Protein AF-A0A4Y2M425-F1 (afdb_monomer)

InterPro domains:
  IPR000172 Glucose-methanol-choline oxidoreductase, N-terminal [PF00732] (74-191)
  IPR007867 Glucose-methanol-choline oxidoreductase, C-terminal [PF05199] (295-407)
  IPR012132 Glucose-methanol-choline oxidoreductase [PTHR11552] (71-407)
  IPR036188 FAD/NAD(P)-binding domain superfamily [G3DSA:3.50.50.60] (56-241)
  IPR036188 FAD/NAD(P)-binding domain superfamily [SSF51905] (77-237)

Organism: Araneus ventricosus (NCBI:txid182803)

Solvent-accessible surface area (backbone atoms only — not comparable to full-atom values): 29178 Å² total; per-residue (Å²): 136,81,83,56,72,68,58,56,53,53,53,49,53,54,50,48,53,50,49,52,53,50,50,52,53,51,52,54,50,51,51,52,52,50,53,53,49,50,54,51,50,51,54,52,50,54,53,50,50,52,50,49,51,52,52,50,53,51,52,50,53,51,48,52,52,52,48,50,55,47,49,60,50,59,78,48,51,56,64,48,76,68,74,58,63,58,54,88,43,34,84,43,51,67,54,67,69,52,46,61,82,45,60,83,42,92,91,53,89,84,74,84,79,57,48,77,46,31,55,38,67,59,83,85,41,75,42,28,40,35,28,36,44,94,92,42,60,38,37,45,67,47,93,51,63,51,74,49,70,62,46,43,69,49,37,28,44,36,36,39,68,40,12,34,17,40,51,76,64,33,54,74,65,74,40,67,76,66,39,76,31,46,42,8,34,55,23,36,55,35,43,29,43,71,48,54,28,34,41,73,62,77,26,54,68,55,56,67,67,29,64,68,39,46,48,35,28,73,77,69,30,34,57,75,84,35,47,59,84,46,48,68,34,32,27,45,36,73,69,86,74,81,68,99,58,103,63,56,43,31,42,35,42,33,29,58,49,52,55,64,50,56,51,68,72,65,58,50,53,70,68,49,36,56,48,50,46,54,90,48,55,82,50,22,31,36,26,39,27,27,29,38,70,70,60,74,34,58,13,36,44,41,73,71,62,88,53,73,86,57,71,59,44,73,43,62,47,79,61,68,35,66,65,45,48,55,45,47,39,54,37,49,54,48,44,49,54,54,46,68,27,75,72,37,48,76,48,49,36,42,66,67,89,54,59,66,72,88,66,84,67,84,87,55,83,88,51,48,65,62,49,41,50,50,49,47,76,73,46,71,41,74,71,59,54,60,32,46,12,65,28,70,35,58,66,85,43,83,71,29,30,13,24,90,83,26,26,60,48,58,67,72,99,71,54,74,78,66,59,98,87,51,73,78,40,52,33,53,46,78,50,68,75,69,49,90,74,72,87,78,80,88,75,91,76,93,74,80,98,66,93,76,86,82,83,84,51,76,76,68,63,81,79,74,76,84,73,78,88,74,91,74,89,70,89,74,85,68,86,77,72,72,87,48,81,59,50,71,75,69,41,81,63,90,60,67,48,71,85,73,134

Mean predicted aligned error: 15.29 Å

pLDDT: mean 75.05, std 23.96, range [18.45, 98.56]

Radius of gyration: 35.28 Å; Cα contacts (8 Å, |Δi|>4): 714; chains: 1; bounding box: 77×51×142 Å

Secondary structure (DSSP, 8-state):
-PPPHHHHHHHHHHHHHHHHHHHHHHHHHHHHHHHHHHHHHHHHHHHHHHHHHHHHHHHHHHHHHHHHHHHHHHTTTT-BPPP-SEETTEE--HIIIIIHHHTT-TT----TT-EEEEEEEETTEEEEEEEEETTEEEEEE-SS-EEE-SHHHHHHHHHHHTTEE-HHHHHHTT---SEE--TT-SBB--EEEEEEEE-SS--HHHHHH-HHHHHHHHHHS-SGGGSSTTEEEEEEE--SSS-SSSS-SEEEEEEEE-HHIIIIIS---HHHHHHHTGGGTTS-EEEEEEEESS----BEEE-S-S-TTSPPEEE--TT-SHHHHHHHHHHHHHHHHHHTSHHHHHTT-EE-----TT--S---GGGHHHHHHHHHHH--EE-S--B-TT-B--TTSTT-SB-TTSBB---GGG--PPPTTS---EEE-PPP---TT-----------S-----------------------------------HHHHHHS--TTEEE---

Foldseek 3Di:
DDDDPVVVVVVVVVVVVVVVVVVVVVVVVVVVVVVVVVVVVVVVVVVVVVVVVVVVVVVVVVVVVVVVVVVVVVVVQFKDFDDACDDQLHHQDPCNVPVVVCVPPPPDDDAPPWAWQEFDDDQLFGFWTWTDDPNFIWIFGDDAEAEDQPAQQLSLVRCLLHQHAQPVQSVVQVHHHSYHAHFFWQKAFKKWDWFKKFFQDAAPVCLVPPPVQVVCCVPRSDHPSSDDQQFGMKHFAALPLPDPDPGGQKMKTKHWDALCCVCPVQVDDPLQCVQFPVVCRRTTMITIIIITPDDPQIWGWHDPHSGSPDRTDTGRRPCVDVSRLVSNLSSVVVRVCVQPDPVNVVRGIDGGPGAGPPPPDDDDPVCSSVRSSVVCVVGMHTPLGIDDSQDEDPLPPSNHQAYPQQFGRDDDPRDDDDDPPGNGGHGYDHDPPPPSRPPPDDDDDDDDDDDDDDDDNDSDRPPDPPDPDDPPPDPPDPDPPPPDPPVVVPDPPPGMDRPDD

Nearest PDB structures (foldseek):
  8rpf-assembly1_A  TM=8.395E-01  e=3.512E-26  Sphingobacterium daejeonense
  8rpg-assembly1_A  TM=9.066E-01  e=1.838E-24  Streptomyces hiroshimensis
  8bxl-assembly3_E  TM=8.627E-01  e=8.538E-24  Penicillium expansum
  8b7s-assembly1_A  TM=8.270E-01  e=1.459E-19  Novosphingobium sp. B 225
  4h7u-assembly1_A  TM=8.267E-01  e=1.550E-18  Macropsalliota meleagris

Sequence (501 aa):
MAASPSHYESLLAASLSRYESLLAATLSHYETLLVASLSHYETLLVASLYHYETLLAAALSHYETLLAASLSYYETLCFYDHQGSIRNGQRCSTAKGYLVPAENRTNLDIVGGAYTKKVLFDGKRAVGVQFDYQNDEYEVRVRREVIMSAGTTNTAQLLMLSGIGPKKHLEKFDIPVIADLPVGDNFQDHCGFPMPFVFDAKPLKEKLNDTDNIMKYINNRTGPLASPELVSAMAFLDGQVVSPEDFPDHELYFLEISKEIAKEQVGLKPLVYKGIFFPYEDDPIFVCVSHLLHPKSRGTVRLQSTDPYDPPLIDPNYFEDPADVAAIVKGMQTCRKIGLSKPMKKVGVRPFATIFPEFTNIFPDFLLDEYFTFVTRSVVVTLSHQVGTAKMGDPKDPTTVVDPQLRKNCTGADCVPPVRRRPNAVEYRESEPMVADLCSDSGELGLSGKSYRFNISVTEPFYALKEKLYWCRLRLTFSSRIIREEKIKRNRIPGIRTNGG

Structure (mmCIF, N/CA/C/O backbone):
data_AF-A0A4Y2M425-F1
#
_entry.id   AF-A0A4Y2M425-F1
#
loop_
_atom_site.group_PDB
_atom_site.id
_atom_site.type_symbol
_atom_site.label_atom_id
_atom_site.label_alt_id
_atom_site.label_comp_id
_atom_site.label_asym_id
_atom_site.label_entity_id
_atom_site.label_seq_id
_atom_site.pdbx_PDB_ins_code
_atom_site.Cartn_x
_atom_site.Cartn_y
_atom_site.Cartn_z
_atom_site.occupancy
_atom_site.B_iso_or_equiv
_atom_site.auth_seq_id
_atom_site.auth_comp_id
_atom_site.auth_asym_id
_atom_site.auth_atom_id
_atom_site.pdbx_PDB_model_num
ATOM 1 N N . MET A 1 1 ? 27.464 -31.687 112.563 1.00 44.81 1 MET A N 1
ATOM 2 C CA . MET A 1 1 ? 28.735 -31.567 111.820 1.00 44.81 1 MET A CA 1
ATOM 3 C C . MET A 1 1 ? 28.556 -30.459 110.797 1.00 44.81 1 MET A C 1
ATOM 5 O O . MET A 1 1 ? 27.805 -30.649 109.852 1.00 44.81 1 MET A O 1
ATOM 9 N N . ALA A 1 2 ? 29.127 -29.280 111.043 1.00 50.12 2 ALA A N 1
ATOM 10 C CA . ALA A 1 2 ? 29.156 -28.203 110.057 1.00 50.12 2 ALA A CA 1
ATOM 11 C C . ALA A 1 2 ? 30.263 -28.522 109.042 1.00 50.12 2 ALA A C 1
ATOM 13 O O . ALA A 1 2 ? 31.399 -28.760 109.450 1.00 50.12 2 ALA A O 1
ATOM 14 N N . ALA A 1 3 ? 29.942 -28.575 107.749 1.00 53.03 3 ALA A N 1
ATOM 15 C CA . ALA A 1 3 ? 30.971 -28.597 106.712 1.00 53.03 3 ALA A CA 1
ATOM 16 C C . ALA A 1 3 ? 31.757 -27.274 106.781 1.00 53.03 3 ALA A C 1
ATOM 18 O O . ALA A 1 3 ? 31.147 -26.208 106.891 1.00 53.03 3 ALA A O 1
ATOM 19 N N . SER A 1 4 ? 33.092 -27.333 106.782 1.00 58.16 4 SER A N 1
ATOM 20 C CA . SER A 1 4 ? 33.938 -26.142 106.916 1.00 58.16 4 SER A CA 1
ATOM 21 C C . SER A 1 4 ? 33.857 -25.251 105.663 1.00 58.16 4 SER A C 1
ATOM 23 O O . SER A 1 4 ? 33.711 -25.779 104.558 1.00 58.16 4 SER A O 1
ATOM 25 N N . PRO A 1 5 ? 34.006 -23.917 105.793 1.00 64.69 5 PRO A N 1
ATOM 26 C CA . PRO A 1 5 ? 34.011 -22.970 104.667 1.00 64.69 5 PRO A CA 1
ATOM 27 C C . PRO A 1 5 ? 34.955 -23.356 103.512 1.00 64.69 5 PRO A C 1
ATOM 29 O O . PRO A 1 5 ? 34.624 -23.149 102.347 1.00 64.69 5 PRO A O 1
ATOM 32 N N . SER A 1 6 ? 36.071 -24.027 103.821 1.00 68.50 6 SER A N 1
ATOM 33 C CA . SER A 1 6 ? 37.034 -24.543 102.837 1.00 68.50 6 SER A CA 1
ATOM 34 C C . SER A 1 6 ? 36.446 -25.558 101.845 1.00 68.50 6 SER A C 1
ATOM 36 O O . SER A 1 6 ? 36.914 -25.656 100.712 1.00 68.50 6 SER A O 1
ATOM 38 N N . HIS A 1 7 ? 35.405 -26.304 102.229 1.00 69.62 7 HIS A N 1
ATOM 39 C CA . HIS A 1 7 ? 34.749 -27.253 101.331 1.00 69.62 7 HIS A CA 1
ATOM 40 C C . HIS A 1 7 ? 33.942 -26.527 100.245 1.00 69.62 7 HIS A C 1
ATOM 42 O O . HIS A 1 7 ? 34.020 -26.891 99.071 1.00 69.62 7 HIS A O 1
ATOM 48 N N . TYR A 1 8 ? 33.239 -25.452 100.610 1.00 70.00 8 TYR A N 1
ATOM 49 C CA . TYR A 1 8 ? 32.471 -24.639 99.666 1.00 70.00 8 TYR A CA 1
ATOM 50 C C . TYR A 1 8 ? 33.368 -23.873 98.692 1.00 70.00 8 TYR A C 1
ATOM 52 O O . TYR A 1 8 ? 33.072 -23.854 97.500 1.00 70.00 8 TYR A O 1
ATOM 60 N N . GLU A 1 9 ? 34.489 -23.317 99.157 1.00 75.75 9 GLU A N 1
ATOM 61 C CA . GLU A 1 9 ? 35.467 -22.655 98.280 1.00 75.75 9 GLU A CA 1
ATOM 62 C C . GLU A 1 9 ? 36.071 -23.625 97.258 1.00 75.75 9 GLU A C 1
ATOM 64 O O . GLU A 1 9 ? 36.171 -23.292 96.078 1.00 75.75 9 GLU A O 1
ATOM 69 N N . SER A 1 10 ? 36.393 -24.857 97.673 1.00 74.94 10 SER A N 1
ATOM 70 C CA . SER A 1 10 ? 36.920 -25.879 96.759 1.00 74.94 10 SER A CA 1
ATOM 71 C C . SER A 1 10 ? 35.915 -26.284 95.671 1.00 74.94 10 SER A C 1
ATOM 73 O O . SER A 1 10 ? 36.285 -26.444 94.507 1.00 74.94 10 SER A O 1
ATOM 75 N N . LEU A 1 11 ? 34.628 -26.384 96.023 1.00 72.81 11 LEU A N 1
ATOM 76 C CA . LEU A 1 11 ? 33.548 -26.690 95.083 1.00 72.81 11 LEU A CA 1
ATOM 77 C C . LEU A 1 11 ? 33.276 -25.522 94.127 1.00 72.81 11 LEU A C 1
ATOM 79 O O . LEU A 1 11 ? 33.042 -25.753 92.938 1.00 72.81 11 LEU A O 1
ATOM 83 N N . LEU A 1 12 ? 33.339 -24.278 94.614 1.00 75.81 12 LEU A N 1
ATOM 84 C CA . LEU A 1 12 ? 33.195 -23.085 93.779 1.00 75.81 12 LEU A CA 1
ATOM 85 C C . LEU A 1 12 ? 34.355 -22.961 92.788 1.00 75.81 12 LEU A C 1
ATOM 87 O O . LEU A 1 12 ? 34.107 -22.777 91.601 1.00 75.81 12 LEU A O 1
ATOM 91 N N . ALA A 1 13 ? 35.600 -23.136 93.241 1.00 76.50 13 ALA A N 1
ATOM 92 C CA . ALA A 1 13 ? 36.784 -23.094 92.384 1.00 76.50 13 ALA A CA 1
ATOM 93 C C . ALA A 1 13 ? 36.751 -24.189 91.302 1.00 76.50 13 ALA A C 1
ATOM 95 O O . ALA A 1 13 ? 37.015 -23.916 90.131 1.00 76.50 13 ALA A O 1
ATOM 96 N N . ALA A 1 14 ? 36.345 -25.413 91.660 1.00 74.81 14 ALA A N 1
ATOM 97 C CA . ALA A 1 14 ? 36.166 -26.499 90.697 1.00 74.81 14 ALA A CA 1
ATOM 98 C C . ALA A 1 14 ? 35.035 -26.216 89.689 1.00 74.81 14 ALA A C 1
ATOM 100 O O . ALA A 1 14 ? 35.145 -26.577 88.516 1.00 74.81 14 ALA A O 1
ATOM 101 N N . SER A 1 15 ? 33.956 -25.559 90.127 1.00 74.50 15 SER A N 1
ATOM 102 C CA . SER A 1 15 ? 32.838 -25.174 89.258 1.00 74.50 15 SER A CA 1
ATOM 103 C C . SER A 1 15 ? 33.225 -24.045 88.298 1.00 74.50 15 SER A C 1
ATOM 105 O O . SER A 1 15 ? 32.922 -24.141 87.112 1.00 74.50 15 SER A O 1
ATOM 107 N N . LEU A 1 16 ? 33.949 -23.028 88.777 1.00 80.44 16 LEU A N 1
ATOM 108 C CA . LEU A 1 16 ? 34.503 -21.937 87.966 1.00 80.44 16 LEU A CA 1
ATOM 109 C C . LEU A 1 16 ? 35.489 -22.459 86.918 1.00 80.44 16 LEU A C 1
ATOM 111 O O . LEU A 1 16 ? 35.320 -22.166 85.741 1.00 80.44 16 LEU A O 1
ATOM 115 N N . SER A 1 17 ? 36.432 -23.319 87.308 1.00 80.88 17 SER A N 1
ATOM 116 C CA . SER A 1 17 ? 37.391 -23.929 86.376 1.00 80.88 17 SER A CA 1
ATOM 117 C C . SER A 1 17 ? 36.701 -24.763 85.284 1.00 80.88 17 SER A C 1
ATOM 119 O O . SER A 1 17 ? 37.082 -24.709 84.110 1.00 80.88 17 SER A O 1
ATOM 121 N N . ARG A 1 18 ? 35.632 -25.496 85.633 1.00 75.56 18 ARG A N 1
ATOM 122 C CA . ARG A 1 18 ? 34.796 -26.192 84.641 1.00 75.56 18 ARG A CA 1
ATOM 123 C C . ARG A 1 18 ? 34.074 -25.217 83.717 1.00 75.56 18 ARG A C 1
ATOM 125 O O . ARG A 1 18 ? 33.996 -25.489 82.524 1.00 75.56 18 ARG A O 1
ATOM 132 N N . TYR A 1 19 ? 33.561 -24.108 84.246 1.00 80.75 19 TYR A N 1
ATOM 133 C CA . TYR A 1 19 ? 32.866 -23.094 83.456 1.00 80.75 19 TYR A CA 1
ATOM 134 C C . TYR A 1 19 ? 33.812 -22.388 82.478 1.00 80.75 19 TYR A C 1
ATOM 136 O O . TYR A 1 19 ? 33.469 -22.226 81.312 1.00 80.75 19 TYR A O 1
ATOM 144 N N . GLU A 1 20 ? 35.024 -22.043 82.916 1.00 84.62 20 GLU A N 1
ATOM 145 C CA . GLU A 1 20 ? 36.081 -21.471 82.072 1.00 84.62 20 GLU A CA 1
ATOM 146 C C . GLU A 1 20 ? 36.500 -22.438 80.962 1.00 84.62 20 GLU A C 1
ATOM 148 O O . GLU A 1 20 ? 36.591 -22.047 79.800 1.00 84.62 20 GLU A O 1
ATOM 153 N N . SER A 1 21 ? 36.672 -23.721 81.296 1.00 82.31 21 SER A N 1
ATOM 154 C CA . SER A 1 21 ? 36.994 -24.763 80.313 1.00 82.31 21 SER A CA 1
ATOM 155 C C . SER A 1 21 ? 35.876 -24.937 79.281 1.00 82.31 21 SER A C 1
ATOM 157 O O . SER A 1 21 ? 36.144 -25.072 78.087 1.00 82.31 21 SER A O 1
ATOM 159 N N . LEU A 1 22 ? 34.613 -24.900 79.726 1.00 76.88 22 LEU A N 1
ATOM 160 C CA . LEU A 1 22 ? 33.455 -24.975 78.839 1.00 76.88 22 LEU A CA 1
ATOM 161 C C . LEU A 1 22 ? 33.388 -23.743 77.928 1.00 76.88 22 LEU A C 1
ATOM 163 O O . LEU A 1 22 ? 33.202 -23.885 76.723 1.00 76.88 22 LEU A O 1
ATOM 167 N N . LEU A 1 23 ? 33.591 -22.542 78.477 1.00 80.88 23 LEU A N 1
ATOM 168 C CA . LEU A 1 23 ? 33.581 -21.290 77.722 1.00 80.88 23 LEU A CA 1
ATOM 169 C C . LEU A 1 23 ? 34.688 -21.271 76.659 1.00 80.88 23 LEU A C 1
ATOM 171 O O . LEU A 1 23 ? 34.411 -20.948 75.507 1.00 80.88 23 LEU A O 1
ATOM 175 N N . ALA A 1 24 ? 35.907 -21.688 77.013 1.00 83.62 24 ALA A N 1
ATOM 176 C CA . ALA A 1 24 ? 37.035 -21.784 76.088 1.00 83.62 24 ALA A CA 1
ATOM 177 C C . ALA A 1 24 ? 36.767 -22.785 74.950 1.00 83.62 24 ALA A C 1
ATOM 179 O O . ALA A 1 24 ? 37.001 -22.473 73.783 1.00 83.62 24 ALA A O 1
ATOM 180 N N . ALA A 1 25 ? 36.206 -23.958 75.266 1.00 81.81 25 ALA A N 1
ATOM 181 C CA . ALA A 1 25 ? 35.807 -24.938 74.255 1.00 81.81 25 ALA A CA 1
ATOM 182 C C . ALA A 1 25 ? 34.700 -24.397 73.334 1.00 81.81 25 ALA A C 1
ATOM 184 O O . ALA A 1 25 ? 34.735 -24.612 72.123 1.00 81.81 25 ALA A O 1
ATOM 185 N N . THR A 1 26 ? 33.740 -23.653 73.893 1.00 79.56 26 THR A N 1
ATOM 186 C CA . THR A 1 26 ? 32.642 -23.055 73.122 1.00 79.56 26 THR A CA 1
ATOM 187 C C . THR A 1 26 ? 33.162 -21.960 72.185 1.00 79.56 26 THR A C 1
ATOM 189 O O . THR A 1 26 ? 32.795 -21.940 71.013 1.00 79.56 26 THR A O 1
ATOM 192 N N . LEU A 1 27 ? 34.057 -21.087 72.663 1.00 83.75 27 LEU A N 1
ATOM 193 C CA . LEU A 1 27 ? 34.705 -20.048 71.853 1.00 83.75 27 LEU A CA 1
ATOM 194 C C . LEU A 1 27 ? 35.536 -20.651 70.716 1.00 83.75 27 LEU A C 1
ATOM 196 O O . LEU A 1 27 ? 35.364 -20.253 69.568 1.00 83.75 27 LEU A O 1
ATOM 200 N N . SER A 1 28 ? 36.350 -21.670 71.004 1.00 86.81 28 SER A N 1
ATOM 201 C CA . SER A 1 28 ? 37.135 -22.379 69.984 1.00 86.81 28 SER A CA 1
ATOM 202 C C . SER A 1 28 ? 36.248 -23.040 68.918 1.00 86.81 28 SER A C 1
ATOM 204 O O . SER A 1 28 ? 36.558 -23.006 67.722 1.00 86.81 28 SER A O 1
ATOM 206 N N . HIS A 1 29 ? 35.101 -23.594 69.323 1.00 78.00 29 HIS A N 1
ATOM 207 C CA . HIS A 1 29 ? 34.126 -24.144 68.385 1.00 78.00 29 HIS A CA 1
ATOM 208 C C . HIS A 1 29 ? 33.519 -23.058 67.483 1.00 78.00 29 HIS A C 1
ATOM 210 O O . HIS A 1 29 ? 33.443 -23.247 66.268 1.00 78.00 29 HIS A O 1
ATOM 216 N N . TYR A 1 30 ? 33.148 -21.902 68.046 1.00 81.00 30 TYR A N 1
ATOM 217 C CA . TYR A 1 30 ? 32.648 -20.763 67.269 1.00 81.00 30 TYR A CA 1
ATOM 218 C C . TYR A 1 30 ? 33.694 -20.202 66.302 1.00 81.00 30 TYR A C 1
ATOM 220 O O . TYR A 1 30 ? 33.352 -19.935 65.153 1.00 81.00 30 TYR A O 1
ATOM 228 N N . GLU A 1 31 ? 34.956 -20.068 66.715 1.00 89.00 31 GLU A N 1
ATOM 229 C CA . GLU A 1 31 ? 36.045 -19.633 65.830 1.00 89.00 31 GLU A CA 1
ATOM 230 C C . GLU A 1 31 ? 36.222 -20.590 64.648 1.00 89.00 31 GLU A C 1
ATOM 232 O O . GLU A 1 31 ? 36.299 -20.154 63.500 1.00 89.00 31 GLU A O 1
ATOM 237 N N . THR A 1 32 ? 36.193 -21.899 64.910 1.00 86.75 32 THR A N 1
ATOM 238 C CA . THR A 1 32 ? 36.295 -22.924 63.862 1.00 86.75 32 THR A CA 1
ATOM 239 C C . THR A 1 32 ? 35.137 -22.822 62.865 1.00 86.75 32 THR A C 1
ATOM 241 O O . THR A 1 32 ? 35.354 -22.861 61.652 1.00 86.75 32 THR A O 1
ATOM 244 N N . LEU A 1 33 ? 33.905 -22.642 63.357 1.00 79.06 33 LEU A N 1
ATOM 245 C CA . LEU A 1 33 ? 32.725 -22.451 62.510 1.00 79.06 33 LEU A CA 1
ATOM 246 C C . LEU A 1 33 ? 32.797 -21.151 61.699 1.00 79.06 33 LEU A C 1
ATOM 248 O O . LEU A 1 33 ? 32.396 -21.140 60.533 1.00 79.06 33 LEU A O 1
ATOM 252 N N . LEU A 1 34 ? 33.317 -20.070 62.283 1.00 82.19 34 LEU A N 1
ATOM 253 C CA . LEU A 1 34 ? 33.449 -18.778 61.613 1.00 82.19 34 LEU A CA 1
ATOM 254 C C . LEU A 1 34 ? 34.476 -18.849 60.474 1.00 82.19 34 LEU A C 1
ATOM 256 O O . LEU A 1 34 ? 34.180 -18.415 59.363 1.00 82.19 34 LEU A O 1
ATOM 260 N N . VAL A 1 35 ? 35.642 -19.456 60.722 1.00 88.69 35 VAL A N 1
ATOM 261 C CA . VAL A 1 35 ? 36.693 -19.662 59.709 1.00 88.69 35 VAL A CA 1
ATOM 262 C C . VAL A 1 35 ? 36.183 -20.541 58.567 1.00 88.69 35 VAL A C 1
ATOM 264 O O . VAL A 1 35 ? 36.349 -20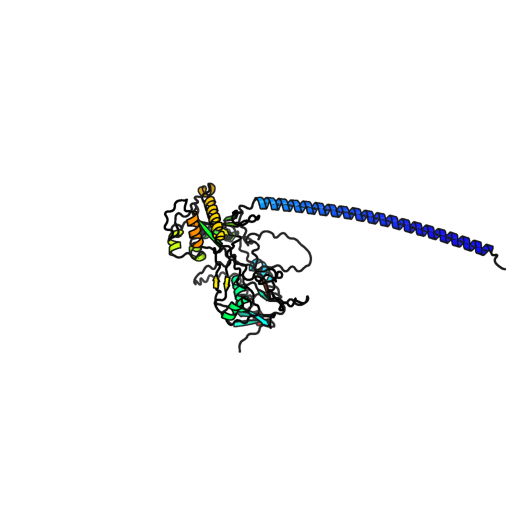.188 57.399 1.00 88.69 35 VAL A O 1
ATOM 267 N N . ALA A 1 36 ? 35.504 -21.648 58.885 1.00 82.06 36 ALA A N 1
ATOM 268 C CA . ALA A 1 36 ? 34.908 -22.520 57.875 1.00 82.06 36 ALA A CA 1
ATOM 269 C C . ALA A 1 36 ? 33.840 -21.789 57.040 1.00 82.06 36 ALA A C 1
ATOM 271 O O . ALA A 1 36 ? 33.805 -21.928 55.818 1.00 82.06 36 ALA A O 1
ATOM 272 N N . SER A 1 37 ? 33.004 -20.968 57.684 1.00 78.56 37 SER A N 1
ATOM 273 C CA . SER A 1 37 ? 31.971 -20.182 57.000 1.00 78.56 37 SER A CA 1
ATOM 274 C C . SER A 1 37 ? 32.579 -19.126 56.076 1.00 78.56 37 SER A C 1
ATOM 276 O O . SER A 1 37 ? 32.153 -19.007 54.930 1.00 78.56 37 SER A O 1
ATOM 278 N N . LEU A 1 38 ? 33.599 -18.392 56.534 1.00 83.31 38 LEU A N 1
ATOM 279 C CA . LEU A 1 38 ? 34.301 -17.386 55.729 1.00 83.31 38 LEU A CA 1
ATOM 280 C C . LEU A 1 38 ? 34.985 -18.012 54.509 1.00 83.31 38 LEU A C 1
ATOM 282 O O . LEU A 1 38 ? 34.814 -17.512 53.400 1.00 83.31 38 LEU A O 1
ATOM 286 N N . SER A 1 39 ? 35.669 -19.145 54.688 1.00 86.06 39 SER A N 1
ATOM 287 C CA . SER A 1 39 ? 36.294 -19.885 53.585 1.00 86.06 39 SER A CA 1
ATOM 288 C C . SER A 1 39 ? 35.265 -20.377 52.557 1.00 86.06 39 SER A C 1
ATOM 290 O O . SER A 1 39 ? 35.493 -20.303 51.345 1.00 86.06 39 SER A O 1
ATOM 292 N N . HIS A 1 40 ? 34.093 -20.828 53.017 1.00 78.31 40 HIS A N 1
ATOM 293 C CA . HIS A 1 40 ? 33.007 -21.228 52.126 1.00 78.31 40 HIS A CA 1
ATOM 294 C C . HIS A 1 40 ? 32.450 -20.040 51.324 1.00 78.31 40 HIS A C 1
ATOM 296 O O . HIS A 1 40 ? 32.270 -20.153 50.111 1.00 78.31 40 HIS A O 1
ATOM 302 N N . TYR A 1 41 ? 32.235 -18.887 51.971 1.00 79.56 41 TYR A N 1
ATOM 303 C CA . TYR A 1 41 ? 31.801 -17.662 51.293 1.00 79.56 41 TYR A CA 1
ATOM 304 C C . TYR A 1 41 ? 32.819 -17.172 50.263 1.00 79.56 41 TYR A C 1
ATOM 306 O O . TYR A 1 41 ? 32.424 -16.813 49.158 1.00 79.56 41 TYR A O 1
ATOM 314 N N . GLU A 1 42 ? 34.111 -17.193 50.587 1.00 88.62 42 GLU A N 1
ATOM 315 C CA . GLU A 1 42 ? 35.179 -16.805 49.661 1.00 88.62 42 GLU A CA 1
ATOM 316 C C . GLU A 1 42 ? 35.187 -17.702 48.416 1.00 88.62 42 GLU A C 1
ATOM 318 O O . GLU A 1 42 ? 35.196 -17.209 47.288 1.00 88.62 42 GLU A O 1
ATOM 323 N N . THR A 1 43 ? 35.055 -19.017 48.610 1.00 85.81 43 THR A N 1
ATOM 324 C CA . THR A 1 43 ? 34.968 -19.989 47.509 1.00 85.81 43 THR A CA 1
ATOM 325 C C . THR A 1 43 ? 33.757 -19.719 46.608 1.00 85.81 43 THR A C 1
ATOM 327 O O . THR A 1 43 ? 33.879 -19.722 45.382 1.00 85.81 43 THR A O 1
ATOM 330 N N . LEU A 1 44 ? 32.587 -19.446 47.199 1.00 78.12 44 LEU A N 1
ATOM 331 C CA . LEU A 1 44 ? 31.372 -19.108 46.451 1.00 78.12 44 LEU A CA 1
ATOM 332 C C . LEU A 1 44 ? 31.511 -17.786 45.687 1.00 78.12 44 LEU A C 1
ATOM 334 O O . LEU A 1 44 ? 31.025 -17.681 44.558 1.00 78.12 44 LEU A O 1
ATOM 338 N N . LEU A 1 45 ? 32.171 -16.787 46.275 1.00 81.81 45 LEU A N 1
ATOM 339 C CA . LEU A 1 45 ? 32.352 -15.475 45.661 1.00 81.81 45 LEU A CA 1
ATOM 340 C C . LEU A 1 45 ? 33.293 -15.555 44.454 1.00 81.81 45 LEU A C 1
ATOM 342 O O . LEU A 1 45 ? 32.960 -15.039 43.390 1.00 81.81 45 LEU A O 1
ATOM 346 N N . VAL A 1 46 ? 34.413 -16.275 44.586 1.00 87.94 46 VAL A N 1
ATOM 347 C CA . VAL A 1 46 ? 35.358 -16.530 43.485 1.00 87.94 46 VAL A CA 1
ATOM 348 C C . VAL A 1 46 ? 34.679 -17.297 42.350 1.00 87.94 46 VAL A C 1
ATOM 350 O O . VAL A 1 46 ? 34.782 -16.895 41.191 1.00 87.94 46 VAL A O 1
ATOM 353 N N . ALA A 1 47 ? 33.927 -18.356 42.666 1.00 81.50 47 ALA A N 1
ATOM 354 C CA . ALA A 1 47 ? 33.185 -19.116 41.661 1.00 81.50 47 ALA A CA 1
ATOM 355 C C . ALA A 1 47 ? 32.129 -18.255 40.942 1.00 81.50 47 ALA A C 1
ATOM 357 O O . ALA A 1 47 ? 31.970 -18.354 39.725 1.00 81.50 47 ALA A O 1
ATOM 358 N N . SER A 1 48 ? 31.435 -17.382 41.680 1.00 77.44 48 SER A N 1
ATOM 359 C CA . SER A 1 48 ? 30.422 -16.479 41.120 1.00 77.44 48 SER A CA 1
ATOM 360 C C . SER A 1 48 ? 31.038 -15.415 40.209 1.00 77.44 48 SER A C 1
ATOM 362 O O . SER A 1 48 ? 30.504 -15.160 39.132 1.00 77.44 48 SER A O 1
ATOM 364 N N . LEU A 1 49 ? 32.175 -14.828 40.603 1.00 81.94 49 LEU A N 1
ATOM 365 C CA . LEU A 1 49 ? 32.913 -13.861 39.785 1.00 81.94 49 LEU A CA 1
ATOM 366 C C . LEU A 1 49 ? 33.419 -14.500 38.490 1.00 81.94 49 LEU A C 1
ATOM 368 O O . LEU A 1 49 ? 33.184 -13.953 37.416 1.00 81.94 49 LEU A O 1
ATOM 372 N N . TYR A 1 50 ? 34.011 -15.694 38.572 1.00 84.75 50 TYR A N 1
ATOM 373 C CA . TYR A 1 50 ? 34.478 -16.425 37.393 1.00 84.75 50 TYR A CA 1
ATOM 374 C C . TYR A 1 50 ? 33.330 -16.760 36.429 1.00 84.75 50 TYR A C 1
ATOM 376 O O . TYR A 1 50 ? 33.454 -16.609 35.211 1.00 84.75 50 TYR A O 1
ATOM 384 N N . HIS A 1 51 ? 32.175 -17.171 36.962 1.00 77.25 51 HIS A N 1
ATOM 385 C CA . HIS A 1 51 ? 30.990 -17.425 36.147 1.00 77.25 51 HIS A CA 1
ATOM 386 C C . HIS A 1 51 ? 30.488 -16.147 35.457 1.00 77.25 51 HIS A C 1
ATOM 388 O O . HIS A 1 51 ? 30.146 -16.184 34.275 1.00 77.25 51 HIS A O 1
ATOM 394 N N . TYR A 1 52 ? 30.495 -15.013 36.164 1.00 79.75 52 TYR A N 1
ATOM 395 C CA . TYR A 1 52 ? 30.088 -13.723 35.610 1.00 79.75 52 TYR A CA 1
ATOM 396 C C . TYR A 1 52 ? 31.036 -13.244 34.504 1.00 79.75 52 TYR A C 1
ATOM 398 O O . TYR A 1 52 ? 30.568 -12.831 33.446 1.00 79.75 52 TYR A O 1
ATOM 406 N N . GLU A 1 53 ? 32.352 -13.356 34.701 1.00 86.38 53 GLU A N 1
ATOM 407 C CA . GLU A 1 53 ? 33.353 -13.041 33.672 1.00 86.38 53 GLU A CA 1
ATOM 408 C C . GLU A 1 53 ? 33.178 -13.916 32.428 1.00 86.38 53 GLU A C 1
ATOM 410 O O . GLU A 1 53 ? 33.200 -13.410 31.307 1.00 86.38 53 GLU A O 1
ATOM 415 N N . THR A 1 54 ? 32.926 -15.213 32.619 1.00 82.44 54 THR A N 1
ATOM 416 C CA . THR A 1 54 ? 32.708 -16.152 31.510 1.00 82.44 54 THR A CA 1
ATOM 417 C C . THR A 1 54 ? 31.449 -15.795 30.714 1.00 82.44 54 THR A C 1
ATOM 419 O O . THR A 1 54 ? 31.479 -15.775 29.483 1.00 82.44 54 THR A O 1
ATOM 422 N N . LEU A 1 55 ? 30.345 -15.474 31.399 1.00 75.81 55 LEU A N 1
ATOM 423 C CA . LEU A 1 55 ? 29.101 -15.042 30.756 1.00 75.81 55 LEU A CA 1
ATOM 424 C C . LEU A 1 55 ? 29.262 -13.700 30.036 1.00 75.81 55 LEU A C 1
ATOM 426 O O . LEU A 1 55 ? 28.751 -13.544 28.929 1.00 75.81 55 LEU A O 1
ATOM 430 N N . LEU A 1 56 ? 29.979 -12.746 30.634 1.00 80.38 56 LEU A N 1
ATOM 431 C CA . LEU A 1 56 ? 30.227 -11.438 30.034 1.00 80.38 56 LEU A CA 1
ATOM 432 C C . LEU A 1 56 ? 31.097 -11.560 28.777 1.00 80.38 56 LEU A C 1
ATOM 434 O O . LEU A 1 56 ? 30.763 -10.976 27.751 1.00 80.38 56 LEU A O 1
ATOM 438 N N . ALA A 1 57 ? 32.166 -12.359 28.826 1.00 84.06 57 ALA A N 1
ATOM 439 C CA . ALA A 1 57 ? 33.023 -12.625 27.673 1.00 84.06 57 ALA A CA 1
ATOM 440 C C . ALA A 1 57 ? 32.254 -13.320 26.537 1.00 84.06 57 ALA A C 1
ATOM 442 O O . ALA A 1 57 ? 32.376 -12.926 25.378 1.00 84.06 57 ALA A O 1
ATOM 443 N N . ALA A 1 58 ? 31.410 -14.304 26.865 1.00 76.69 58 ALA A N 1
ATOM 444 C CA . ALA A 1 58 ? 30.548 -14.964 25.888 1.00 76.69 58 ALA A CA 1
ATOM 445 C C . ALA A 1 58 ? 29.523 -13.995 25.271 1.00 76.69 58 ALA A C 1
ATOM 447 O O . ALA A 1 58 ? 29.323 -14.008 24.058 1.00 76.69 58 ALA A O 1
ATOM 448 N N . ALA A 1 59 ? 28.908 -13.126 26.080 1.00 74.25 59 ALA A N 1
ATOM 449 C CA . ALA A 1 59 ? 27.963 -12.119 25.603 1.00 74.25 59 ALA A CA 1
ATOM 450 C C . ALA A 1 59 ? 28.634 -11.079 24.692 1.00 74.25 59 ALA A C 1
ATOM 452 O O . ALA A 1 59 ? 28.081 -10.751 23.645 1.00 74.25 59 ALA A O 1
ATOM 453 N N . LEU A 1 60 ? 29.832 -10.603 25.050 1.00 79.81 60 LEU A N 1
ATOM 454 C CA . LEU A 1 60 ? 30.613 -9.670 24.233 1.00 79.81 60 LEU A CA 1
ATOM 455 C C . LEU A 1 60 ? 31.039 -10.304 22.906 1.00 79.81 60 LEU A C 1
ATOM 457 O O . LEU A 1 60 ? 30.826 -9.703 21.861 1.00 79.81 60 LEU A O 1
ATOM 461 N N . SER A 1 61 ? 31.546 -11.539 22.923 1.00 82.56 61 SER A N 1
ATOM 462 C CA . SER A 1 61 ? 31.915 -12.263 21.699 1.00 82.56 61 SER A CA 1
ATOM 463 C C . SER A 1 61 ? 30.707 -12.522 20.791 1.00 82.56 61 SER A C 1
ATOM 465 O O . SER A 1 61 ? 30.793 -12.377 19.568 1.00 82.56 61 SER A O 1
ATOM 467 N N . HIS A 1 62 ? 29.552 -12.859 21.374 1.00 72.56 62 HIS A N 1
ATOM 468 C CA . HIS A 1 62 ? 28.312 -13.008 20.618 1.00 72.56 62 HIS A CA 1
ATOM 469 C C . HIS A 1 62 ? 27.868 -11.676 20.004 1.00 72.56 62 HIS A C 1
ATOM 471 O O . HIS A 1 62 ? 27.498 -11.639 18.832 1.00 72.56 62 HIS A O 1
ATOM 477 N N . TYR A 1 63 ? 27.970 -10.579 20.759 1.00 74.38 63 TYR A N 1
ATOM 478 C CA . TYR A 1 63 ? 27.657 -9.240 20.272 1.00 74.38 63 TYR A CA 1
ATOM 479 C C . TYR A 1 63 ? 28.596 -8.810 19.142 1.00 74.38 63 TYR A C 1
ATOM 481 O O . TYR A 1 63 ? 28.115 -8.336 18.124 1.00 74.38 63 TYR A O 1
ATOM 489 N N . GLU A 1 64 ? 29.907 -9.035 19.258 1.00 77.88 64 GLU A N 1
ATOM 490 C CA . GLU A 1 64 ? 30.877 -8.765 18.186 1.00 77.88 64 GLU A CA 1
ATOM 491 C C . GLU A 1 64 ? 30.582 -9.579 16.924 1.00 77.88 64 GLU A C 1
ATOM 493 O O . GLU A 1 64 ? 30.639 -9.043 15.820 1.00 77.88 64 GLU A O 1
ATOM 498 N N . THR A 1 65 ? 30.208 -10.852 17.073 1.00 75.25 65 THR A N 1
ATOM 499 C CA . THR A 1 65 ? 29.844 -11.715 15.939 1.00 75.25 65 THR A CA 1
ATOM 500 C C . THR A 1 65 ? 28.577 -11.212 15.246 1.00 75.25 65 THR A C 1
ATOM 502 O O . THR A 1 65 ? 28.540 -11.124 14.020 1.00 75.25 65 THR A O 1
ATOM 505 N N . LEU A 1 66 ? 27.551 -10.841 16.020 1.00 65.19 66 LEU A N 1
ATOM 506 C CA . LEU A 1 66 ? 26.321 -10.247 15.496 1.00 65.19 66 LEU A CA 1
ATOM 507 C C . LEU A 1 66 ? 26.588 -8.893 14.839 1.00 65.19 66 LEU A C 1
ATOM 509 O O . LEU A 1 66 ? 26.043 -8.624 13.773 1.00 65.19 66 LEU A O 1
ATOM 513 N N . LEU A 1 67 ? 27.443 -8.059 15.434 1.00 69.56 67 LEU A N 1
ATOM 514 C CA . LEU A 1 67 ? 27.801 -6.751 14.898 1.00 69.56 67 LEU A CA 1
ATOM 515 C C . LEU A 1 67 ? 28.588 -6.892 13.594 1.00 69.56 67 LEU A C 1
ATOM 517 O O . LEU A 1 67 ? 28.292 -6.183 12.646 1.00 69.56 67 LEU A O 1
ATOM 521 N N . ALA A 1 68 ? 29.540 -7.825 13.513 1.00 67.06 68 ALA A N 1
ATOM 522 C CA . ALA A 1 68 ? 30.314 -8.098 12.304 1.00 67.06 68 ALA A CA 1
ATOM 523 C C . ALA A 1 68 ? 29.447 -8.690 11.180 1.00 67.06 68 ALA A C 1
ATOM 525 O O . ALA A 1 68 ? 29.565 -8.268 10.032 1.00 67.06 68 ALA A O 1
ATOM 526 N N . ALA A 1 69 ? 28.540 -9.619 11.505 1.00 56.56 69 ALA A N 1
ATOM 527 C CA . ALA A 1 69 ? 27.563 -10.145 10.552 1.00 56.56 69 ALA A CA 1
ATOM 528 C C . ALA A 1 69 ? 26.606 -9.045 10.067 1.00 56.56 69 ALA A C 1
ATOM 530 O O . ALA A 1 69 ? 26.355 -8.936 8.869 1.00 56.56 69 ALA A O 1
ATOM 531 N N . SER A 1 70 ? 26.143 -8.187 10.980 1.00 53.72 70 SER A N 1
ATOM 532 C CA . SER A 1 70 ? 25.301 -7.034 10.651 1.00 53.72 70 SER A CA 1
ATOM 533 C C . SER A 1 70 ? 26.063 -6.026 9.794 1.00 53.72 70 SER A C 1
ATOM 535 O O . SER A 1 70 ? 25.546 -5.606 8.775 1.00 53.72 70 SER A O 1
ATOM 537 N N . LEU A 1 71 ? 27.307 -5.674 10.130 1.00 54.81 71 LEU A N 1
ATOM 538 C CA . LEU A 1 71 ? 28.149 -4.751 9.357 1.00 54.81 71 LEU A CA 1
ATOM 539 C C . LEU A 1 71 ? 28.446 -5.288 7.954 1.00 54.81 71 LEU A C 1
ATOM 541 O O . LEU A 1 71 ? 28.321 -4.546 6.988 1.00 54.81 71 LEU A O 1
ATOM 545 N N . SER A 1 72 ? 28.745 -6.583 7.818 1.00 50.84 72 SER A N 1
ATOM 546 C CA . SER A 1 72 ? 28.896 -7.230 6.507 1.00 50.84 72 SER A CA 1
ATOM 547 C C . SER A 1 72 ? 27.592 -7.217 5.696 1.00 50.84 72 SER A C 1
ATOM 549 O O . SER A 1 72 ? 27.638 -7.125 4.468 1.00 50.84 72 SER A O 1
ATOM 551 N N . TYR A 1 73 ? 26.439 -7.309 6.363 1.00 46.41 73 TYR A N 1
ATOM 552 C CA . TYR A 1 73 ? 25.115 -7.171 5.753 1.00 46.41 73 TYR A CA 1
ATOM 553 C C . TYR A 1 73 ? 24.806 -5.707 5.372 1.00 46.41 73 TYR A C 1
ATOM 555 O O . TYR A 1 73 ? 24.274 -5.436 4.300 1.00 46.41 73 TYR A O 1
ATOM 563 N N . TYR A 1 74 ? 25.230 -4.738 6.187 1.00 48.41 74 TYR A N 1
ATOM 564 C CA . TYR A 1 74 ? 25.118 -3.304 5.901 1.00 48.41 74 TYR A CA 1
ATOM 565 C C . TYR A 1 74 ? 26.017 -2.870 4.732 1.00 48.41 74 TYR A C 1
ATOM 567 O O . TYR A 1 74 ? 25.590 -2.074 3.900 1.00 48.41 74 TYR A O 1
ATOM 575 N N . GLU A 1 75 ? 27.218 -3.440 4.590 1.00 48.22 75 GLU A N 1
ATOM 576 C CA . GLU A 1 75 ? 28.098 -3.202 3.432 1.00 48.22 75 GLU A CA 1
ATOM 577 C C . GLU A 1 75 ? 27.510 -3.734 2.107 1.00 48.22 75 GLU A C 1
ATOM 579 O O . GLU A 1 75 ? 27.979 -3.364 1.028 1.00 48.22 75 GLU A O 1
ATOM 584 N N . THR A 1 76 ? 26.464 -4.570 2.161 1.00 46.31 76 THR A N 1
ATOM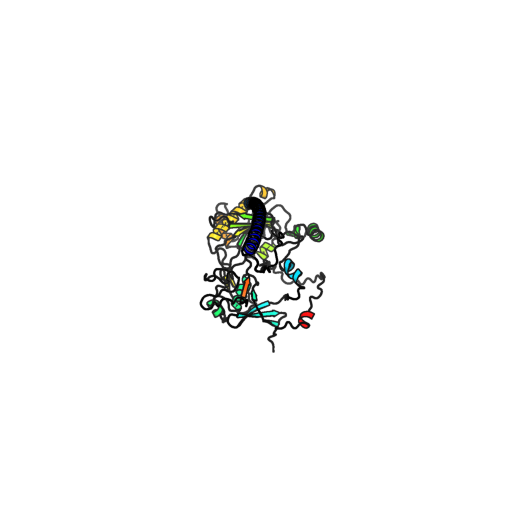 585 C CA . THR A 1 76 ? 25.812 -5.190 0.994 1.00 46.31 76 THR A CA 1
ATOM 586 C C . THR A 1 76 ? 24.439 -4.609 0.640 1.00 46.31 76 THR A C 1
ATOM 588 O O . THR A 1 76 ? 23.775 -5.142 -0.248 1.00 46.31 76 THR A O 1
ATOM 591 N N . LEU A 1 77 ? 24.053 -3.460 1.211 1.00 52.06 77 LEU A N 1
ATOM 592 C CA . LEU A 1 77 ? 22.756 -2.782 1.009 1.00 52.06 77 LEU A CA 1
ATOM 593 C C . LEU A 1 77 ? 22.377 -2.385 -0.437 1.00 52.06 77 LEU A C 1
ATOM 595 O O . LEU A 1 77 ? 21.379 -1.703 -0.626 1.00 52.06 77 LEU A O 1
ATOM 599 N N . CYS A 1 78 ? 23.111 -2.788 -1.477 1.00 69.56 78 CYS A N 1
ATOM 600 C CA . CYS A 1 78 ? 22.809 -2.361 -2.842 1.00 69.56 78 CYS A CA 1
ATOM 601 C C . CYS A 1 78 ? 21.869 -3.294 -3.619 1.00 69.56 78 CYS A C 1
ATOM 603 O O . CYS A 1 78 ? 21.038 -2.769 -4.338 1.00 69.56 78 CYS A O 1
ATOM 605 N N . PHE A 1 79 ? 21.986 -4.628 -3.560 1.00 78.81 79 PHE A N 1
ATOM 606 C CA . PHE A 1 79 ? 21.140 -5.538 -4.363 1.00 78.81 79 PHE A CA 1
ATOM 607 C C . PHE A 1 79 ? 20.970 -6.906 -3.697 1.00 78.81 79 PHE A C 1
ATOM 609 O O . PHE A 1 79 ? 21.950 -7.474 -3.218 1.00 78.81 79 PHE A O 1
ATOM 616 N N . TYR A 1 80 ? 19.761 -7.467 -3.730 1.00 78.06 80 TYR A N 1
ATOM 617 C CA . TYR A 1 80 ? 19.459 -8.776 -3.146 1.00 78.06 80 TYR A CA 1
ATOM 618 C C . TYR A 1 80 ? 18.309 -9.489 -3.869 1.00 78.06 80 TYR A C 1
ATOM 620 O O . TYR A 1 80 ? 17.512 -8.881 -4.592 1.00 78.06 80 TYR A O 1
ATOM 628 N N . ASP A 1 81 ? 18.249 -10.808 -3.673 1.00 77.50 81 ASP A N 1
ATOM 629 C CA . ASP A 1 81 ? 17.150 -11.642 -4.149 1.00 77.50 81 ASP A CA 1
ATOM 630 C C . ASP A 1 81 ? 15.897 -11.381 -3.306 1.00 77.50 81 ASP A C 1
ATOM 632 O O . ASP A 1 81 ? 15.942 -11.391 -2.073 1.00 77.50 81 ASP A O 1
ATOM 636 N N . HIS A 1 82 ? 14.759 -11.190 -3.973 1.00 77.94 82 HIS A N 1
ATOM 637 C CA . HIS A 1 82 ? 13.493 -10.926 -3.301 1.00 77.94 82 HIS A CA 1
ATOM 638 C C . HIS A 1 82 ? 13.024 -12.139 -2.486 1.00 77.94 82 HIS A C 1
ATOM 640 O O . HIS A 1 82 ? 12.807 -13.232 -3.023 1.00 77.94 82 HIS A O 1
ATOM 646 N N . GLN A 1 83 ? 12.747 -11.921 -1.200 1.00 77.50 83 GLN A N 1
ATOM 647 C CA . GLN A 1 83 ? 12.080 -12.901 -0.348 1.00 77.50 83 GLN A CA 1
ATOM 648 C C . GLN A 1 83 ? 10.591 -12.588 -0.251 1.00 77.50 83 GLN A C 1
ATOM 650 O O . GLN A 1 83 ? 10.190 -11.466 0.013 1.00 77.50 83 GLN A O 1
ATOM 655 N N . GLY A 1 84 ? 9.750 -13.594 -0.480 1.00 78.81 84 GLY A N 1
ATOM 656 C CA . GLY A 1 84 ? 8.301 -13.446 -0.361 1.00 78.81 84 GLY A CA 1
ATOM 657 C C . GLY A 1 84 ? 7.729 -14.291 0.767 1.00 78.81 84 GLY A C 1
ATOM 658 O O . GLY A 1 84 ? 8.337 -15.271 1.199 1.00 78.81 84 GLY A O 1
ATOM 659 N N . SER A 1 85 ? 6.496 -13.978 1.171 1.00 85.06 85 SER A N 1
ATOM 660 C CA . SER A 1 85 ? 5.691 -14.813 2.074 1.00 85.06 85 SER A CA 1
ATOM 661 C C . SER A 1 85 ? 5.299 -16.134 1.391 1.00 85.06 85 SER A C 1
ATOM 663 O O . SER A 1 85 ? 4.170 -16.324 0.925 1.00 85.06 85 SER A O 1
ATOM 665 N N . ILE A 1 86 ? 6.259 -17.056 1.296 1.00 85.38 86 ILE A N 1
ATOM 666 C CA . ILE A 1 86 ? 6.179 -18.331 0.580 1.00 85.38 86 ILE A CA 1
ATOM 667 C C . ILE A 1 86 ? 6.528 -19.473 1.536 1.00 85.38 86 ILE A C 1
ATOM 669 O O . ILE A 1 86 ? 7.505 -19.423 2.274 1.00 85.38 86 ILE A O 1
ATOM 673 N N . ARG A 1 87 ? 5.751 -20.557 1.489 1.00 88.38 87 ARG A N 1
ATOM 674 C CA . ARG A 1 87 ? 6.046 -21.810 2.192 1.00 88.38 87 ARG A CA 1
ATOM 675 C C . ARG A 1 87 ? 5.938 -22.967 1.211 1.00 88.38 87 ARG A C 1
ATOM 677 O O . ARG A 1 87 ? 4.876 -23.176 0.630 1.00 88.38 87 ARG A O 1
ATOM 684 N N . ASN A 1 88 ? 7.025 -23.721 1.041 1.00 89.62 88 ASN A N 1
ATOM 685 C CA . ASN A 1 88 ? 7.119 -24.854 0.109 1.00 89.62 88 ASN A CA 1
ATOM 686 C C . ASN A 1 88 ? 6.736 -24.483 -1.342 1.00 89.62 88 ASN A C 1
ATOM 688 O O . ASN A 1 88 ? 5.959 -25.190 -1.983 1.00 89.62 88 ASN A O 1
ATOM 692 N N . GLY A 1 89 ? 7.228 -23.339 -1.837 1.00 88.81 89 GLY A N 1
ATOM 693 C CA . GLY A 1 89 ? 6.962 -22.857 -3.202 1.00 88.81 89 GLY A CA 1
ATOM 694 C C . GLY A 1 89 ? 5.508 -22.431 -3.458 1.00 88.81 89 GLY A C 1
ATOM 695 O O . GLY A 1 89 ? 5.047 -22.418 -4.598 1.00 88.81 89 GLY A O 1
ATOM 696 N N . GLN A 1 90 ? 4.754 -22.116 -2.400 1.00 90.31 90 GLN A N 1
ATOM 697 C CA . GLN A 1 90 ? 3.381 -21.612 -2.479 1.00 90.31 90 GLN A CA 1
ATOM 698 C C . GLN A 1 90 ? 3.207 -20.348 -1.639 1.00 90.31 90 GLN A C 1
ATOM 700 O O . GLN A 1 90 ? 3.784 -20.246 -0.556 1.00 90.31 90 GLN A O 1
ATOM 705 N N . ARG A 1 91 ? 2.341 -19.430 -2.090 1.00 89.19 91 ARG A N 1
ATOM 706 C CA . ARG A 1 91 ? 1.926 -18.257 -1.306 1.00 89.19 91 ARG A CA 1
ATOM 707 C C . ARG A 1 91 ? 1.433 -18.688 0.079 1.00 89.19 91 ARG A C 1
ATOM 709 O O . ARG A 1 91 ? 0.570 -19.561 0.202 1.00 89.19 91 ARG A O 1
ATOM 716 N N . CYS A 1 92 ? 1.958 -18.050 1.116 1.00 89.25 92 CYS A N 1
ATOM 717 C CA . CYS A 1 92 ? 1.567 -18.263 2.500 1.00 89.25 92 CYS A CA 1
ATOM 718 C C . CYS A 1 92 ? 1.012 -16.962 3.086 1.00 89.25 92 CYS A C 1
ATOM 720 O O . CYS A 1 92 ? 1.738 -16.200 3.711 1.00 89.25 92 CYS A O 1
ATOM 722 N N . SER A 1 93 ? -0.290 -16.731 2.903 1.00 87.38 93 SER A N 1
ATOM 723 C CA . SER A 1 93 ? -0.986 -15.606 3.535 1.00 87.38 93 SER A CA 1
ATOM 724 C C . SER A 1 93 ? -1.014 -15.733 5.058 1.00 87.38 93 SER A C 1
ATOM 726 O O . SER A 1 93 ? -0.857 -16.826 5.619 1.00 87.38 93 SER A O 1
ATOM 728 N N . THR A 1 94 ? -1.327 -14.638 5.746 1.00 83.88 94 THR A N 1
ATOM 729 C CA . THR A 1 94 ? -1.556 -14.642 7.201 1.00 83.88 94 THR A CA 1
ATOM 730 C C . THR A 1 94 ? -2.656 -15.611 7.616 1.00 83.88 94 THR A C 1
ATOM 732 O O . THR A 1 94 ? -2.522 -16.324 8.612 1.00 83.88 94 THR A O 1
ATOM 735 N N . ALA A 1 95 ? -3.717 -15.731 6.816 1.00 87.06 95 ALA A N 1
ATOM 736 C CA . ALA A 1 95 ? -4.762 -16.716 7.052 1.00 87.06 95 ALA A CA 1
ATOM 737 C C . ALA A 1 95 ? -4.197 -18.146 7.018 1.00 87.06 95 ALA A C 1
ATOM 739 O O . ALA A 1 95 ? -4.464 -18.942 7.918 1.00 87.06 95 ALA A O 1
ATOM 740 N N . LYS A 1 96 ? -3.361 -18.473 6.026 1.00 89.44 96 LYS A N 1
ATOM 741 C CA . LYS A 1 96 ? -2.738 -19.798 5.886 1.00 89.44 96 LYS A CA 1
ATOM 742 C C . LYS A 1 96 ? -1.673 -20.074 6.957 1.00 89.44 96 LYS A C 1
ATOM 744 O O . LYS A 1 96 ? -1.479 -21.234 7.334 1.00 89.44 96 LYS A O 1
ATOM 749 N N . GLY A 1 97 ? -0.968 -19.037 7.405 1.00 88.88 97 GLY A N 1
ATOM 750 C CA . GLY A 1 97 ? 0.058 -19.107 8.444 1.00 88.88 97 GLY A CA 1
ATOM 751 C C . GLY A 1 97 ? -0.518 -19.248 9.854 1.00 88.88 97 GLY A C 1
ATOM 752 O O . GLY A 1 97 ? -0.003 -20.044 10.635 1.00 88.88 97 GLY A O 1
ATOM 753 N N . TYR A 1 98 ? -1.611 -18.540 10.159 1.00 87.06 98 TYR A N 1
ATOM 754 C CA . TYR A 1 98 ? -2.082 -18.350 11.536 1.00 87.06 98 TYR A CA 1
ATOM 755 C C . TYR A 1 98 ? -3.540 -18.751 11.770 1.00 87.06 98 TYR A C 1
ATOM 757 O O . TYR A 1 98 ? -3.822 -19.423 12.764 1.00 87.06 98 TYR A O 1
ATOM 765 N N . LEU A 1 99 ? -4.469 -18.380 10.879 1.00 88.44 99 LEU A N 1
ATOM 766 C CA . LEU A 1 99 ? -5.898 -18.657 11.085 1.00 88.44 99 LEU A CA 1
ATOM 767 C C . LEU A 1 99 ? -6.245 -20.125 10.834 1.00 88.44 99 LEU A C 1
ATOM 769 O O . LEU A 1 99 ? -6.875 -20.746 11.683 1.00 88.44 99 LEU A O 1
ATOM 773 N N . VAL A 1 100 ? -5.790 -20.699 9.719 1.00 90.31 100 VAL A N 1
ATOM 774 C CA . VAL A 1 100 ? -6.074 -22.098 9.355 1.00 90.31 100 VAL A CA 1
ATOM 775 C C . VAL A 1 100 ? -5.574 -23.075 10.431 1.00 90.31 100 VAL A C 1
ATOM 777 O O . VAL A 1 100 ? -6.359 -23.911 10.871 1.00 90.31 100 VAL A O 1
ATOM 780 N N . PRO A 1 101 ? -4.337 -22.970 10.963 1.00 92.50 101 PRO A N 1
ATOM 781 C CA . PRO A 1 101 ? -3.909 -23.837 12.068 1.00 92.50 101 PRO A CA 1
ATOM 782 C C . PRO A 1 101 ? -4.708 -23.646 13.369 1.00 92.50 101 PRO A C 1
ATOM 784 O O . PRO A 1 101 ? -4.727 -24.536 14.220 1.00 92.50 101 PRO A O 1
ATOM 787 N N . ALA A 1 102 ? -5.347 -22.488 13.552 1.00 93.00 102 ALA A N 1
ATOM 788 C CA . ALA A 1 102 ? -6.090 -22.130 14.756 1.00 93.00 102 ALA A CA 1
ATOM 789 C C . ALA A 1 102 ? -7.612 -22.338 14.642 1.00 93.00 102 ALA A C 1
ATOM 791 O O . ALA A 1 102 ? -8.298 -22.225 15.657 1.00 93.00 102 ALA A O 1
ATOM 792 N N . GLU A 1 103 ? -8.146 -22.665 13.462 1.00 91.75 103 GLU A N 1
ATOM 793 C CA . GLU A 1 103 ? -9.590 -22.647 13.160 1.00 91.75 103 GLU A CA 1
ATOM 794 C C . GLU A 1 103 ? -10.432 -23.581 14.047 1.00 91.75 103 GLU A C 1
ATOM 796 O O . GLU A 1 103 ? -11.616 -23.348 14.274 1.00 91.75 103 GLU A O 1
ATOM 801 N N . ASN A 1 104 ? -9.818 -24.643 14.577 1.00 91.62 104 ASN A N 1
ATOM 802 C CA . ASN A 1 104 ? -10.493 -25.638 15.411 1.00 91.62 104 ASN A CA 1
ATOM 803 C C . ASN A 1 104 ? -10.472 -25.301 16.910 1.00 91.62 104 ASN A C 1
ATOM 805 O O . ASN A 1 104 ? -11.028 -26.051 17.718 1.00 91.62 104 ASN A O 1
ATOM 809 N N . ARG A 1 105 ? -9.838 -24.192 17.308 1.00 94.81 105 ARG A N 1
ATOM 810 C CA . ARG A 1 105 ? -9.813 -23.747 18.704 1.00 94.81 105 ARG A CA 1
ATOM 811 C C . ARG A 1 105 ? -11.218 -23.353 19.149 1.00 94.81 105 ARG A C 1
ATOM 813 O O . ARG A 1 105 ? -11.886 -22.546 18.521 1.00 94.81 105 ARG A O 1
ATOM 820 N N . THR A 1 106 ? -11.667 -23.883 20.283 1.00 95.94 106 THR A N 1
ATOM 821 C CA . THR A 1 106 ? -13.034 -23.652 20.787 1.00 95.94 106 THR A CA 1
ATOM 822 C C . THR A 1 106 ? -13.281 -22.234 21.300 1.00 95.94 106 THR A C 1
ATOM 824 O O . THR A 1 106 ? -14.416 -21.889 21.605 1.00 95.94 106 THR A O 1
ATOM 827 N N . ASN A 1 107 ? -12.227 -21.437 21.453 1.00 93.75 107 ASN A N 1
ATOM 828 C CA . ASN A 1 107 ? -12.266 -20.053 21.914 1.00 93.75 107 ASN A CA 1
ATOM 829 C C . ASN A 1 107 ? -12.034 -19.035 20.782 1.00 93.75 107 ASN A C 1
ATOM 831 O O . ASN A 1 107 ? -11.740 -17.878 21.080 1.00 93.75 107 ASN A O 1
ATOM 835 N N . LEU A 1 108 ? -12.123 -19.462 19.518 1.00 91.88 108 LEU A N 1
ATOM 836 C CA . LEU A 1 108 ? -12.005 -18.614 18.337 1.00 91.88 108 LEU A CA 1
ATOM 837 C C . LEU A 1 108 ? -13.165 -18.909 17.384 1.00 91.88 108 LEU A C 1
ATOM 839 O O . LEU A 1 108 ? -13.306 -20.032 16.909 1.00 91.88 108 LEU A O 1
ATOM 843 N N . ASP A 1 109 ? -13.954 -17.883 17.081 1.00 91.62 109 ASP A N 1
ATOM 844 C CA . ASP A 1 109 ? -14.986 -17.935 16.050 1.00 91.62 109 ASP A CA 1
ATOM 845 C C . ASP A 1 109 ? -14.521 -17.101 14.849 1.00 91.62 109 ASP A C 1
ATOM 847 O O . ASP A 1 109 ? -14.157 -15.935 15.000 1.00 91.62 109 ASP A O 1
ATOM 851 N N . ILE A 1 110 ? -14.515 -17.705 13.657 1.00 90.94 110 ILE A N 1
ATOM 852 C CA . ILE A 1 110 ? -14.152 -17.047 12.395 1.00 90.94 110 ILE A CA 1
ATOM 853 C C . ILE A 1 110 ? -15.404 -16.987 11.525 1.00 90.94 110 ILE A C 1
ATOM 855 O O . ILE A 1 110 ? -15.948 -18.025 11.146 1.00 90.94 110 ILE A O 1
ATOM 859 N N . VAL A 1 111 ? -15.853 -15.776 11.199 1.00 91.00 111 VAL A N 1
ATOM 860 C CA . VAL A 1 111 ? -17.059 -15.548 10.393 1.00 91.00 111 VAL A CA 1
ATOM 861 C C . VAL A 1 111 ? -16.655 -14.910 9.067 1.00 91.00 111 VAL A C 1
ATOM 863 O O . VAL A 1 111 ? -16.471 -13.700 8.970 1.00 91.00 111 VAL A O 1
ATOM 866 N N . GLY A 1 112 ? -16.469 -15.742 8.041 1.00 91.69 112 GLY A N 1
ATOM 867 C CA . GLY A 1 112 ? -16.188 -15.269 6.684 1.00 91.69 112 GLY A CA 1
ATOM 868 C C . GLY A 1 112 ? -17.435 -14.678 6.022 1.00 91.69 112 GLY A C 1
ATOM 869 O O . GLY A 1 112 ? -18.535 -15.188 6.220 1.00 91.69 112 GLY A O 1
ATOM 870 N N . GLY A 1 113 ? -17.265 -13.624 5.218 1.00 91.19 113 GLY A N 1
ATOM 871 C CA . GLY A 1 113 ? -18.375 -12.960 4.520 1.00 91.19 113 GLY A CA 1
ATOM 872 C C . GLY A 1 113 ? -19.255 -12.076 5.412 1.00 91.19 113 GLY A C 1
ATOM 873 O O . GLY A 1 113 ? -20.383 -11.781 5.031 1.00 91.19 113 GLY A O 1
ATOM 874 N N . ALA A 1 114 ? -18.766 -11.683 6.592 1.00 95.31 114 ALA A N 1
ATOM 875 C CA . ALA A 1 114 ? -19.410 -10.697 7.455 1.00 95.31 114 ALA A CA 1
ATOM 876 C C . ALA A 1 114 ? -18.885 -9.286 7.137 1.00 95.31 114 ALA A C 1
ATOM 878 O O . ALA A 1 114 ? -17.695 -9.013 7.314 1.00 95.31 114 ALA A O 1
ATOM 879 N N . TYR A 1 115 ? -19.760 -8.392 6.676 1.00 95.81 115 TYR A N 1
ATOM 880 C CA . TYR A 1 115 ? -19.405 -7.020 6.312 1.00 95.81 115 TYR A CA 1
ATOM 881 C C . TYR A 1 115 ? -19.672 -6.069 7.478 1.00 95.81 115 TYR A C 1
ATOM 883 O O . TYR A 1 115 ? -20.820 -5.841 7.854 1.00 95.81 115 TYR A O 1
ATOM 891 N N . THR A 1 116 ? -18.618 -5.529 8.088 1.00 95.69 116 THR A N 1
ATOM 892 C CA . THR A 1 116 ? -18.750 -4.671 9.275 1.00 95.69 116 THR A CA 1
ATOM 893 C C . THR A 1 116 ? -19.190 -3.261 8.892 1.00 95.69 116 THR A C 1
ATOM 895 O O . THR A 1 116 ? -18.565 -2.638 8.042 1.00 95.69 116 THR A O 1
ATOM 898 N N . LYS A 1 117 ? -20.228 -2.737 9.556 1.00 95.75 117 LYS A N 1
ATOM 899 C CA . LYS A 1 117 ? -20.826 -1.425 9.245 1.00 95.75 117 LYS A CA 1
ATOM 900 C C . LYS A 1 117 ? -20.420 -0.332 10.224 1.00 95.75 117 LYS A C 1
ATOM 902 O O . LYS A 1 117 ? -20.130 0.783 9.807 1.00 95.75 117 LYS A O 1
ATOM 907 N N . LYS A 1 118 ? -20.423 -0.640 11.528 1.00 92.75 118 LYS A N 1
ATOM 908 C CA . LYS A 1 118 ? -20.013 0.289 12.595 1.00 92.75 118 LYS A CA 1
ATOM 909 C C . LYS A 1 118 ? -19.744 -0.406 13.925 1.00 92.75 118 LYS A C 1
ATOM 911 O O . LYS A 1 118 ? -20.240 -1.501 14.204 1.00 92.75 118 LYS A O 1
ATOM 916 N N . VAL A 1 119 ? -19.007 0.287 14.783 1.00 94.50 119 VAL A N 1
ATOM 917 C CA . VAL A 1 119 ? -18.857 -0.016 16.205 1.00 94.50 119 VAL A CA 1
ATOM 918 C C . VAL A 1 119 ? -19.985 0.667 16.978 1.00 94.50 119 VAL A C 1
ATOM 920 O O . VAL A 1 119 ? -20.324 1.824 16.739 1.00 94.50 119 VAL A O 1
ATOM 923 N N . LEU A 1 120 ? -20.579 -0.058 17.920 1.00 93.56 120 LEU A N 1
ATOM 924 C CA . LEU A 1 120 ? -21.660 0.430 18.771 1.00 93.56 120 LEU A CA 1
ATOM 925 C C . LEU A 1 120 ? -21.087 1.001 20.067 1.00 93.56 120 LEU A C 1
ATOM 927 O O . LEU A 1 120 ? -20.236 0.364 20.696 1.00 93.56 120 LEU A O 1
ATOM 931 N N . PHE A 1 121 ? -21.607 2.147 20.509 1.00 91.06 121 PHE A N 1
ATOM 932 C CA . PHE A 1 121 ? -21.138 2.851 21.702 1.00 91.06 121 PHE A CA 1
ATOM 933 C C . PHE A 1 121 ? -22.237 3.067 22.750 1.00 91.06 121 PHE A C 1
ATOM 935 O O . PHE A 1 121 ? -23.404 3.266 22.430 1.00 91.06 121 PHE A O 1
ATOM 942 N N . ASP A 1 122 ? -21.824 3.041 24.015 1.00 87.81 122 ASP A N 1
ATOM 943 C CA . ASP A 1 122 ? -22.564 3.493 25.195 1.00 87.81 122 ASP A CA 1
ATOM 944 C C . ASP A 1 122 ? -21.737 4.613 25.841 1.00 87.81 122 ASP A C 1
ATOM 946 O O . ASP A 1 122 ? -20.673 4.369 26.429 1.00 87.81 122 ASP A O 1
ATOM 950 N N . GLY A 1 123 ? -22.142 5.862 25.597 1.00 88.69 123 GLY A N 1
ATOM 951 C CA . GLY A 1 123 ? -21.282 7.026 25.802 1.00 88.69 123 GLY A CA 1
ATOM 952 C C . GLY A 1 123 ? -19.995 6.899 24.982 1.00 88.69 123 GLY A C 1
ATOM 953 O O . GLY A 1 123 ? -20.027 6.856 23.758 1.00 88.69 123 GLY A O 1
ATOM 954 N N . LYS A 1 124 ? -18.847 6.801 25.660 1.00 84.75 124 LYS A N 1
ATOM 955 C CA . LYS A 1 124 ? -17.525 6.647 25.018 1.00 84.75 124 LYS A CA 1
ATOM 956 C C . LYS A 1 124 ? -17.017 5.206 24.969 1.00 84.75 124 LYS A C 1
ATOM 958 O O . LYS A 1 124 ? -15.917 4.964 24.469 1.00 84.75 124 LYS A O 1
ATOM 963 N N . ARG A 1 125 ? -17.785 4.249 25.496 1.00 84.56 125 ARG A N 1
ATOM 964 C CA . ARG A 1 125 ? -17.389 2.841 25.605 1.00 84.56 125 ARG A CA 1
ATOM 965 C C . ARG A 1 125 ? -17.924 2.043 24.424 1.00 84.56 125 ARG A C 1
ATOM 967 O O . ARG A 1 125 ? -19.130 2.031 24.203 1.00 84.56 125 ARG A O 1
ATOM 974 N N . ALA A 1 126 ? -17.051 1.327 23.719 1.00 86.50 126 ALA A N 1
ATOM 975 C CA . ALA A 1 126 ? -17.480 0.362 22.712 1.00 86.50 126 ALA A CA 1
ATOM 976 C C . ALA A 1 126 ? -18.193 -0.824 23.385 1.00 86.50 126 ALA A C 1
ATOM 978 O O . ALA A 1 126 ? -17.696 -1.397 24.358 1.00 86.50 126 ALA A O 1
ATOM 979 N N . VAL A 1 127 ? -19.375 -1.178 22.883 1.00 92.69 127 VAL A N 1
ATOM 980 C CA . VAL A 1 127 ? -20.244 -2.225 23.453 1.00 92.69 127 VAL A CA 1
ATOM 981 C C . VAL A 1 127 ? -20.598 -3.328 22.471 1.00 92.69 127 VAL A C 1
ATOM 983 O O . VAL A 1 127 ? -21.144 -4.355 22.880 1.00 92.69 127 VAL A O 1
ATOM 986 N N . GLY A 1 128 ? -20.280 -3.149 21.196 1.00 91.69 128 GLY A N 1
ATOM 987 C CA . GLY A 1 128 ? -20.522 -4.154 20.180 1.00 91.69 128 GLY A CA 1
ATOM 988 C C . GLY A 1 128 ? -20.101 -3.706 18.795 1.00 91.69 128 GLY A C 1
ATOM 989 O O . GLY A 1 128 ? -19.572 -2.611 18.618 1.00 91.69 128 GLY A O 1
ATOM 990 N N . VAL A 1 129 ? -20.363 -4.570 17.828 1.00 94.62 129 VAL A N 1
ATOM 991 C CA . VAL A 1 129 ? -20.132 -4.337 16.405 1.00 94.62 129 VAL A CA 1
ATOM 992 C C . VAL A 1 129 ? -21.392 -4.746 15.654 1.00 94.62 129 VAL A C 1
ATOM 994 O O . VAL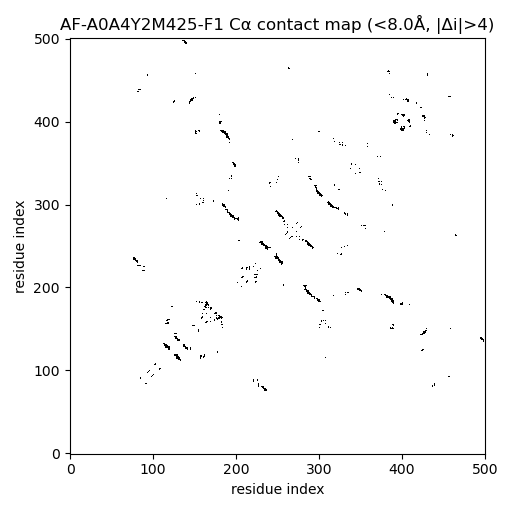 A 1 129 ? -21.988 -5.776 15.979 1.00 94.62 129 VAL A O 1
ATOM 997 N N . GLN A 1 130 ? -21.788 -3.929 14.684 1.00 96.44 130 GLN A N 1
ATOM 998 C CA . GLN A 1 130 ? -22.863 -4.219 13.742 1.00 96.44 130 GLN A CA 1
ATOM 999 C C . GLN A 1 130 ? -22.257 -4.646 12.404 1.00 96.44 130 GLN A C 1
ATOM 1001 O O . GLN A 1 130 ? -21.328 -4.000 11.907 1.00 96.44 130 GLN A O 1
ATOM 1006 N N . PHE A 1 131 ? -22.777 -5.722 11.824 1.00 96.44 131 PHE A N 1
ATOM 1007 C CA . PHE A 1 131 ? -22.321 -6.253 10.545 1.00 96.44 131 PHE A CA 1
ATOM 1008 C C . PHE A 1 131 ? -23.457 -6.953 9.802 1.00 96.44 131 PHE A C 1
ATOM 1010 O O . PHE A 1 131 ? -24.370 -7.486 10.427 1.00 96.44 131 PHE A O 1
ATOM 1017 N N . ASP A 1 132 ? -23.357 -7.000 8.479 1.00 96.62 132 ASP A N 1
ATOM 1018 C CA . ASP A 1 132 ? -24.259 -7.784 7.641 1.00 96.62 132 ASP A CA 1
ATOM 1019 C C . ASP A 1 132 ? -23.647 -9.162 7.365 1.00 96.62 132 ASP A C 1
ATOM 1021 O O . ASP A 1 132 ? -22.448 -9.295 7.100 1.00 96.62 132 ASP A O 1
ATOM 1025 N N . TYR A 1 133 ? -24.467 -10.207 7.433 1.00 95.19 133 TYR A N 1
ATOM 1026 C CA . TYR A 1 133 ? -24.084 -11.583 7.135 1.00 95.19 133 TYR A CA 1
ATOM 1027 C C . TYR A 1 133 ? -25.262 -12.308 6.487 1.00 95.19 133 TYR A C 1
ATOM 1029 O O . TYR A 1 133 ? -26.370 -12.285 7.003 1.00 95.19 133 TYR A O 1
ATOM 1037 N N . GLN A 1 134 ? -25.041 -12.955 5.339 1.00 92.06 134 GLN A N 1
ATOM 1038 C CA . GLN A 1 134 ? -26.101 -13.673 4.609 1.00 92.06 134 GLN A CA 1
ATOM 1039 C C . GLN A 1 134 ? -27.361 -12.825 4.314 1.00 92.06 134 GLN A C 1
ATOM 1041 O O . GLN A 1 134 ? -28.461 -13.362 4.238 1.00 92.06 134 GLN A O 1
ATOM 1046 N N . ASN A 1 135 ? -27.177 -11.522 4.064 1.00 89.56 135 ASN A N 1
ATOM 1047 C CA . ASN A 1 135 ? -28.222 -10.512 3.816 1.00 89.56 135 ASN A CA 1
ATOM 1048 C C . ASN A 1 135 ? -29.058 -10.092 5.037 1.00 89.56 135 ASN A C 1
ATOM 1050 O O . ASN A 1 135 ? -29.987 -9.307 4.873 1.00 89.56 135 ASN A O 1
ATOM 1054 N N . ASP A 1 136 ? -28.707 -10.554 6.236 1.00 93.81 136 ASP A N 1
ATOM 1055 C CA . ASP A 1 136 ? -29.307 -10.092 7.486 1.00 93.81 136 ASP A CA 1
ATOM 1056 C C . ASP A 1 136 ? -28.308 -9.238 8.275 1.00 93.81 136 ASP A C 1
ATOM 1058 O O . ASP A 1 136 ? -27.096 -9.466 8.230 1.00 93.81 136 ASP A O 1
ATOM 1062 N N . GLU A 1 137 ? -28.823 -8.277 9.040 1.00 95.56 137 GLU A N 1
ATOM 1063 C CA . GLU A 1 137 ? -28.017 -7.442 9.928 1.00 95.56 137 GLU A CA 1
ATOM 1064 C C . GLU A 1 137 ? -27.933 -8.060 11.331 1.00 95.56 137 GLU A C 1
ATOM 1066 O O . GLU A 1 137 ? -28.938 -8.434 11.948 1.00 95.56 137 GLU A O 1
ATOM 1071 N N . TYR A 1 138 ? -26.718 -8.127 11.866 1.00 95.62 138 TYR A N 1
ATOM 1072 C CA . TYR A 1 138 ? -26.422 -8.702 13.169 1.00 95.62 138 TYR A CA 1
ATOM 1073 C C . TYR A 1 138 ? -25.670 -7.720 14.062 1.00 95.62 138 TYR A C 1
ATOM 1075 O O . TYR A 1 138 ? -24.831 -6.936 13.617 1.00 95.62 138 TYR A O 1
ATOM 1083 N N . GLU A 1 139 ? -25.912 -7.838 15.369 1.00 96.06 139 GLU A N 1
ATOM 1084 C CA . GLU A 1 139 ? -25.078 -7.226 16.400 1.00 96.06 139 GLU A CA 1
ATOM 1085 C C . GLU A 1 139 ? -24.375 -8.297 17.239 1.00 96.06 139 GLU A C 1
ATOM 1087 O O . GLU A 1 139 ? -25.008 -9.223 17.758 1.00 96.06 139 GLU A O 1
ATOM 1092 N N . VAL A 1 140 ? -23.074 -8.112 17.471 1.00 93.19 140 VAL A N 1
ATOM 1093 C CA . VAL A 1 140 ? -22.314 -8.859 18.483 1.00 93.19 140 VAL A CA 1
ATOM 1094 C C . VAL A 1 140 ? -21.905 -7.920 19.607 1.00 93.19 140 VAL A C 1
ATOM 1096 O O . VAL A 1 140 ? -21.271 -6.891 19.382 1.00 93.19 140 VAL A O 1
ATOM 1099 N N . ARG A 1 141 ? -22.246 -8.289 20.846 1.00 94.00 141 ARG A N 1
ATOM 1100 C CA . ARG A 1 141 ? -21.865 -7.536 22.048 1.00 94.00 141 ARG A CA 1
ATOM 1101 C C . ARG A 1 141 ? -20.482 -7.934 22.543 1.00 94.00 141 ARG A C 1
ATOM 1103 O O . ARG A 1 141 ? -20.163 -9.118 22.651 1.00 94.00 141 ARG A O 1
ATOM 1110 N N . VAL A 1 142 ? -19.688 -6.937 22.923 1.00 85.50 142 VAL A N 1
ATOM 1111 C CA . VAL A 1 142 ? -18.324 -7.137 23.425 1.00 85.50 142 VAL A CA 1
ATOM 1112 C C . VAL A 1 142 ? -18.244 -6.948 24.938 1.00 85.50 142 VAL A C 1
ATOM 1114 O O . VAL A 1 142 ? -18.867 -6.058 25.515 1.00 85.50 142 VAL A O 1
ATOM 1117 N N . ARG A 1 143 ? -17.467 -7.811 25.605 1.00 84.94 143 ARG A N 1
ATOM 1118 C CA . ARG A 1 143 ? -17.238 -7.737 27.063 1.00 84.94 143 ARG A CA 1
ATOM 1119 C C . ARG A 1 143 ? -15.965 -6.992 27.450 1.00 84.94 143 ARG A C 1
ATOM 1121 O O . ARG A 1 143 ? -15.821 -6.635 28.615 1.00 84.94 143 ARG A O 1
ATOM 1128 N N . ARG A 1 144 ? -15.019 -6.851 26.521 1.00 83.62 144 ARG A N 1
ATOM 1129 C CA . ARG A 1 144 ? -13.701 -6.265 26.788 1.00 83.62 144 ARG A CA 1
ATOM 1130 C C . ARG A 1 144 ? -13.372 -5.195 25.762 1.00 83.62 144 ARG A C 1
ATOM 1132 O O . ARG A 1 144 ? -13.479 -4.019 26.069 1.00 83.62 144 ARG A O 1
ATOM 1139 N N . GLU A 1 145 ? -13.017 -5.612 24.557 1.00 82.19 145 GLU A N 1
ATOM 1140 C CA . GLU A 1 145 ? -12.399 -4.735 23.566 1.00 82.19 145 GLU A CA 1
ATOM 1141 C C . GLU A 1 145 ? -12.962 -5.031 22.175 1.00 82.19 145 GLU A C 1
ATOM 1143 O O . GLU A 1 145 ? -13.434 -6.140 21.904 1.00 82.19 145 GLU A O 1
ATOM 1148 N N . VAL A 1 146 ? -12.893 -4.019 21.315 1.00 85.12 146 VAL A N 1
ATOM 1149 C CA . VAL A 1 146 ? -13.034 -4.137 19.862 1.00 85.12 146 VAL A CA 1
ATOM 1150 C C . VAL A 1 146 ? -11.673 -3.778 19.281 1.00 85.12 146 VAL A C 1
ATOM 1152 O O . VAL A 1 146 ? -11.125 -2.732 19.633 1.00 85.12 146 VAL A O 1
ATOM 1155 N N . ILE A 1 147 ? -11.135 -4.647 18.427 1.00 85.50 147 ILE A N 1
ATOM 1156 C CA . ILE A 1 147 ? -9.864 -4.415 17.741 1.00 85.50 147 ILE A CA 1
ATOM 1157 C C . ILE A 1 147 ? -10.154 -4.226 16.260 1.00 85.50 147 ILE A C 1
ATOM 1159 O O . ILE A 1 147 ? -10.822 -5.055 15.645 1.00 85.50 147 ILE A O 1
ATOM 1163 N N . MET A 1 148 ? -9.668 -3.122 15.715 1.00 83.38 148 MET A N 1
ATOM 1164 C CA . MET A 1 148 ? -9.888 -2.735 14.329 1.00 83.38 148 MET A CA 1
ATOM 1165 C C . MET A 1 148 ? -8.688 -3.160 13.482 1.00 83.38 148 MET A C 1
ATOM 1167 O O . MET A 1 148 ? -7.544 -2.830 13.805 1.00 83.38 148 MET A O 1
ATOM 1171 N N . SER A 1 149 ? -8.956 -3.908 12.412 1.00 87.69 149 SER A N 1
ATOM 1172 C CA . SER A 1 149 ? -7.940 -4.458 11.501 1.00 87.69 149 SER A CA 1
ATOM 1173 C C . SER A 1 149 ? -8.475 -4.534 10.066 1.00 87.69 149 SER A C 1
ATOM 1175 O O . SER A 1 149 ? -8.325 -5.545 9.390 1.00 87.69 149 SER A O 1
ATOM 1177 N N . ALA A 1 150 ? -9.159 -3.478 9.613 1.00 87.94 150 ALA A N 1
ATOM 1178 C CA . ALA A 1 150 ? -9.777 -3.422 8.285 1.00 87.94 150 ALA A CA 1
ATOM 1179 C C . ALA A 1 150 ? -8.821 -2.879 7.197 1.00 87.94 150 ALA A C 1
ATOM 1181 O O . ALA A 1 150 ? -9.250 -2.592 6.082 1.00 87.94 150 ALA A O 1
ATOM 1182 N N . GLY A 1 151 ? -7.532 -2.722 7.519 1.00 85.25 151 GLY A N 1
ATOM 1183 C CA . GLY A 1 151 ? -6.562 -1.991 6.701 1.00 85.25 151 GLY A CA 1
ATOM 1184 C C . GLY A 1 151 ? -6.728 -0.473 6.818 1.00 85.25 151 GLY A C 1
ATOM 1185 O O . GLY A 1 151 ? -7.673 0.008 7.448 1.00 85.25 151 GLY A O 1
ATOM 1186 N N . THR A 1 152 ? -5.804 0.267 6.210 1.00 87.00 152 THR A N 1
ATOM 1187 C CA . THR A 1 152 ? -5.688 1.735 6.273 1.00 87.00 152 THR A CA 1
ATOM 1188 C C . THR A 1 152 ? -7.002 2.424 5.885 1.00 87.00 152 THR A C 1
ATOM 1190 O O . THR A 1 152 ? -7.685 3.028 6.711 1.00 87.00 152 THR A O 1
ATOM 1193 N N . THR A 1 153 ? -7.461 2.211 4.653 1.00 91.44 153 THR A N 1
ATOM 1194 C CA . THR A 1 153 ? -8.660 2.866 4.113 1.00 91.44 153 THR A CA 1
ATOM 1195 C C . THR A 1 153 ? -9.942 2.530 4.881 1.00 91.44 153 THR A C 1
ATOM 1197 O O . THR A 1 153 ? -10.652 3.425 5.347 1.00 91.44 153 THR A O 1
ATOM 1200 N N . ASN A 1 154 ? -10.257 1.240 5.035 1.00 92.81 154 ASN A N 1
ATOM 1201 C CA . ASN A 1 154 ? -11.550 0.846 5.598 1.00 92.81 154 ASN A CA 1
ATOM 1202 C C . ASN A 1 154 ? -11.605 1.062 7.110 1.00 92.81 154 ASN A C 1
ATOM 1204 O O . ASN A 1 154 ? -12.693 1.247 7.651 1.00 92.81 154 ASN A O 1
ATOM 1208 N N . THR A 1 155 ? -10.467 1.079 7.813 1.00 92.69 155 THR A N 1
ATOM 1209 C CA . THR A 1 155 ? -10.493 1.452 9.230 1.00 92.69 155 THR A CA 1
ATOM 1210 C C . THR A 1 155 ? -10.853 2.922 9.395 1.00 92.69 155 THR A C 1
ATOM 1212 O O . THR A 1 155 ? -11.711 3.231 10.222 1.00 92.69 155 THR A O 1
ATOM 1215 N N . ALA A 1 156 ? -10.275 3.820 8.592 1.00 95.62 156 ALA A N 1
ATOM 1216 C CA . ALA A 1 156 ? -10.646 5.231 8.630 1.00 95.62 156 ALA A CA 1
ATOM 1217 C C . ALA A 1 156 ? -12.149 5.422 8.366 1.00 95.62 156 ALA A C 1
ATOM 1219 O O . ALA A 1 156 ? -12.833 6.097 9.138 1.00 95.62 156 ALA A O 1
ATOM 1220 N N . GLN A 1 157 ? -12.684 4.760 7.334 1.00 97.75 157 GLN A N 1
ATOM 1221 C CA . GLN A 1 157 ? -14.119 4.765 7.040 1.00 97.75 157 GLN A CA 1
ATOM 1222 C C . GLN A 1 157 ? -14.948 4.249 8.222 1.00 97.75 157 GLN A C 1
ATOM 1224 O O . GLN A 1 157 ? -15.864 4.931 8.678 1.00 97.75 157 GLN A O 1
ATOM 1229 N N . LEU A 1 158 ? -14.619 3.068 8.749 1.00 96.56 158 LEU A N 1
ATOM 1230 C CA . LEU A 1 158 ? -15.395 2.424 9.803 1.00 96.56 158 LEU A CA 1
ATOM 1231 C C . LEU A 1 158 ? -15.367 3.223 11.113 1.00 96.56 158 LEU A C 1
ATOM 1233 O O . LEU A 1 158 ? -16.387 3.314 11.795 1.00 96.56 158 LEU A O 1
ATOM 1237 N N . LEU A 1 159 ? -14.236 3.844 11.459 1.00 96.25 159 LEU A N 1
ATOM 1238 C CA . LEU A 1 159 ? -14.135 4.755 12.601 1.00 96.25 159 LEU A CA 1
ATOM 1239 C C . LEU A 1 159 ? -15.029 5.984 12.412 1.00 96.25 159 LEU A C 1
ATOM 1241 O O . LEU A 1 159 ? -15.815 6.291 13.312 1.00 96.25 159 LEU A O 1
ATOM 1245 N N . MET A 1 160 ? -14.980 6.623 11.238 1.00 98.25 160 MET A N 1
ATOM 1246 C CA . MET A 1 160 ? -15.817 7.787 10.940 1.00 98.25 160 MET A CA 1
ATOM 1247 C C . MET A 1 160 ? -17.311 7.438 10.980 1.00 98.25 160 MET A C 1
ATOM 1249 O O . MET A 1 160 ? -18.070 8.127 11.655 1.00 98.25 160 MET A O 1
ATOM 1253 N N . LEU A 1 161 ? -17.733 6.324 10.367 1.00 98.25 161 LEU A N 1
ATOM 1254 C CA . LEU A 1 161 ? -19.118 5.821 10.440 1.00 98.25 161 LEU A CA 1
ATOM 1255 C C . LEU A 1 161 ? -19.561 5.486 11.873 1.00 98.25 161 LEU A C 1
ATOM 1257 O O . LEU A 1 161 ? -20.750 5.508 12.190 1.00 98.25 161 LEU A O 1
ATOM 1261 N N . SER A 1 162 ? -18.604 5.195 12.754 1.00 97.31 162 SER A N 1
ATOM 1262 C CA . SER A 1 162 ? -18.839 4.933 14.175 1.00 97.31 162 SER A CA 1
ATOM 1263 C C . SER A 1 162 ? -18.774 6.194 15.050 1.00 97.31 162 SER A C 1
ATOM 1265 O O . SER A 1 162 ? -18.829 6.087 16.277 1.00 97.31 162 SER A O 1
ATOM 1267 N N . GLY A 1 163 ? -18.636 7.382 14.449 1.00 96.31 163 GLY A N 1
ATOM 1268 C CA . GLY A 1 163 ? -18.590 8.666 15.151 1.00 96.31 163 GLY A CA 1
ATOM 1269 C C . GLY A 1 163 ? -17.210 9.072 15.678 1.00 96.31 163 GLY A C 1
ATOM 1270 O O . GLY A 1 163 ? -17.122 9.947 16.540 1.00 96.31 163 GLY A O 1
ATOM 1271 N N . ILE A 1 164 ? -16.128 8.444 15.213 1.00 96.81 164 ILE A N 1
ATOM 1272 C CA . ILE A 1 164 ? -14.746 8.793 15.575 1.00 96.81 164 ILE A CA 1
ATOM 1273 C C . ILE A 1 164 ? -14.040 9.350 14.338 1.00 96.81 164 ILE A C 1
ATOM 1275 O O . ILE A 1 164 ? -13.745 8.611 13.403 1.00 96.81 164 ILE A O 1
ATOM 1279 N N . GLY A 1 165 ? -13.749 10.647 14.333 1.00 96.81 165 GLY A N 1
ATOM 1280 C CA . GLY A 1 165 ? -13.128 11.317 13.194 1.00 96.81 165 GLY A CA 1
ATOM 1281 C C . GLY A 1 165 ? -13.301 12.833 13.235 1.00 96.81 165 GLY A C 1
ATOM 1282 O O . GLY A 1 165 ? -13.786 13.348 14.245 1.00 96.81 165 GLY A O 1
ATOM 1283 N N . PRO A 1 166 ? -12.912 13.556 12.168 1.00 98.12 166 PRO A N 1
ATOM 1284 C CA . PRO A 1 166 ? -12.924 15.012 12.183 1.00 98.12 166 PRO A CA 1
ATOM 1285 C C . PRO A 1 166 ? -14.347 15.539 12.378 1.00 98.12 166 PRO A C 1
ATOM 1287 O O . PRO A 1 166 ? -15.216 15.316 11.532 1.00 98.12 166 PRO A O 1
ATOM 1290 N N . LYS A 1 167 ? -14.599 16.267 13.470 1.00 98.06 167 LYS A N 1
ATOM 1291 C CA . LYS A 1 167 ? -15.947 16.693 13.883 1.00 98.06 167 LYS A CA 1
ATOM 1292 C C . LYS A 1 167 ? -16.743 17.363 12.764 1.00 98.06 167 LYS A C 1
ATOM 1294 O O . LYS A 1 167 ? -17.862 16.949 12.484 1.00 98.06 167 LYS A O 1
ATOM 1299 N N . LYS A 1 168 ? -16.141 18.333 12.069 1.00 98.12 168 LYS A N 1
ATOM 1300 C CA . LYS A 1 168 ? -16.791 19.048 10.953 1.00 98.12 168 LYS A CA 1
ATOM 1301 C C . LYS A 1 168 ? -17.197 18.117 9.805 1.00 98.12 168 LYS A C 1
ATOM 1303 O O . LYS A 1 168 ? -18.195 18.364 9.137 1.00 98.12 168 LYS A O 1
ATOM 1308 N N . HIS A 1 169 ? -16.407 17.072 9.553 1.00 98.38 169 HIS A N 1
ATOM 1309 C CA . HIS A 1 169 ? -16.700 16.082 8.517 1.00 98.38 169 HIS A CA 1
ATOM 1310 C C . HIS A 1 169 ? -17.852 15.171 8.941 1.00 98.38 169 HIS A C 1
ATOM 1312 O O . HIS A 1 169 ? -18.752 14.929 8.147 1.00 98.38 169 HIS A O 1
ATOM 1318 N N . LEU A 1 170 ? -17.865 14.718 10.198 1.00 98.56 170 LEU A N 1
ATOM 1319 C CA . LEU A 1 170 ? -18.946 13.889 10.745 1.00 98.56 170 LEU A CA 1
ATOM 1320 C C . LEU A 1 170 ? -20.286 14.637 10.800 1.00 98.56 170 LEU A C 1
ATOM 1322 O O . LEU A 1 170 ? -21.312 14.088 10.405 1.00 98.56 170 LEU A O 1
ATOM 1326 N N . GLU A 1 171 ? -20.264 15.906 11.216 1.00 98.31 171 GLU A N 1
ATOM 1327 C CA . GLU A 1 171 ? -21.447 16.777 11.271 1.00 98.31 171 GLU A CA 1
ATOM 1328 C C . GLU A 1 171 ? -22.081 16.988 9.887 1.00 98.31 171 GLU A C 1
ATOM 1330 O O . GLU A 1 171 ? -23.299 17.071 9.787 1.00 98.31 171 GLU A O 1
ATOM 1335 N N . LYS A 1 172 ? -21.288 17.000 8.804 1.00 98.25 172 LYS A N 1
ATOM 1336 C CA . LYS A 1 172 ? -21.801 17.093 7.423 1.00 98.25 172 LYS A CA 1
ATOM 1337 C C . LYS A 1 172 ? -22.701 15.909 7.036 1.00 98.25 172 LYS A C 1
ATOM 1339 O O . LYS A 1 172 ? -23.532 16.048 6.143 1.00 98.25 172 LYS A O 1
ATOM 1344 N N . PHE A 1 173 ? -22.503 14.757 7.668 1.00 98.19 173 PHE A N 1
ATOM 1345 C CA . PHE A 1 173 ? -23.231 13.516 7.405 1.00 98.19 173 PHE A CA 1
ATOM 1346 C C . PHE A 1 173 ? -24.221 13.160 8.525 1.00 98.19 173 PHE A C 1
ATOM 1348 O O . PHE A 1 173 ? -24.700 12.029 8.569 1.00 98.19 173 PHE A O 1
ATOM 1355 N N . ASP A 1 174 ? -24.497 14.094 9.443 1.00 98.00 174 ASP A N 1
ATOM 1356 C CA . ASP A 1 174 ? -25.363 13.887 10.611 1.00 98.00 174 ASP A CA 1
ATOM 1357 C C . ASP A 1 174 ? -24.938 12.692 11.492 1.00 98.00 174 ASP A C 1
ATOM 1359 O O . ASP A 1 174 ? -25.757 12.046 12.152 1.00 98.00 174 ASP A O 1
ATOM 1363 N N . ILE A 1 175 ? -23.634 12.387 11.528 1.00 97.94 175 ILE A N 1
ATOM 1364 C CA . ILE A 1 175 ? -23.079 11.314 12.358 1.00 97.94 175 ILE A CA 1
ATOM 1365 C C . ILE A 1 175 ? -22.777 11.871 13.758 1.00 97.94 175 ILE A C 1
ATOM 1367 O O . ILE A 1 175 ? -21.985 12.810 13.884 1.00 97.94 175 ILE A O 1
ATOM 1371 N N . PRO A 1 176 ? -23.336 11.290 14.838 1.00 96.31 176 PRO A N 1
ATOM 1372 C CA . PRO A 1 176 ? -23.019 11.710 16.199 1.00 96.31 176 PRO A CA 1
ATOM 1373 C C . PRO A 1 176 ? -21.526 11.572 16.515 1.00 96.31 176 PRO A C 1
ATOM 1375 O O . PRO A 1 176 ? -20.938 10.502 16.356 1.00 96.31 176 PRO A O 1
ATOM 1378 N N . VAL A 1 177 ? -20.919 12.646 17.019 1.00 96.75 177 VAL A N 1
ATOM 1379 C CA . VAL A 1 177 ? -19.484 12.678 17.326 1.00 96.75 177 VAL A CA 1
ATOM 1380 C C . VAL A 1 177 ? -19.214 12.051 18.694 1.00 96.75 177 VAL A C 1
ATOM 1382 O O . VAL A 1 177 ? -19.542 12.613 19.737 1.00 96.75 177 VAL A O 1
ATOM 1385 N N . ILE A 1 178 ? -18.573 10.885 18.684 1.00 94.94 178 ILE A N 1
ATOM 1386 C CA . ILE A 1 178 ? -18.059 10.182 19.866 1.00 94.94 178 ILE A CA 1
ATOM 1387 C C . ILE A 1 178 ? -16.676 10.712 20.257 1.00 94.94 178 ILE A C 1
ATOM 1389 O O . ILE A 1 178 ? -16.366 10.822 21.449 1.00 94.94 178 ILE A O 1
ATOM 1393 N N . ALA A 1 179 ? -15.830 11.006 19.268 1.00 92.69 179 ALA A N 1
ATOM 1394 C CA . ALA A 1 179 ? -14.524 11.622 19.468 1.00 92.69 179 ALA A CA 1
ATOM 1395 C C . ALA A 1 179 ? -14.096 12.414 18.225 1.00 92.69 179 ALA A C 1
ATOM 1397 O O . ALA A 1 179 ? -14.127 11.884 17.116 1.00 92.69 179 ALA A O 1
ATOM 1398 N N . ASP A 1 180 ? -13.671 13.656 18.448 1.00 95.50 180 ASP A N 1
ATOM 1399 C CA . ASP A 1 180 ? -13.078 14.522 17.429 1.00 95.50 180 ASP A CA 1
ATOM 1400 C C . ASP A 1 180 ? -11.582 14.208 17.322 1.00 95.50 180 ASP A C 1
ATOM 1402 O O . ASP A 1 180 ? -10.798 14.586 18.193 1.00 95.50 180 ASP A O 1
ATOM 1406 N N . LEU A 1 181 ? -11.215 13.420 16.315 1.00 95.38 181 LEU A N 1
ATOM 1407 C CA . LEU A 1 181 ? -9.848 12.954 16.065 1.00 95.38 181 LEU A CA 1
ATOM 1408 C C . LEU A 1 181 ? -9.532 13.074 14.568 1.00 95.38 181 LEU A C 1
ATOM 1410 O O . LEU A 1 181 ? -10.450 12.939 13.759 1.00 95.38 181 LEU A O 1
ATOM 1414 N N . PRO A 1 182 ? -8.262 13.246 14.168 1.00 96.94 182 PRO A N 1
ATOM 1415 C CA . PRO A 1 182 ? -7.853 13.417 12.767 1.00 96.94 182 PRO A CA 1
ATOM 1416 C C . PRO A 1 182 ? -7.855 12.089 11.977 1.00 96.94 182 PRO A C 1
ATOM 1418 O O . PRO A 1 182 ? -6.912 11.751 11.268 1.00 96.94 182 PRO A O 1
ATOM 1421 N N . VAL A 1 183 ? -8.907 11.279 12.130 1.00 97.19 183 VAL A N 1
ATOM 1422 C CA . VAL A 1 183 ? -9.057 10.004 11.415 1.00 97.19 183 VAL A CA 1
ATOM 1423 C C . VAL A 1 183 ? -9.159 10.252 9.915 1.00 97.19 183 VAL A C 1
ATOM 1425 O O . VAL A 1 183 ? -9.942 11.085 9.459 1.00 97.19 183 VAL A O 1
ATOM 1428 N N . GLY A 1 184 ? -8.405 9.466 9.153 1.00 96.31 184 GLY A N 1
ATOM 1429 C CA . GLY A 1 184 ? -8.310 9.571 7.706 1.00 96.31 184 GLY A CA 1
ATOM 1430 C C . GLY A 1 184 ? -7.291 10.605 7.235 1.00 96.31 184 GLY A C 1
ATOM 1431 O O . GLY A 1 184 ? -7.107 10.725 6.031 1.00 96.31 184 GLY A O 1
ATOM 1432 N N . ASP A 1 185 ? -6.642 11.357 8.124 1.00 97.00 185 ASP A N 1
ATOM 1433 C CA . ASP A 1 185 ? -5.524 12.243 7.762 1.00 97.00 185 ASP A CA 1
ATOM 1434 C C . ASP A 1 185 ? -4.226 11.450 7.635 1.00 97.00 185 ASP A C 1
ATOM 1436 O O . ASP A 1 185 ? -4.170 10.286 8.014 1.00 97.00 185 ASP A O 1
ATOM 1440 N N . ASN A 1 186 ? -3.156 12.085 7.148 1.00 95.38 186 ASN A N 1
ATOM 1441 C CA . ASN A 1 186 ? -1.819 11.486 7.122 1.00 95.38 186 ASN A CA 1
ATOM 1442 C C . ASN A 1 186 ? -1.762 10.162 6.330 1.00 95.38 186 ASN A C 1
ATOM 1444 O O . ASN A 1 186 ? -0.966 9.274 6.644 1.00 95.38 186 ASN A O 1
ATOM 1448 N N . PHE A 1 187 ? -2.589 10.035 5.285 1.00 95.31 187 PHE A N 1
ATOM 1449 C CA . PHE A 1 187 ? -2.452 8.933 4.342 1.00 95.31 187 PHE A CA 1
ATOM 1450 C C . PHE A 1 187 ? -1.080 9.042 3.677 1.00 95.31 187 PHE A C 1
ATOM 1452 O O . PHE A 1 187 ? -0.716 10.083 3.124 1.00 95.31 187 PHE A O 1
ATOM 1459 N N . GLN A 1 188 ? -0.326 7.962 3.758 1.00 92.44 188 GLN A N 1
ATOM 1460 C CA . GLN A 1 188 ? 0.987 7.798 3.160 1.00 92.44 188 GLN A CA 1
ATOM 1461 C C . GLN A 1 188 ? 0.970 6.530 2.343 1.00 92.44 188 GLN A C 1
ATOM 1463 O O . GLN A 1 188 ? 0.269 5.584 2.690 1.00 92.44 188 GLN A O 1
ATOM 1468 N N . ASP A 1 189 ? 1.753 6.507 1.281 1.00 89.88 189 ASP A N 1
ATOM 1469 C CA . ASP A 1 189 ? 1.918 5.326 0.459 1.00 89.88 189 ASP A CA 1
ATOM 1470 C C . ASP A 1 189 ? 3.205 5.465 -0.345 1.00 89.88 189 ASP A C 1
ATOM 1472 O O . ASP A 1 189 ? 3.609 6.575 -0.707 1.00 89.88 189 ASP A O 1
ATOM 1476 N N . HIS A 1 190 ? 3.842 4.337 -0.628 1.00 88.31 190 HIS A N 1
ATOM 1477 C CA . HIS A 1 190 ? 4.965 4.314 -1.547 1.00 88.31 190 HIS A CA 1
ATOM 1478 C C . HIS A 1 190 ? 4.416 4.437 -2.963 1.00 88.31 190 HIS A C 1
ATOM 1480 O O . HIS A 1 190 ? 3.558 3.666 -3.404 1.00 88.31 190 HIS A O 1
ATOM 1486 N N . CYS A 1 191 ? 4.922 5.427 -3.685 1.00 87.44 191 CYS A N 1
ATOM 1487 C CA . CYS A 1 191 ? 4.583 5.641 -5.077 1.00 87.44 191 CYS A CA 1
ATOM 1488 C C . CYS A 1 191 ? 5.847 5.790 -5.908 1.00 87.44 191 CYS A C 1
ATOM 1490 O O . CYS A 1 191 ? 6.901 6.216 -5.424 1.00 87.44 191 CYS A O 1
ATOM 1492 N N . GLY A 1 192 ? 5.733 5.414 -7.173 1.00 87.38 192 GLY A N 1
ATOM 1493 C CA . GLY A 1 192 ? 6.853 5.484 -8.081 1.00 87.38 192 GLY A CA 1
ATOM 1494 C C . GLY A 1 192 ? 6.462 5.409 -9.538 1.00 87.38 192 GLY A C 1
ATOM 1495 O O . GLY A 1 192 ? 5.284 5.466 -9.906 1.00 87.38 192 GLY A O 1
ATOM 1496 N N . PHE A 1 193 ? 7.492 5.284 -10.366 1.00 85.88 193 PHE A N 1
ATOM 1497 C CA . PHE A 1 193 ? 7.352 5.169 -11.807 1.00 85.88 193 PHE A CA 1
ATOM 1498 C C . PHE A 1 193 ? 7.992 3.862 -12.301 1.00 85.88 193 PHE A C 1
ATOM 1500 O O . PHE A 1 193 ? 9.194 3.659 -12.098 1.00 85.88 193 PHE A O 1
ATOM 1507 N N . PRO A 1 194 ? 7.230 2.974 -12.970 1.00 87.44 194 PRO A N 1
ATOM 1508 C CA . PRO A 1 194 ? 7.770 1.759 -13.565 1.00 87.44 194 PRO A CA 1
ATOM 1509 C C . PRO A 1 194 ? 8.425 2.080 -14.908 1.00 87.44 194 PRO A C 1
ATOM 1511 O O . PRO A 1 194 ? 7.737 2.216 -15.919 1.00 87.44 194 PRO A O 1
ATOM 1514 N N . MET A 1 195 ? 9.753 2.189 -14.953 1.00 89.44 195 MET A N 1
ATOM 1515 C CA . MET A 1 195 ? 10.428 2.459 -16.218 1.00 89.44 195 MET A CA 1
ATOM 1516 C C . MET A 1 195 ? 10.590 1.176 -17.043 1.00 89.44 195 MET A C 1
ATOM 1518 O O . MET A 1 195 ? 11.290 0.263 -16.596 1.00 89.44 195 MET A O 1
ATOM 1522 N N . PRO A 1 196 ? 9.986 1.101 -18.245 1.00 90.62 196 PRO A N 1
ATOM 1523 C CA . PRO A 1 196 ? 9.923 -0.134 -19.003 1.00 90.62 196 PRO A CA 1
ATOM 1524 C C . PRO A 1 196 ? 11.122 -0.326 -19.933 1.00 90.62 196 PRO A C 1
ATOM 1526 O O . PRO A 1 196 ? 11.613 0.598 -20.592 1.00 90.62 196 PRO A O 1
ATOM 1529 N N . PHE A 1 197 ? 11.541 -1.580 -20.024 1.00 93.19 197 PHE A N 1
ATOM 1530 C CA . PHE A 1 197 ? 12.570 -2.073 -20.919 1.00 93.19 197 PHE A CA 1
ATOM 1531 C C . PHE A 1 197 ? 12.085 -3.351 -21.588 1.00 93.19 197 PHE A C 1
ATOM 1533 O O . PHE A 1 197 ? 11.317 -4.121 -21.018 1.00 93.19 197 PHE A O 1
ATOM 1540 N N . VAL A 1 198 ? 12.597 -3.607 -22.780 1.00 94.69 198 VAL A N 1
ATOM 1541 C CA . VAL A 1 198 ? 12.498 -4.913 -23.434 1.00 94.69 198 VAL A CA 1
ATOM 1542 C C . VAL A 1 198 ? 13.882 -5.532 -23.537 1.00 94.69 198 VAL A C 1
ATOM 1544 O O . VAL A 1 198 ? 14.887 -4.823 -23.460 1.00 94.69 198 VAL A O 1
ATOM 1547 N N . PHE A 1 199 ? 13.943 -6.852 -23.668 1.00 94.62 199 PHE A N 1
ATOM 1548 C CA . PHE A 1 199 ? 15.186 -7.621 -23.602 1.00 94.62 199 PHE A CA 1
ATOM 1549 C C . PHE A 1 199 ? 15.099 -8.900 -24.440 1.00 94.62 199 PHE A C 1
ATOM 1551 O O . PHE A 1 199 ? 14.031 -9.245 -24.932 1.00 94.62 199 PHE A O 1
ATOM 1558 N N . ASP A 1 200 ? 16.203 -9.621 -24.621 1.00 94.00 200 ASP A N 1
ATOM 1559 C CA . ASP A 1 200 ? 16.209 -10.833 -25.446 1.00 94.00 200 ASP A CA 1
ATOM 1560 C C . ASP A 1 200 ? 15.794 -12.053 -24.607 1.00 94.00 200 ASP A C 1
ATOM 1562 O O . ASP A 1 200 ? 16.618 -12.711 -23.968 1.00 94.00 200 ASP A O 1
ATOM 1566 N N . ALA A 1 201 ? 14.493 -12.358 -24.588 1.00 90.75 201 ALA A N 1
ATOM 1567 C CA . ALA A 1 201 ? 13.931 -13.520 -23.897 1.00 90.75 201 ALA A CA 1
ATOM 1568 C C . ALA A 1 201 ? 12.594 -13.980 -24.502 1.00 90.75 201 ALA A C 1
ATOM 1570 O O . ALA A 1 201 ? 12.034 -13.346 -25.391 1.00 90.75 201 ALA A O 1
ATOM 1571 N N . LYS A 1 202 ? 12.049 -15.094 -23.993 1.00 89.75 202 LYS A N 1
ATOM 1572 C CA . LYS A 1 202 ? 10.646 -15.449 -24.252 1.00 89.75 202 LYS A CA 1
ATOM 1573 C C . LYS A 1 202 ? 9.715 -14.497 -23.487 1.00 89.75 202 LYS A C 1
ATOM 1575 O O . LYS A 1 202 ? 10.005 -14.237 -22.315 1.00 89.75 202 LYS A O 1
ATOM 1580 N N . PRO A 1 203 ? 8.595 -14.048 -24.076 1.00 88.81 203 PRO A N 1
ATOM 1581 C CA . PRO A 1 203 ? 7.585 -13.272 -23.365 1.00 88.81 203 PRO A CA 1
ATOM 1582 C C . PRO A 1 203 ? 7.077 -13.987 -22.108 1.00 88.81 203 PRO A C 1
ATOM 1584 O O . PRO A 1 203 ? 6.910 -15.212 -22.094 1.00 88.81 203 PRO A O 1
ATOM 1587 N N . LEU A 1 204 ? 6.767 -13.221 -21.059 1.00 87.62 204 LEU A N 1
ATOM 1588 C CA . LEU A 1 204 ? 6.287 -13.752 -19.781 1.00 87.62 204 LEU A CA 1
ATOM 1589 C C . LEU A 1 204 ? 5.093 -14.702 -19.944 1.00 87.62 204 LEU A C 1
ATOM 1591 O O . LEU A 1 204 ? 5.058 -15.783 -19.359 1.00 87.62 204 LEU A O 1
ATOM 1595 N N . LYS A 1 205 ? 4.129 -14.330 -20.790 1.00 86.81 205 LYS A N 1
ATOM 1596 C CA . LYS A 1 205 ? 2.938 -15.142 -21.065 1.00 86.81 205 LYS A CA 1
ATOM 1597 C C . LYS A 1 205 ? 3.287 -16.521 -21.622 1.00 86.81 205 LYS A C 1
ATOM 1599 O O . LYS A 1 205 ? 2.642 -17.502 -21.260 1.00 86.81 205 LYS A O 1
ATOM 1604 N N . GLU A 1 206 ? 4.304 -16.614 -22.474 1.00 90.00 206 GLU A N 1
ATOM 1605 C CA . GLU A 1 206 ? 4.786 -17.903 -22.967 1.00 90.00 206 GLU A CA 1
ATOM 1606 C C . GLU A 1 206 ? 5.454 -18.699 -21.850 1.00 90.00 206 GLU A C 1
ATOM 1608 O O . GLU A 1 206 ? 5.164 -19.880 -21.698 1.00 90.00 206 GLU A O 1
ATOM 1613 N N . LYS A 1 207 ? 6.284 -18.057 -21.012 1.00 89.25 207 LYS A N 1
ATOM 1614 C CA . LYS A 1 207 ? 6.928 -18.720 -19.864 1.00 89.25 207 LYS A CA 1
ATOM 1615 C C . LYS A 1 207 ? 5.906 -19.321 -18.895 1.00 89.25 207 LYS A C 1
ATOM 1617 O O . LYS A 1 207 ? 6.138 -20.417 -18.391 1.00 89.25 207 LYS A O 1
ATOM 1622 N N . LEU A 1 208 ? 4.804 -18.616 -18.629 1.00 88.81 208 LEU A N 1
ATOM 1623 C CA . LEU A 1 208 ? 3.761 -19.056 -17.693 1.00 88.81 208 LEU A CA 1
ATOM 1624 C C . LEU A 1 208 ? 2.837 -20.135 -18.278 1.00 88.81 208 LEU A C 1
ATOM 1626 O O . LEU A 1 208 ? 2.351 -20.977 -17.526 1.00 88.81 208 LEU A O 1
ATOM 1630 N N . ASN A 1 209 ? 2.619 -20.135 -19.598 1.00 91.56 209 ASN A N 1
ATOM 1631 C CA . ASN A 1 209 ? 1.802 -21.140 -20.293 1.00 91.56 209 ASN A CA 1
ATOM 1632 C C . ASN A 1 209 ? 2.603 -22.361 -20.775 1.00 91.56 209 ASN A C 1
ATOM 1634 O O . ASN A 1 209 ? 2.025 -23.331 -21.267 1.00 91.56 209 ASN A O 1
ATOM 1638 N N . ASP A 1 210 ? 3.928 -22.319 -20.654 1.00 94.75 210 ASP A N 1
ATOM 1639 C CA . ASP A 1 210 ? 4.815 -23.418 -21.005 1.00 94.75 210 ASP A CA 1
ATOM 1640 C C . ASP A 1 210 ? 4.519 -24.660 -20.147 1.00 94.75 210 ASP A C 1
ATOM 1642 O O . ASP A 1 210 ? 4.507 -24.616 -18.912 1.00 94.75 210 ASP A O 1
ATOM 1646 N N . THR A 1 211 ? 4.270 -25.790 -20.815 1.00 96.88 211 THR A N 1
ATOM 1647 C CA . THR A 1 211 ? 3.851 -27.030 -20.146 1.00 96.88 211 THR A CA 1
ATOM 1648 C C . THR A 1 211 ? 4.933 -27.567 -19.214 1.00 96.88 211 THR A C 1
ATOM 1650 O O . THR A 1 211 ? 4.604 -28.056 -18.135 1.00 96.88 211 THR A O 1
ATOM 1653 N N . ASP A 1 212 ? 6.215 -27.424 -19.555 1.00 96.44 212 ASP A N 1
ATOM 1654 C CA . ASP A 1 212 ? 7.301 -27.898 -18.697 1.00 96.44 212 ASP A CA 1
ATOM 1655 C C . ASP A 1 212 ? 7.387 -27.064 -17.416 1.00 96.44 212 ASP A C 1
ATOM 1657 O O . ASP A 1 212 ? 7.580 -27.612 -16.329 1.00 96.44 212 ASP A O 1
ATOM 1661 N N . ASN A 1 213 ? 7.194 -25.746 -17.506 1.00 95.31 213 ASN A N 1
ATOM 1662 C CA . ASN A 1 213 ? 7.131 -24.872 -16.333 1.00 95.31 213 ASN A CA 1
ATOM 1663 C C . ASN A 1 213 ? 5.918 -25.175 -15.446 1.00 95.31 213 ASN A C 1
ATOM 1665 O O . ASN A 1 213 ? 6.058 -25.233 -14.220 1.00 95.31 213 ASN A O 1
ATOM 1669 N N . ILE A 1 214 ? 4.755 -25.440 -16.045 1.00 96.25 214 ILE A N 1
ATOM 1670 C CA . ILE A 1 214 ? 3.559 -25.884 -15.316 1.00 96.25 214 ILE A CA 1
ATOM 1671 C C . ILE A 1 214 ? 3.833 -27.210 -14.599 1.00 96.25 214 ILE A C 1
ATOM 1673 O O . ILE A 1 214 ? 3.557 -27.339 -13.404 1.00 96.25 214 ILE A O 1
ATOM 1677 N N . MET A 1 215 ? 4.435 -28.184 -15.283 1.00 97.50 215 MET A N 1
ATOM 1678 C CA . MET A 1 215 ? 4.748 -29.486 -14.694 1.00 97.50 215 MET A CA 1
ATOM 1679 C C . MET A 1 215 ? 5.813 -29.392 -13.593 1.00 97.50 215 MET A C 1
ATOM 1681 O O . MET A 1 215 ? 5.677 -30.069 -12.573 1.00 97.50 215 MET A O 1
ATOM 1685 N N . LYS A 1 216 ? 6.822 -28.515 -13.717 1.00 96.12 216 LYS A N 1
ATOM 1686 C CA . LYS A 1 216 ? 7.779 -28.219 -12.628 1.00 96.12 216 LYS A CA 1
ATOM 1687 C C . LYS A 1 216 ? 7.065 -27.713 -11.377 1.00 96.12 216 LYS A C 1
ATOM 1689 O O . LYS A 1 216 ? 7.333 -28.200 -10.276 1.00 96.12 216 LYS A O 1
ATOM 1694 N N . TYR A 1 217 ? 6.115 -26.795 -11.542 1.00 96.06 217 TYR A N 1
ATOM 1695 C CA . TYR A 1 217 ? 5.338 -26.282 -10.420 1.00 96.06 217 TYR A CA 1
ATOM 1696 C C . TYR A 1 217 ? 4.435 -27.353 -9.806 1.00 96.06 217 TYR A C 1
ATOM 1698 O O . TYR A 1 217 ? 4.386 -27.490 -8.582 1.00 96.06 217 TYR A O 1
ATOM 1706 N N . ILE A 1 218 ? 3.728 -28.133 -10.631 1.00 96.12 218 ILE A N 1
ATOM 1707 C CA . ILE A 1 218 ? 2.827 -29.196 -10.167 1.00 96.12 218 ILE A CA 1
ATOM 1708 C C . ILE A 1 218 ? 3.592 -30.252 -9.371 1.00 96.12 218 ILE A C 1
ATOM 1710 O O . ILE A 1 218 ? 3.157 -30.590 -8.270 1.00 96.12 218 ILE A O 1
ATOM 1714 N N . ASN A 1 219 ? 4.717 -30.726 -9.907 1.00 96.38 219 ASN A N 1
ATOM 1715 C CA . ASN A 1 219 ? 5.468 -31.839 -9.336 1.00 96.38 219 ASN A CA 1
ATOM 1716 C C . ASN A 1 219 ? 6.303 -31.410 -8.128 1.00 96.38 219 ASN A C 1
ATOM 1718 O O . ASN A 1 219 ? 6.296 -32.091 -7.106 1.00 96.38 219 ASN A O 1
ATOM 1722 N N . ASN A 1 220 ? 7.000 -30.274 -8.236 1.00 95.25 220 ASN A N 1
ATOM 1723 C CA . ASN A 1 220 ? 8.074 -29.925 -7.305 1.00 95.25 220 ASN A CA 1
ATOM 1724 C C . ASN A 1 220 ? 7.908 -28.544 -6.658 1.00 95.25 220 ASN A C 1
ATOM 1726 O O . ASN A 1 220 ? 8.724 -28.187 -5.814 1.00 95.25 220 ASN A O 1
ATOM 1730 N N . ARG A 1 221 ? 6.887 -27.758 -7.035 1.00 94.62 221 ARG A N 1
ATOM 1731 C CA . ARG A 1 221 ? 6.712 -26.357 -6.593 1.00 94.62 221 ARG A CA 1
ATOM 1732 C C . ARG A 1 221 ? 7.930 -25.481 -6.905 1.00 94.62 221 ARG A C 1
ATOM 1734 O O . ARG A 1 221 ? 8.294 -24.604 -6.129 1.00 94.62 221 ARG A O 1
ATOM 1741 N N . THR A 1 222 ? 8.547 -25.719 -8.059 1.00 92.25 222 THR A N 1
ATOM 1742 C CA . THR A 1 222 ? 9.682 -24.942 -8.568 1.00 92.25 222 THR A CA 1
ATOM 1743 C C . THR A 1 222 ? 9.367 -24.328 -9.930 1.00 92.25 222 THR A C 1
ATOM 1745 O O . THR A 1 222 ? 8.343 -24.627 -10.548 1.00 92.25 222 THR A O 1
ATOM 1748 N N . GLY A 1 223 ? 10.267 -23.470 -10.412 1.00 89.88 223 GLY A N 1
ATOM 1749 C CA . GLY A 1 223 ? 10.134 -22.787 -11.695 1.00 89.88 223 GLY A CA 1
ATOM 1750 C C . GLY A 1 223 ? 9.386 -21.451 -11.593 1.00 89.88 223 GLY A C 1
ATOM 1751 O O . GLY A 1 223 ? 9.071 -21.001 -10.492 1.00 89.88 223 GLY A O 1
ATOM 1752 N N . PRO A 1 224 ? 9.098 -20.805 -12.736 1.00 88.12 224 PRO A N 1
ATOM 1753 C CA . PRO A 1 224 ? 8.582 -19.432 -12.775 1.00 88.12 224 PRO A CA 1
ATOM 1754 C C . PRO A 1 224 ? 7.267 -19.223 -12.012 1.00 88.12 224 PRO A C 1
ATOM 1756 O O . PRO A 1 224 ? 7.071 -18.186 -11.395 1.00 88.12 224 PRO A O 1
ATOM 1759 N N . LEU A 1 225 ? 6.392 -20.232 -11.981 1.00 89.88 225 LEU A N 1
ATOM 1760 C CA . LEU A 1 225 ? 5.105 -20.184 -11.269 1.00 89.88 225 LEU A CA 1
ATOM 1761 C C . LEU A 1 225 ? 5.241 -20.218 -9.733 1.00 89.88 225 LEU A C 1
ATOM 1763 O O . LEU A 1 225 ? 4.263 -19.979 -9.029 1.00 89.88 225 LEU A O 1
ATOM 1767 N N . ALA A 1 226 ? 6.428 -20.538 -9.209 1.00 89.69 226 ALA A N 1
ATOM 1768 C CA . ALA A 1 226 ? 6.735 -20.474 -7.779 1.00 89.69 226 ALA A CA 1
ATOM 1769 C C . ALA A 1 226 ? 7.408 -19.150 -7.367 1.00 89.69 226 ALA A C 1
ATOM 1771 O O . ALA A 1 226 ? 7.693 -18.969 -6.185 1.00 89.69 226 ALA A O 1
ATOM 1772 N N . SER A 1 227 ? 7.684 -18.248 -8.317 1.00 82.94 227 SER A N 1
ATOM 1773 C CA . SER A 1 227 ? 8.352 -16.970 -8.053 1.00 82.94 227 SER A CA 1
ATOM 1774 C C . SER A 1 227 ? 7.438 -15.999 -7.285 1.00 82.94 227 SER A C 1
ATOM 1776 O O . SER A 1 227 ? 6.245 -15.910 -7.601 1.00 82.94 227 SER A O 1
ATOM 1778 N N . PRO A 1 228 ? 7.967 -15.253 -6.294 1.00 74.62 228 PRO A N 1
ATOM 1779 C CA . PRO A 1 228 ? 7.248 -14.153 -5.666 1.00 74.62 228 PRO A CA 1
ATOM 1780 C C . PRO A 1 228 ? 7.118 -12.988 -6.651 1.00 74.62 228 PRO A C 1
ATOM 1782 O O . PRO A 1 228 ? 8.075 -12.270 -6.915 1.00 74.62 228 PRO A O 1
ATOM 1785 N N . GLU A 1 229 ? 5.921 -12.830 -7.215 1.00 68.25 229 GLU A N 1
ATOM 1786 C CA . GLU A 1 229 ? 5.515 -11.637 -7.982 1.00 68.25 229 GLU A CA 1
ATOM 1787 C C . GLU A 1 229 ? 6.396 -11.316 -9.196 1.00 68.25 229 GLU A C 1
ATOM 1789 O O . GLU A 1 229 ? 6.363 -10.208 -9.719 1.00 68.25 229 GLU A O 1
ATOM 1794 N N . LEU A 1 230 ? 7.152 -12.311 -9.682 1.00 76.12 230 LEU A N 1
ATOM 1795 C CA . LEU A 1 230 ? 8.088 -12.169 -10.801 1.00 76.12 230 LEU A CA 1
ATOM 1796 C C . LEU A 1 230 ? 9.142 -11.075 -10.563 1.00 76.12 230 LEU A C 1
ATOM 1798 O O . LEU A 1 230 ? 9.749 -10.578 -11.517 1.00 76.12 230 LEU A O 1
ATOM 1802 N N . VAL A 1 231 ? 9.377 -10.728 -9.293 1.00 80.56 231 VAL A N 1
ATOM 1803 C CA . VAL A 1 231 ? 10.474 -9.860 -8.887 1.00 80.56 231 VAL A CA 1
ATOM 1804 C C . VAL A 1 231 ? 11.762 -10.662 -9.015 1.00 80.56 231 VAL A C 1
ATOM 1806 O O . VAL A 1 231 ? 11.917 -11.746 -8.453 1.00 80.56 231 VAL A O 1
ATOM 1809 N N . SER A 1 232 ? 12.673 -10.132 -9.818 1.00 79.19 232 SER A N 1
ATOM 1810 C CA . SER A 1 232 ? 13.962 -10.750 -10.120 1.00 79.19 232 SER A CA 1
ATOM 1811 C C . SER A 1 232 ? 15.062 -10.277 -9.177 1.00 79.19 232 SER A C 1
ATOM 1813 O O . SER A 1 232 ? 15.935 -11.064 -8.836 1.00 79.19 232 SER A O 1
ATOM 1815 N N . ALA A 1 233 ? 15.009 -9.017 -8.748 1.00 84.31 233 ALA A N 1
ATOM 1816 C CA . ALA A 1 233 ? 15.948 -8.426 -7.806 1.00 84.31 233 ALA A CA 1
ATOM 1817 C C . ALA A 1 233 ? 15.327 -7.193 -7.146 1.00 84.31 233 ALA A C 1
ATOM 1819 O O . ALA A 1 233 ? 14.449 -6.547 -7.734 1.00 84.31 233 ALA A O 1
ATOM 1820 N N . MET A 1 234 ? 15.841 -6.851 -5.967 1.00 86.69 234 MET A N 1
ATOM 1821 C CA . MET A 1 234 ? 15.573 -5.587 -5.288 1.00 86.69 234 MET A CA 1
ATOM 1822 C C . MET A 1 234 ? 16.863 -4.879 -4.896 1.00 86.69 234 MET A C 1
ATOM 1824 O O . MET A 1 234 ? 17.933 -5.490 -4.886 1.00 86.69 234 MET A O 1
ATOM 1828 N N . ALA A 1 235 ? 16.760 -3.583 -4.618 1.00 84.88 235 ALA A N 1
ATOM 1829 C CA . ALA A 1 235 ? 17.877 -2.735 -4.224 1.00 84.88 235 ALA A CA 1
ATOM 1830 C C . ALA A 1 235 ? 17.409 -1.598 -3.322 1.00 84.88 235 ALA A C 1
ATOM 1832 O O . ALA A 1 235 ? 16.418 -0.954 -3.646 1.00 84.88 235 ALA A O 1
ATOM 1833 N N . PHE A 1 236 ? 18.172 -1.279 -2.281 1.00 81.94 236 PHE A N 1
ATOM 1834 C CA . PHE A 1 236 ? 18.023 -0.032 -1.537 1.00 81.94 236 PHE A CA 1
ATOM 1835 C C . PHE A 1 236 ? 19.110 0.943 -1.974 1.00 81.94 236 PHE A C 1
ATOM 1837 O O . PHE A 1 236 ? 20.271 0.568 -2.131 1.00 81.94 236 PHE A O 1
ATOM 1844 N N . LEU A 1 237 ? 18.741 2.197 -2.213 1.00 73.81 237 LEU A N 1
ATOM 1845 C CA . LEU A 1 237 ?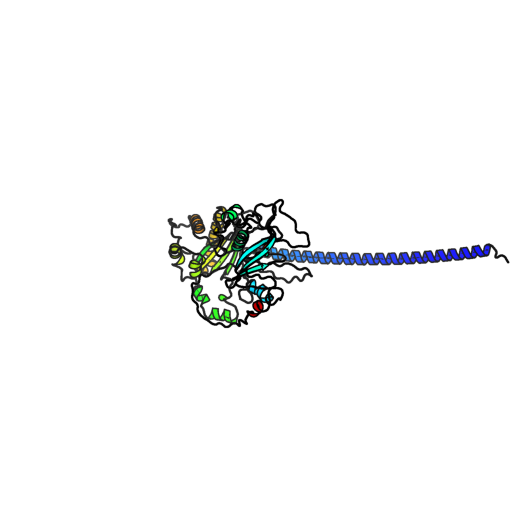 19.678 3.220 -2.655 1.00 73.81 237 LEU A CA 1
ATOM 1846 C C . LEU A 1 237 ? 19.569 4.464 -1.784 1.00 73.81 237 LEU A C 1
ATOM 1848 O O . LEU A 1 237 ? 18.487 5.023 -1.593 1.00 73.81 237 LEU A O 1
ATOM 1852 N N . ASP A 1 238 ? 20.727 4.933 -1.336 1.00 70.50 238 ASP A N 1
ATOM 1853 C CA . ASP A 1 238 ? 20.895 6.285 -0.826 1.00 70.50 238 ASP A CA 1
ATOM 1854 C C . ASP A 1 238 ? 21.002 7.252 -2.018 1.00 70.50 238 ASP A C 1
ATOM 1856 O O . ASP A 1 238 ? 21.901 7.157 -2.862 1.00 70.50 238 ASP A O 1
ATOM 1860 N N . GLY A 1 239 ? 20.015 8.142 -2.130 1.00 58.28 239 GLY A N 1
ATOM 1861 C CA . GLY A 1 239 ? 19.900 9.109 -3.215 1.00 58.28 239 GLY A CA 1
ATOM 1862 C C . GLY A 1 239 ? 20.567 10.457 -2.931 1.00 58.28 239 GLY A C 1
ATOM 1863 O O . GLY A 1 239 ? 20.614 11.290 -3.842 1.00 58.28 239 GLY A O 1
ATOM 1864 N N . GLN A 1 240 ? 21.058 10.704 -1.708 1.00 54.44 240 GLN A N 1
ATOM 1865 C CA . GLN A 1 240 ? 21.494 12.021 -1.217 1.00 54.44 240 GLN A CA 1
ATOM 1866 C C . GLN A 1 240 ? 20.581 13.179 -1.673 1.00 54.44 240 GLN A C 1
ATOM 1868 O O . GLN A 1 240 ? 21.043 14.211 -2.177 1.00 54.44 240 GLN A O 1
ATOM 1873 N N . VAL A 1 241 ? 19.258 13.011 -1.568 1.00 51.12 241 VAL A N 1
ATOM 1874 C CA . VAL A 1 241 ? 18.288 14.073 -1.911 1.00 51.12 241 VAL A CA 1
ATOM 1875 C C . VAL A 1 241 ? 17.480 14.494 -0.701 1.00 51.12 241 VAL A C 1
ATOM 1877 O O . VAL A 1 241 ? 17.129 15.672 -0.602 1.00 51.12 241 VAL A O 1
ATOM 1880 N N . VAL A 1 242 ? 17.190 13.566 0.214 1.00 48.03 242 VAL A N 1
ATOM 1881 C CA . VAL A 1 242 ? 16.317 13.826 1.352 1.00 48.03 242 VAL A CA 1
ATOM 1882 C C . VAL A 1 242 ? 16.975 13.324 2.642 1.00 48.03 242 VAL A C 1
ATOM 1884 O O . VAL A 1 242 ? 16.767 12.208 3.069 1.00 48.03 242 VAL A O 1
ATOM 1887 N N . SER A 1 243 ? 17.682 14.238 3.317 1.00 43.78 243 SER A N 1
ATOM 1888 C CA . SER A 1 243 ? 18.276 14.096 4.666 1.00 43.78 243 SER A CA 1
ATOM 1889 C C . SER A 1 243 ? 19.716 13.541 4.716 1.00 43.78 243 SER A C 1
ATOM 1891 O O . SER A 1 243 ? 20.051 12.620 3.985 1.00 43.78 243 SER A O 1
ATOM 1893 N N . PRO A 1 244 ? 20.600 14.099 5.569 1.00 47.81 244 PRO A N 1
ATOM 1894 C CA . PRO A 1 244 ? 21.930 13.554 5.870 1.00 47.81 244 PRO A CA 1
ATOM 1895 C C . PRO A 1 244 ? 21.897 12.374 6.868 1.00 47.81 244 PRO A C 1
ATOM 1897 O O . PRO A 1 244 ? 22.872 12.153 7.582 1.00 47.81 244 PRO A O 1
ATOM 1900 N N . GLU A 1 245 ? 20.769 11.674 6.983 1.00 53.88 245 GLU A N 1
ATOM 1901 C CA . GLU A 1 245 ? 20.580 10.554 7.909 1.00 53.88 245 GLU A CA 1
ATOM 1902 C C . GLU A 1 245 ? 20.827 9.219 7.180 1.00 53.88 245 GLU A C 1
ATOM 1904 O O . GLU A 1 245 ? 20.517 9.097 6.001 1.00 53.88 245 GLU A O 1
ATOM 1909 N N . ASP A 1 246 ? 21.405 8.231 7.875 1.00 64.12 246 ASP A N 1
ATOM 1910 C CA . ASP A 1 246 ? 21.976 6.979 7.328 1.00 64.12 246 ASP A CA 1
ATOM 1911 C C . ASP A 1 246 ? 20.952 5.962 6.742 1.00 64.12 246 ASP A C 1
ATOM 1913 O O . ASP A 1 246 ? 21.152 4.749 6.853 1.00 64.12 246 ASP A O 1
ATOM 1917 N N . PHE A 1 247 ? 19.830 6.392 6.154 1.00 69.56 247 PHE A N 1
ATOM 1918 C CA . PHE A 1 247 ? 18.799 5.493 5.613 1.00 69.56 247 PHE A CA 1
ATOM 1919 C C . PHE A 1 247 ? 18.506 5.734 4.119 1.00 69.56 247 PHE A C 1
ATOM 1921 O O . PHE A 1 247 ? 18.626 6.858 3.638 1.00 69.56 247 PHE A O 1
ATOM 1928 N N . PRO A 1 248 ? 18.146 4.681 3.351 1.00 76.44 248 PRO A N 1
ATOM 1929 C CA . PRO A 1 248 ? 17.904 4.797 1.915 1.00 76.44 248 PRO A CA 1
ATOM 1930 C C . PRO A 1 248 ? 16.653 5.629 1.601 1.00 76.44 248 PRO A C 1
ATOM 1932 O O . PRO A 1 248 ? 15.612 5.483 2.235 1.00 76.44 248 PRO A O 1
ATOM 1935 N N . ASP A 1 249 ? 16.736 6.440 0.548 1.00 76.94 249 ASP A N 1
ATOM 1936 C CA . ASP A 1 249 ? 15.612 7.236 0.028 1.00 76.94 249 ASP A CA 1
ATOM 1937 C C . ASP A 1 249 ? 14.741 6.426 -0.945 1.00 76.94 249 ASP A C 1
ATOM 1939 O O . ASP A 1 249 ? 13.541 6.678 -1.114 1.00 76.94 249 ASP A O 1
ATOM 1943 N N . HIS A 1 250 ? 15.369 5.452 -1.606 1.00 82.75 250 HIS A N 1
ATOM 1944 C CA . HIS A 1 250 ? 14.790 4.688 -2.693 1.00 82.75 250 HIS A CA 1
ATOM 1945 C C . HIS A 1 250 ? 14.907 3.196 -2.454 1.00 82.75 250 HIS A C 1
ATOM 1947 O O . HIS A 1 250 ? 15.938 2.688 -2.017 1.00 82.75 250 HIS A O 1
ATOM 1953 N N . GLU A 1 251 ? 13.883 2.492 -2.901 1.00 87.19 251 GLU A N 1
ATOM 1954 C CA . GLU A 1 251 ? 13.940 1.061 -3.141 1.00 87.19 251 GLU A CA 1
ATOM 1955 C C . GLU A 1 251 ? 13.605 0.821 -4.617 1.00 87.19 251 GLU A C 1
ATOM 1957 O O . GLU A 1 251 ? 12.764 1.511 -5.210 1.00 87.19 251 GLU A O 1
ATOM 1962 N N . LEU A 1 252 ? 14.351 -0.087 -5.247 1.00 88.56 252 LEU A N 1
ATOM 1963 C CA . LEU A 1 252 ? 14.164 -0.468 -6.636 1.00 88.56 252 LEU A CA 1
ATOM 1964 C C . LEU A 1 252 ? 13.627 -1.888 -6.736 1.00 88.56 252 LEU A C 1
ATOM 1966 O O . LEU A 1 252 ? 14.212 -2.804 -6.166 1.00 88.56 252 LEU A O 1
ATOM 1970 N N . TYR A 1 253 ? 12.613 -2.075 -7.577 1.00 88.38 253 TYR A N 1
ATOM 1971 C CA . TYR A 1 253 ? 12.124 -3.389 -7.987 1.00 88.38 253 TYR A CA 1
ATOM 1972 C C . TYR A 1 253 ? 12.455 -3.649 -9.452 1.00 88.38 253 TYR A C 1
ATOM 1974 O O . TYR A 1 253 ? 12.167 -2.823 -10.323 1.00 88.38 253 TYR A O 1
ATOM 1982 N N . PHE A 1 254 ? 12.985 -4.836 -9.739 1.00 90.00 254 PHE A N 1
ATOM 1983 C CA . PHE A 1 254 ? 13.158 -5.340 -11.098 1.00 90.00 254 PHE A CA 1
ATOM 1984 C C . PHE A 1 254 ? 12.161 -6.466 -11.331 1.00 90.00 254 PHE A C 1
ATOM 1986 O O . PHE A 1 254 ? 12.388 -7.586 -10.875 1.00 90.00 254 PHE A O 1
ATOM 1993 N N . LEU A 1 255 ? 11.069 -6.194 -12.042 1.00 88.44 255 LEU A N 1
ATOM 1994 C CA . LEU A 1 255 ? 10.011 -7.180 -12.272 1.00 88.44 255 LEU A CA 1
ATOM 1995 C C . LEU A 1 255 ? 9.703 -7.359 -13.755 1.00 88.44 255 LEU A C 1
ATOM 1997 O O . LEU A 1 255 ? 9.663 -6.397 -14.523 1.00 88.44 255 LEU A O 1
ATOM 2001 N N . GLU A 1 256 ? 9.470 -8.606 -14.152 1.00 89.12 256 GLU A N 1
ATOM 2002 C CA . GLU A 1 256 ? 8.949 -8.924 -15.479 1.00 89.12 256 GLU A CA 1
ATOM 2003 C C . GLU A 1 256 ? 7.434 -8.688 -15.497 1.00 89.12 256 GLU A C 1
ATOM 2005 O O . GLU A 1 256 ? 6.719 -9.156 -14.612 1.00 89.12 256 GLU A O 1
ATOM 2010 N N . ILE A 1 257 ? 6.932 -7.972 -16.504 1.00 86.25 257 ILE A N 1
ATOM 2011 C CA . ILE A 1 257 ? 5.506 -7.642 -16.621 1.00 86.25 257 ILE A CA 1
ATOM 2012 C C . ILE A 1 257 ? 4.930 -8.128 -17.948 1.00 86.25 257 ILE A C 1
ATOM 2014 O O . ILE A 1 257 ? 5.641 -8.316 -18.935 1.00 86.25 257 ILE A O 1
ATOM 2018 N N . SER A 1 258 ? 3.610 -8.303 -17.980 1.00 81.44 258 SER A N 1
ATOM 2019 C CA . SER A 1 258 ? 2.851 -8.533 -19.209 1.00 81.44 258 SER A CA 1
ATOM 2020 C C . SER A 1 258 ? 2.023 -7.303 -19.590 1.00 81.44 258 SER A C 1
ATOM 2022 O O . SER A 1 258 ? 1.836 -6.372 -18.799 1.00 81.44 258 SER A O 1
ATOM 2024 N N . LYS A 1 259 ? 1.469 -7.307 -20.806 1.00 76.62 259 LYS A N 1
ATOM 2025 C CA . LYS A 1 259 ? 0.595 -6.226 -21.279 1.00 76.62 259 LYS A CA 1
ATOM 2026 C C . LYS A 1 259 ? -0.684 -6.068 -20.460 1.00 76.62 259 LYS A C 1
ATOM 2028 O O . LYS A 1 259 ? -1.202 -4.957 -20.357 1.00 76.62 259 LYS A O 1
ATOM 2033 N N . GLU A 1 260 ? -1.190 -7.157 -19.883 1.00 76.69 260 GLU A N 1
ATOM 2034 C CA . GLU A 1 260 ? -2.374 -7.151 -19.024 1.00 76.69 260 GLU A CA 1
ATOM 2035 C C . GLU A 1 260 ? -2.117 -6.325 -17.754 1.00 76.69 260 GLU A C 1
ATOM 2037 O O . GLU A 1 260 ? -2.939 -5.479 -17.409 1.00 76.69 260 GLU A O 1
ATOM 2042 N N . ILE A 1 261 ? -0.933 -6.454 -17.139 1.00 71.31 261 ILE A N 1
ATOM 2043 C CA . ILE A 1 261 ? -0.521 -5.634 -15.985 1.00 71.31 261 ILE A CA 1
ATOM 2044 C C . ILE A 1 261 ? -0.502 -4.144 -16.362 1.00 71.31 261 ILE A C 1
ATOM 2046 O O . ILE A 1 261 ? -1.134 -3.322 -15.695 1.00 71.31 261 ILE A O 1
ATOM 2050 N N . ALA A 1 262 ? 0.143 -3.790 -17.477 1.00 70.19 262 ALA A N 1
ATOM 2051 C CA . ALA A 1 262 ? 0.231 -2.400 -17.933 1.00 70.19 262 ALA A CA 1
ATOM 2052 C C . ALA A 1 262 ? -1.141 -1.775 -18.263 1.00 70.19 262 ALA A C 1
ATOM 2054 O O . ALA A 1 262 ? -1.342 -0.572 -18.090 1.00 70.19 262 ALA A O 1
ATOM 2055 N N . LYS A 1 263 ? -2.099 -2.572 -18.750 1.00 72.12 263 LYS A N 1
ATOM 2056 C CA . LYS A 1 263 ? -3.429 -2.092 -19.150 1.00 72.12 263 LYS A CA 1
ATOM 2057 C C . LYS A 1 263 ? -4.415 -2.031 -17.986 1.00 72.12 263 LYS A C 1
ATOM 2059 O O . LYS A 1 263 ? -5.178 -1.073 -17.883 1.00 72.12 263 LYS A O 1
ATOM 2064 N N . GLU A 1 264 ? -4.438 -3.064 -17.152 1.00 71.44 264 GLU A N 1
ATOM 2065 C CA . GLU A 1 264 ? -5.497 -3.273 -16.162 1.00 71.44 264 GLU A CA 1
ATOM 2066 C C . GLU A 1 264 ? -5.108 -2.784 -14.771 1.00 71.44 264 GLU A C 1
ATOM 2068 O O . GLU A 1 264 ? -5.968 -2.260 -14.067 1.00 71.44 264 GLU A O 1
ATOM 2073 N N . GLN A 1 265 ? -3.833 -2.908 -14.389 1.00 66.75 265 GLN A N 1
ATOM 2074 C CA . GLN A 1 265 ? -3.376 -2.548 -13.043 1.00 66.75 265 GLN A CA 1
ATOM 2075 C C . GLN A 1 265 ? -2.882 -1.102 -12.965 1.00 66.75 265 GLN A C 1
ATOM 2077 O O . GLN A 1 265 ? -3.231 -0.391 -12.030 1.00 66.75 265 GLN A O 1
ATOM 2082 N N . VAL A 1 266 ? -2.136 -0.633 -13.971 1.00 74.44 266 VAL A N 1
ATOM 2083 C CA . VAL A 1 266 ? -1.686 0.775 -14.028 1.00 74.44 266 VAL A CA 1
ATOM 2084 C C . VAL A 1 266 ? -2.838 1.716 -14.408 1.00 74.44 266 VAL A C 1
ATOM 2086 O O . VAL A 1 266 ? -2.817 2.899 -14.084 1.00 74.44 266 VAL A O 1
ATOM 2089 N N . GLY A 1 267 ? -3.867 1.210 -15.097 1.00 76.12 267 GLY A N 1
ATOM 2090 C CA . GLY A 1 267 ? -5.041 2.006 -15.468 1.00 76.12 267 GLY A CA 1
ATOM 2091 C C . GLY A 1 267 ? -4.749 3.087 -16.514 1.00 76.12 267 GLY A C 1
ATOM 2092 O O . GLY A 1 267 ? -5.401 4.134 -16.526 1.00 76.12 267 GLY A O 1
ATOM 2093 N N . LEU A 1 268 ? -3.772 2.855 -17.400 1.00 81.75 268 LEU A N 1
ATOM 2094 C CA . LEU A 1 268 ? -3.407 3.813 -18.442 1.00 81.75 268 LEU A CA 1
ATOM 2095 C C . LEU A 1 268 ? -4.607 4.150 -19.334 1.00 81.75 268 LEU A C 1
ATOM 2097 O O . LEU A 1 268 ? -5.310 3.270 -19.839 1.00 81.75 268 LEU A O 1
ATOM 2101 N N . LYS A 1 269 ? -4.798 5.448 -19.606 1.00 85.81 269 LYS A N 1
ATOM 2102 C CA . LYS A 1 269 ? -5.782 5.902 -20.596 1.00 85.81 269 LYS A CA 1
ATOM 2103 C C . LYS A 1 269 ? -5.490 5.232 -21.951 1.00 85.81 269 LYS A C 1
ATOM 2105 O O . LYS A 1 269 ? -4.319 5.127 -22.322 1.00 85.81 269 LYS A O 1
ATOM 2110 N N . PRO A 1 270 ? -6.513 4.857 -22.745 1.00 87.31 270 PRO A N 1
ATOM 2111 C CA . PRO A 1 270 ? -6.312 4.132 -24.003 1.00 87.31 270 PRO A CA 1
ATOM 2112 C C . PRO A 1 270 ? -5.312 4.784 -24.969 1.00 87.31 270 PRO A C 1
ATOM 2114 O O . PRO A 1 270 ? -4.540 4.082 -25.618 1.00 87.31 270 PRO A O 1
ATOM 2117 N N . LEU A 1 271 ? -5.297 6.120 -25.044 1.00 85.56 271 LEU A N 1
ATOM 2118 C CA . LEU A 1 271 ? -4.356 6.868 -25.883 1.00 85.56 271 LEU A CA 1
ATOM 2119 C C . LEU A 1 271 ? -2.902 6.708 -25.413 1.00 85.56 271 LEU A C 1
ATOM 2121 O O . LEU A 1 271 ? -2.019 6.470 -26.233 1.00 85.56 271 LEU A O 1
ATOM 2125 N N . VAL A 1 272 ? -2.671 6.789 -24.100 1.00 85.56 272 VAL A N 1
ATOM 2126 C CA . VAL A 1 272 ? -1.349 6.629 -23.474 1.00 85.56 272 VAL A CA 1
ATOM 2127 C C . VAL A 1 272 ? -0.843 5.202 -23.669 1.00 85.56 272 VAL A C 1
ATOM 2129 O O . VAL A 1 272 ? 0.272 5.004 -24.143 1.00 85.56 272 VAL A O 1
ATOM 2132 N N . TYR A 1 273 ? -1.696 4.206 -23.412 1.00 87.00 273 TYR A N 1
ATOM 2133 C CA . TYR A 1 273 ? -1.367 2.801 -23.659 1.00 87.00 273 TYR A CA 1
ATOM 2134 C C . TYR A 1 273 ? -0.974 2.556 -25.122 1.00 87.00 273 TYR A C 1
ATOM 2136 O O . TYR A 1 273 ? 0.062 1.951 -25.397 1.00 87.00 273 TYR A O 1
ATOM 2144 N N . LYS A 1 274 ? -1.771 3.066 -26.072 1.00 86.56 274 LYS A N 1
ATOM 2145 C CA . LYS A 1 274 ? -1.503 2.902 -27.506 1.00 86.56 274 LYS A CA 1
ATOM 2146 C C . LYS A 1 274 ? -0.201 3.581 -27.942 1.00 86.56 274 LYS A C 1
ATOM 2148 O O . LYS A 1 274 ? 0.494 3.047 -28.798 1.00 86.56 274 LYS A O 1
ATOM 2153 N N . GLY A 1 275 ? 0.116 4.746 -27.381 1.00 84.00 275 GLY A N 1
ATOM 2154 C CA . GLY A 1 275 ? 1.335 5.481 -27.717 1.00 84.00 275 GLY A CA 1
ATOM 2155 C C . GLY A 1 275 ? 2.615 4.834 -27.184 1.00 84.00 275 GLY A C 1
ATOM 2156 O O . GLY A 1 275 ? 3.647 4.933 -27.838 1.00 84.00 275 GLY A O 1
ATOM 2157 N N . ILE A 1 276 ? 2.544 4.170 -26.024 1.00 84.62 276 ILE A N 1
ATOM 2158 C CA . ILE A 1 276 ? 3.731 3.706 -25.288 1.00 84.62 276 ILE A CA 1
ATOM 2159 C C . ILE A 1 276 ? 3.893 2.188 -25.337 1.00 84.62 276 ILE A C 1
ATOM 2161 O O . ILE A 1 276 ? 4.958 1.693 -25.679 1.00 84.62 276 ILE A O 1
ATOM 2165 N N . PHE A 1 277 ? 2.849 1.435 -24.989 1.00 86.19 277 PHE A N 1
ATOM 2166 C CA . PHE A 1 277 ? 2.950 -0.008 -24.746 1.00 86.19 277 PHE A CA 1
ATOM 2167 C C . PHE A 1 277 ? 2.553 -0.863 -25.943 1.00 86.19 277 PHE A C 1
ATOM 2169 O O . PHE A 1 277 ? 3.108 -1.941 -26.117 1.00 86.19 277 PHE A O 1
ATOM 2176 N N . PHE A 1 278 ? 1.621 -0.395 -26.779 1.00 86.44 278 PHE A N 1
ATOM 2177 C CA . PHE A 1 278 ? 1.123 -1.175 -27.918 1.00 86.44 278 PHE A CA 1
ATOM 2178 C C . PHE A 1 278 ? 2.229 -1.703 -28.856 1.00 86.44 278 PHE A C 1
ATOM 2180 O O . PHE A 1 278 ? 2.141 -2.866 -29.234 1.00 86.44 278 PHE A O 1
ATOM 2187 N N . PRO A 1 279 ? 3.298 -0.947 -29.189 1.00 89.31 279 PRO A N 1
ATOM 2188 C CA . PRO A 1 279 ? 4.371 -1.464 -30.046 1.00 89.31 279 PRO A CA 1
ATOM 2189 C C . PRO A 1 279 ? 5.192 -2.616 -29.449 1.00 89.31 279 PRO A C 1
ATOM 2191 O O . PRO A 1 279 ? 5.912 -3.267 -30.195 1.00 89.31 279 PRO A O 1
ATOM 2194 N N . TYR A 1 280 ? 5.100 -2.841 -28.135 1.00 89.25 280 TYR A N 1
ATOM 2195 C CA . TYR A 1 280 ? 5.885 -3.829 -27.389 1.00 89.25 280 TYR A CA 1
ATOM 2196 C C . TYR A 1 280 ? 5.005 -4.915 -26.762 1.00 89.25 280 TYR A C 1
ATOM 2198 O O . TYR A 1 280 ? 5.454 -5.656 -25.897 1.00 89.25 280 TYR A O 1
ATOM 2206 N N . GLU A 1 281 ? 3.724 -4.997 -27.133 1.00 85.00 281 GLU A N 1
ATOM 2207 C CA . GLU A 1 281 ? 2.743 -5.799 -26.396 1.00 85.00 281 GLU A CA 1
ATOM 2208 C C . GLU A 1 281 ? 3.042 -7.309 -26.382 1.00 85.00 281 GLU A C 1
ATOM 2210 O O . GLU A 1 281 ? 2.617 -8.014 -25.464 1.00 85.00 281 GLU A O 1
ATOM 2215 N N . ASP A 1 282 ? 3.788 -7.779 -27.380 1.00 86.56 282 ASP A N 1
ATOM 2216 C CA . ASP A 1 282 ? 4.214 -9.169 -27.524 1.00 86.56 282 ASP A CA 1
ATOM 2217 C C . ASP A 1 282 ? 5.727 -9.345 -27.271 1.00 86.56 282 ASP A C 1
ATOM 2219 O O . ASP A 1 282 ? 6.248 -10.454 -27.385 1.00 86.56 282 ASP A O 1
ATOM 2223 N N . ASP A 1 283 ? 6.437 -8.276 -26.891 1.00 91.38 283 ASP A N 1
ATOM 2224 C CA . ASP A 1 283 ? 7.832 -8.349 -26.457 1.00 91.38 283 ASP A CA 1
ATOM 2225 C C . ASP A 1 283 ? 7.926 -8.810 -24.983 1.00 91.38 283 ASP A C 1
ATOM 2227 O O . ASP A 1 283 ? 7.040 -8.538 -24.165 1.00 91.38 283 ASP A O 1
ATOM 2231 N N . PRO A 1 284 ? 9.023 -9.475 -24.581 1.00 92.38 284 PRO A N 1
ATOM 2232 C CA . PRO A 1 284 ? 9.369 -9.634 -23.170 1.00 92.38 284 PRO A CA 1
ATOM 2233 C C . PRO A 1 284 ? 9.703 -8.268 -22.548 1.00 92.38 284 PRO A C 1
ATOM 2235 O O . PRO A 1 284 ? 10.633 -7.579 -22.976 1.00 92.38 284 PRO A O 1
ATOM 2238 N N . ILE A 1 285 ? 8.960 -7.886 -21.510 1.00 92.25 285 ILE A N 1
ATOM 2239 C CA . ILE A 1 285 ? 9.107 -6.592 -20.837 1.00 92.25 285 ILE A CA 1
ATOM 2240 C C . ILE A 1 285 ? 9.503 -6.821 -19.384 1.00 92.25 285 ILE A C 1
ATOM 2242 O O . ILE A 1 285 ? 8.866 -7.598 -18.676 1.00 92.25 285 ILE A O 1
ATOM 2246 N N . PHE A 1 286 ? 10.502 -6.082 -18.915 1.00 92.31 286 PHE A N 1
ATOM 2247 C CA . PHE A 1 286 ? 10.696 -5.869 -17.485 1.00 92.31 286 PHE A CA 1
ATOM 2248 C C . PHE A 1 286 ? 10.668 -4.377 -17.177 1.00 92.31 286 PHE A C 1
ATOM 2250 O O . PHE A 1 286 ? 10.948 -3.539 -18.037 1.00 92.31 286 PHE A O 1
ATOM 2257 N N . VAL A 1 287 ? 10.322 -4.035 -15.944 1.00 91.31 287 VAL A N 1
ATOM 2258 C CA . VAL A 1 287 ? 10.388 -2.665 -15.446 1.00 91.31 287 VAL A CA 1
ATOM 2259 C C . VAL A 1 287 ? 11.411 -2.576 -14.325 1.00 91.31 287 VAL A C 1
ATOM 2261 O O . VAL A 1 287 ? 11.543 -3.492 -13.515 1.00 91.31 287 VAL A O 1
ATOM 2264 N N . CYS A 1 288 ? 12.131 -1.458 -14.294 1.00 92.44 288 CYS A N 1
ATOM 2265 C CA . CYS A 1 288 ? 12.803 -0.989 -13.090 1.00 92.44 288 CYS A CA 1
ATOM 2266 C C . CYS A 1 288 ? 11.887 0.056 -12.462 1.00 92.44 288 CYS A C 1
ATOM 2268 O O . CYS A 1 288 ? 11.699 1.136 -13.031 1.00 92.44 288 CYS A O 1
ATOM 2270 N N . VAL A 1 289 ? 11.265 -0.293 -11.343 1.00 89.12 289 VAL A N 1
ATOM 2271 C CA . VAL A 1 289 ? 10.492 0.651 -10.537 1.00 89.12 289 VAL A CA 1
ATOM 2272 C C . VAL A 1 289 ? 11.452 1.266 -9.545 1.00 89.12 289 VAL A C 1
ATOM 2274 O O . VAL A 1 289 ? 12.183 0.538 -8.888 1.00 89.12 289 VAL A O 1
ATOM 2277 N N . SER A 1 290 ? 11.439 2.586 -9.435 1.00 89.12 290 SER A N 1
ATOM 2278 C CA . SER A 1 290 ? 11.946 3.271 -8.252 1.00 89.12 290 SER A CA 1
ATOM 2279 C C . SER A 1 290 ? 10.747 3.863 -7.538 1.00 89.12 290 SER A C 1
ATOM 2281 O O . SER A 1 290 ? 9.925 4.499 -8.202 1.00 89.12 290 SER A O 1
ATOM 2283 N N . HIS A 1 291 ? 10.635 3.661 -6.230 1.00 86.38 291 HIS A N 1
ATOM 2284 C CA . HIS A 1 291 ? 9.677 4.367 -5.378 1.00 86.38 291 HIS A CA 1
ATOM 2285 C C . HIS A 1 291 ? 10.386 5.004 -4.193 1.00 86.38 291 HIS A C 1
ATOM 2287 O O . HIS A 1 291 ? 11.533 4.685 -3.874 1.00 86.38 291 HIS A O 1
ATOM 2293 N N . LEU A 1 292 ? 9.688 5.954 -3.581 1.00 86.81 292 LEU A N 1
ATOM 2294 C CA . LEU A 1 292 ? 10.158 6.663 -2.400 1.00 86.81 292 LEU A CA 1
ATOM 2295 C C . LEU A 1 292 ? 9.803 5.868 -1.148 1.00 86.81 292 LEU A C 1
ATOM 2297 O O . LEU A 1 292 ? 8.646 5.478 -0.984 1.00 86.81 292 LEU A O 1
ATOM 2301 N N . LEU A 1 293 ? 10.780 5.683 -0.263 1.00 85.19 293 LEU A N 1
ATOM 2302 C CA . LEU A 1 293 ? 10.573 5.071 1.056 1.00 85.19 293 LEU A CA 1
ATOM 2303 C C . LEU A 1 293 ? 10.053 6.075 2.083 1.00 85.19 293 LEU A C 1
ATOM 2305 O O . LEU A 1 293 ? 9.335 5.726 3.019 1.00 85.19 293 LEU A O 1
ATOM 2309 N N . HIS A 1 294 ? 10.395 7.347 1.889 1.00 85.94 294 HIS A N 1
ATOM 2310 C CA . HIS A 1 294 ? 10.056 8.427 2.808 1.00 85.94 294 HIS A CA 1
ATOM 2311 C C . HIS A 1 294 ? 9.391 9.597 2.073 1.00 85.94 294 HIS A C 1
ATOM 2313 O O . HIS A 1 294 ? 9.893 10.722 2.128 1.00 85.94 294 HIS A O 1
ATOM 2319 N N . PRO A 1 295 ? 8.265 9.361 1.366 1.00 89.25 295 PRO A N 1
ATOM 2320 C CA . PRO A 1 295 ? 7.557 10.436 0.684 1.00 89.25 295 PRO A CA 1
ATOM 2321 C C . PRO A 1 295 ? 7.116 11.495 1.697 1.00 89.25 295 PRO A C 1
ATOM 2323 O O . PRO A 1 295 ? 6.675 11.173 2.807 1.00 89.25 295 PRO A O 1
ATOM 2326 N N . LYS A 1 296 ? 7.211 12.768 1.321 1.00 91.62 296 LYS A N 1
ATOM 2327 C CA . LYS A 1 296 ? 6.772 13.908 2.140 1.00 91.62 296 LYS A CA 1
ATOM 2328 C C . LYS A 1 296 ? 5.314 14.272 1.914 1.00 91.62 296 LYS A C 1
ATOM 2330 O O . LYS A 1 296 ? 4.655 14.736 2.842 1.00 91.62 296 LYS A O 1
ATOM 2335 N N . SER A 1 297 ? 4.797 14.001 0.721 1.00 94.44 297 SER A N 1
ATOM 2336 C CA . SER A 1 297 ? 3.396 14.220 0.367 1.00 94.44 297 SER A CA 1
ATOM 2337 C C . SER A 1 297 ? 2.465 13.463 1.323 1.00 94.44 297 SER A C 1
ATOM 2339 O O . SER A 1 297 ? 2.765 12.344 1.757 1.00 94.44 297 SER A O 1
ATOM 2341 N N . ARG A 1 298 ? 1.334 14.073 1.689 1.00 96.31 298 ARG A N 1
ATOM 2342 C CA . ARG A 1 298 ? 0.320 13.469 2.568 1.00 96.31 298 ARG A CA 1
ATOM 2343 C C . ARG A 1 298 ? -1.064 13.590 1.950 1.00 96.31 298 ARG A C 1
ATOM 2345 O O . ARG A 1 298 ? -1.468 14.673 1.531 1.00 96.31 298 ARG A O 1
ATOM 2352 N N . GLY A 1 299 ? -1.784 12.475 1.949 1.00 97.12 299 GLY A N 1
ATOM 2353 C CA . GLY A 1 299 ? -3.150 12.368 1.457 1.00 97.12 299 GLY A CA 1
ATOM 2354 C C . GLY A 1 299 ? -4.196 12.268 2.565 1.00 97.12 299 GLY A C 1
ATOM 2355 O O . GLY A 1 299 ? -3.900 12.368 3.763 1.00 97.12 299 GLY A O 1
ATOM 2356 N N . THR A 1 300 ? -5.435 11.992 2.158 1.00 98.31 300 THR A N 1
ATOM 2357 C CA . THR A 1 300 ? -6.572 11.792 3.058 1.00 98.31 300 THR A CA 1
ATOM 2358 C C . THR A 1 300 ? -7.528 10.683 2.610 1.00 98.31 300 THR A C 1
ATOM 2360 O O . THR A 1 300 ? -7.645 10.357 1.429 1.00 98.31 300 THR A O 1
ATOM 2363 N N . VAL A 1 301 ? -8.262 10.136 3.580 1.00 98.25 301 VAL A N 1
ATOM 2364 C CA . VAL A 1 301 ? -9.428 9.266 3.399 1.00 98.25 301 VAL A CA 1
ATOM 2365 C C . VAL A 1 301 ? -10.631 9.913 4.080 1.00 98.25 301 VAL A C 1
ATOM 2367 O O . VAL A 1 301 ? -10.555 10.336 5.238 1.00 98.25 301 VAL A O 1
ATOM 2370 N N . ARG A 1 302 ? -11.758 9.999 3.370 1.00 98.44 302 ARG A N 1
ATOM 2371 C CA . ARG A 1 302 ? -12.997 10.643 3.831 1.00 98.44 302 ARG A CA 1
ATOM 2372 C C . ARG A 1 302 ? -14.226 9.831 3.468 1.00 98.44 302 ARG A C 1
ATOM 2374 O O . ARG A 1 302 ? -14.252 9.131 2.465 1.00 98.44 302 ARG A O 1
ATOM 2381 N N . LEU A 1 303 ? -15.287 9.974 4.258 1.00 98.50 303 LEU A N 1
ATOM 2382 C CA . LEU A 1 303 ? -16.598 9.446 3.871 1.00 98.50 303 LEU A CA 1
ATOM 2383 C C . LEU A 1 303 ? -17.124 10.150 2.615 1.00 98.50 303 LEU A C 1
ATOM 2385 O O . LEU A 1 303 ? -17.107 11.382 2.541 1.00 98.50 303 LEU A O 1
ATOM 2389 N N . GLN A 1 304 ? -17.625 9.355 1.669 1.00 97.62 304 GLN A N 1
ATOM 2390 C CA . GLN A 1 304 ? -18.431 9.832 0.546 1.00 97.62 304 GLN A CA 1
ATOM 2391 C C . GLN A 1 304 ? -19.912 9.957 0.938 1.00 97.62 304 GLN A C 1
ATOM 2393 O O . GLN A 1 304 ? -20.577 10.913 0.539 1.00 97.62 304 GLN A O 1
ATOM 2398 N N . SER A 1 305 ? -20.413 9.008 1.731 1.00 98.06 305 SER A N 1
ATOM 2399 C CA . SER A 1 305 ? -21.784 8.940 2.240 1.00 98.06 305 SER A CA 1
ATOM 2400 C C . SER A 1 305 ? -21.814 8.267 3.625 1.00 98.06 305 SER A C 1
ATOM 2402 O O . SER A 1 305 ? -20.771 7.910 4.180 1.00 98.06 305 SER A O 1
ATOM 2404 N N . THR A 1 306 ? -23.012 8.110 4.194 1.00 97.62 306 THR A N 1
ATOM 2405 C CA . THR A 1 306 ? -23.253 7.311 5.408 1.00 97.62 306 THR A CA 1
ATOM 2406 C C . THR A 1 306 ? -23.512 5.832 5.118 1.00 97.62 306 THR A C 1
ATOM 2408 O O . THR A 1 306 ? -23.644 5.053 6.064 1.00 97.62 306 THR A O 1
ATOM 2411 N N . ASP A 1 307 ? -23.596 5.434 3.845 1.00 97.50 307 ASP A N 1
ATOM 2412 C CA . ASP A 1 307 ? -23.745 4.035 3.466 1.00 97.50 307 ASP A CA 1
ATOM 2413 C C . ASP A 1 307 ? -22.388 3.327 3.636 1.00 97.50 307 ASP A C 1
ATOM 2415 O O . ASP A 1 307 ? -21.411 3.703 2.983 1.00 97.50 307 ASP A O 1
ATOM 2419 N N . PRO A 1 308 ? -22.281 2.306 4.508 1.00 95.88 308 PRO A N 1
ATOM 2420 C CA . PRO A 1 308 ? -21.033 1.579 4.703 1.00 95.88 308 PRO A CA 1
ATOM 2421 C C . PRO A 1 308 ? -20.565 0.819 3.452 1.00 95.88 308 PRO A C 1
ATOM 2423 O O . PRO A 1 308 ? -19.413 0.394 3.429 1.00 95.88 308 PRO A O 1
ATOM 2426 N N . TYR A 1 309 ? -21.420 0.615 2.443 1.00 96.12 309 TYR A N 1
ATOM 2427 C CA . TYR A 1 309 ? -21.073 -0.038 1.176 1.00 96.12 309 TYR A CA 1
ATOM 2428 C C . TYR A 1 309 ? -20.509 0.917 0.126 1.00 96.12 309 TYR A C 1
ATOM 2430 O O . TYR A 1 309 ? -19.870 0.460 -0.827 1.00 96.12 309 TYR A O 1
ATOM 2438 N N . ASP A 1 310 ? -20.724 2.221 0.290 1.00 97.19 310 ASP A N 1
ATOM 2439 C CA . ASP A 1 310 ? -20.119 3.198 -0.600 1.00 97.19 310 ASP A CA 1
ATOM 2440 C C . ASP A 1 310 ? -18.613 3.271 -0.318 1.00 97.19 310 ASP A C 1
ATOM 2442 O O . ASP A 1 310 ? -18.199 3.366 0.844 1.00 97.19 310 ASP A O 1
ATOM 2446 N N . PRO A 1 311 ? -17.757 3.234 -1.352 1.00 95.56 311 PRO A N 1
ATOM 2447 C CA . PRO A 1 311 ? -16.327 3.393 -1.152 1.00 95.56 311 PRO A CA 1
ATOM 2448 C C . PRO A 1 311 ? -16.026 4.791 -0.586 1.00 95.56 311 PRO A C 1
ATOM 2450 O O . PRO A 1 311 ? -16.677 5.770 -0.962 1.00 95.56 311 PRO A O 1
ATOM 2453 N N . PRO A 1 312 ? -15.034 4.926 0.310 1.00 97.06 312 PRO A N 1
ATOM 2454 C CA . PRO A 1 312 ? -14.629 6.235 0.788 1.00 97.06 312 PRO A CA 1
ATOM 2455 C C . PRO A 1 312 ? -13.940 7.026 -0.331 1.00 97.06 312 PRO A C 1
ATOM 2457 O O . PRO A 1 312 ? -13.378 6.467 -1.274 1.00 97.06 312 PRO A O 1
ATOM 2460 N N . LEU A 1 313 ? -13.934 8.350 -0.190 1.00 98.31 313 LEU A N 1
ATOM 2461 C CA . LEU A 1 313 ? -13.094 9.225 -0.996 1.00 98.31 313 LEU A CA 1
ATOM 2462 C C . LEU A 1 313 ? -11.646 9.046 -0.535 1.00 98.31 313 LEU A C 1
ATOM 2464 O O . LEU A 1 313 ? -11.347 9.246 0.643 1.00 98.31 313 LEU A O 1
ATOM 2468 N N . ILE A 1 314 ? -10.765 8.674 -1.459 1.00 97.06 314 ILE A N 1
ATOM 2469 C CA . ILE A 1 314 ? -9.332 8.502 -1.217 1.00 97.06 314 ILE A CA 1
ATOM 2470 C C . ILE A 1 314 ? -8.610 9.510 -2.099 1.00 97.06 314 ILE A C 1
ATOM 2472 O O . ILE A 1 314 ? -8.727 9.454 -3.323 1.00 97.06 314 ILE A O 1
ATOM 2476 N N . ASP A 1 315 ? -7.873 10.414 -1.471 1.00 97.12 315 ASP A N 1
ATOM 2477 C CA . ASP A 1 315 ? -7.006 11.365 -2.153 1.00 97.12 315 ASP A CA 1
ATOM 2478 C C . ASP A 1 315 ? -5.576 11.172 -1.645 1.00 97.12 315 ASP A C 1
ATOM 2480 O O . ASP A 1 315 ? -5.227 11.714 -0.596 1.00 97.12 315 ASP A O 1
ATOM 2484 N N . PRO A 1 316 ? -4.749 10.368 -2.334 1.00 93.31 316 PRO A N 1
ATOM 2485 C CA . PRO A 1 316 ? -3.368 10.135 -1.928 1.00 93.31 316 PRO A CA 1
ATOM 2486 C C . PRO A 1 316 ? -2.491 11.385 -1.982 1.00 93.31 316 PRO A C 1
ATOM 2488 O O . PRO A 1 316 ? -1.459 11.414 -1.316 1.00 93.31 316 PRO A O 1
ATOM 2491 N N . ASN A 1 317 ? -2.884 12.385 -2.784 1.00 95.25 317 ASN A N 1
ATOM 2492 C CA . ASN A 1 317 ? -2.130 13.615 -2.998 1.00 95.25 317 ASN A CA 1
ATOM 2493 C C . ASN A 1 317 ? -0.651 13.360 -3.369 1.00 95.25 317 ASN A C 1
ATOM 2495 O O . ASN A 1 317 ? 0.259 14.016 -2.864 1.00 95.25 317 ASN A O 1
ATOM 2499 N N . TYR A 1 318 ? -0.396 12.346 -4.210 1.00 92.88 318 TYR A N 1
ATOM 2500 C CA . TYR A 1 318 ? 0.962 11.972 -4.614 1.00 92.88 318 TYR A CA 1
ATOM 2501 C C . TYR A 1 318 ? 1.694 13.147 -5.263 1.00 92.88 318 TYR A C 1
ATOM 2503 O O . TYR A 1 318 ? 1.135 13.826 -6.127 1.00 92.88 318 TYR A O 1
ATOM 2511 N N . PHE A 1 319 ? 2.973 13.310 -4.915 1.00 92.12 319 PHE A N 1
ATOM 2512 C CA . PHE A 1 319 ? 3.868 14.308 -5.508 1.00 92.12 319 PHE A CA 1
ATOM 2513 C C . PHE A 1 319 ? 3.421 15.767 -5.325 1.00 92.12 319 PHE A C 1
ATOM 2515 O O . PHE A 1 319 ? 3.786 16.635 -6.125 1.00 92.12 319 PHE A O 1
ATOM 2522 N N . GLU A 1 320 ? 2.640 16.040 -4.279 1.00 94.50 320 GLU A N 1
ATOM 2523 C CA . GLU A 1 320 ? 2.323 17.402 -3.853 1.00 94.50 320 GLU A CA 1
ATOM 2524 C C . GLU A 1 320 ? 3.583 18.137 -3.387 1.00 94.50 320 GLU A C 1
ATOM 2526 O O . GLU A 1 320 ? 3.813 19.279 -3.792 1.00 94.50 320 GLU A O 1
ATOM 2531 N N . ASP A 1 321 ? 4.449 17.458 -2.626 1.00 93.81 321 ASP A N 1
ATOM 2532 C CA . ASP A 1 321 ? 5.759 17.997 -2.274 1.00 93.81 321 ASP A CA 1
ATOM 2533 C C . ASP A 1 321 ? 6.711 17.899 -3.488 1.00 93.81 321 ASP A C 1
ATOM 2535 O O . ASP A 1 321 ? 6.979 16.802 -3.998 1.00 93.81 321 ASP A O 1
ATOM 2539 N N . PRO A 1 322 ? 7.273 19.022 -3.975 1.00 92.81 322 PRO A N 1
ATOM 2540 C CA . PRO A 1 322 ? 8.196 19.006 -5.107 1.00 92.81 322 PRO A CA 1
ATOM 2541 C C . PRO A 1 322 ? 9.495 18.228 -4.833 1.00 92.81 322 PRO A C 1
ATOM 2543 O O . PRO A 1 322 ? 10.151 17.808 -5.789 1.00 92.81 322 PRO A O 1
ATOM 2546 N N . ALA A 1 323 ? 9.878 18.014 -3.570 1.00 91.12 323 ALA A N 1
ATOM 2547 C CA . ALA A 1 323 ? 11.027 17.187 -3.212 1.00 91.12 323 ALA A CA 1
ATOM 2548 C C . ALA A 1 323 ? 10.806 15.712 -3.575 1.00 91.12 323 ALA A C 1
ATOM 2550 O O . ALA A 1 323 ? 11.747 15.063 -4.030 1.00 91.12 323 ALA A O 1
ATOM 2551 N N . ASP A 1 324 ? 9.572 15.209 -3.465 1.00 91.88 324 ASP A N 1
ATOM 2552 C CA . ASP A 1 324 ? 9.234 13.838 -3.862 1.00 91.88 324 ASP A CA 1
ATOM 2553 C C . ASP A 1 324 ? 9.414 13.658 -5.380 1.00 91.88 324 ASP A C 1
ATOM 2555 O O . ASP A 1 324 ? 9.975 12.665 -5.846 1.00 91.88 324 ASP A O 1
ATOM 2559 N N . VAL A 1 325 ? 9.022 14.665 -6.171 1.00 92.06 325 VAL A N 1
ATOM 2560 C CA . VAL A 1 325 ? 9.246 14.676 -7.629 1.00 92.06 325 VAL A CA 1
ATOM 2561 C C . VAL A 1 325 ? 10.740 14.691 -7.960 1.00 92.06 325 VAL A C 1
ATOM 2563 O O . VAL A 1 325 ? 11.196 13.968 -8.843 1.00 92.06 325 VAL A O 1
ATOM 2566 N N . ALA A 1 326 ? 11.528 15.506 -7.261 1.00 90.38 326 ALA A N 1
ATOM 2567 C CA . ALA A 1 326 ? 12.967 15.570 -7.499 1.00 90.38 326 ALA A CA 1
ATOM 2568 C C . ALA A 1 326 ? 13.667 14.242 -7.160 1.00 90.38 326 ALA A C 1
ATOM 2570 O O . ALA A 1 326 ? 14.555 13.805 -7.897 1.00 90.38 326 ALA A O 1
ATOM 2571 N N . ALA A 1 327 ? 13.256 13.589 -6.070 1.00 89.06 327 ALA A N 1
ATOM 2572 C CA . ALA A 1 327 ? 13.782 12.292 -5.673 1.00 89.06 327 ALA A CA 1
ATOM 2573 C C . ALA A 1 327 ? 13.441 11.218 -6.716 1.00 89.06 327 ALA A C 1
ATOM 2575 O O . ALA A 1 327 ? 14.333 10.540 -7.225 1.00 89.06 327 ALA A O 1
ATOM 2576 N N . ILE A 1 328 ? 12.177 11.104 -7.134 1.00 90.44 328 ILE A N 1
ATOM 2577 C CA . ILE A 1 328 ? 11.778 10.042 -8.067 1.00 90.44 328 ILE A CA 1
ATOM 2578 C C . ILE A 1 328 ? 12.446 10.173 -9.442 1.00 90.44 328 ILE A C 1
ATOM 2580 O O . ILE A 1 328 ? 12.854 9.167 -10.022 1.00 90.44 328 ILE A O 1
ATOM 2584 N N . VAL A 1 329 ? 12.671 11.401 -9.925 1.00 91.12 329 VAL A N 1
ATOM 2585 C CA . VAL A 1 329 ? 13.434 11.657 -11.159 1.00 91.12 329 VAL A CA 1
ATOM 2586 C C . VAL A 1 329 ? 14.862 11.108 -11.055 1.00 91.12 329 VAL A C 1
ATOM 2588 O O . VAL A 1 329 ? 15.340 10.468 -11.995 1.00 91.12 329 VAL A O 1
ATOM 2591 N N . LYS A 1 330 ? 15.533 11.269 -9.908 1.00 88.44 330 LYS A N 1
ATOM 2592 C CA . LYS A 1 330 ? 16.864 10.679 -9.664 1.00 88.44 330 LYS A CA 1
ATOM 2593 C C . LYS A 1 330 ? 16.820 9.148 -9.609 1.00 88.44 330 LYS A C 1
ATOM 2595 O O . LYS A 1 330 ? 17.696 8.479 -10.171 1.00 88.44 330 LYS A O 1
ATOM 2600 N N . GLY A 1 331 ? 15.774 8.579 -9.013 1.00 88.75 331 GLY A N 1
ATOM 2601 C CA . GLY A 1 331 ? 15.503 7.141 -9.061 1.00 88.75 331 GLY A CA 1
ATOM 2602 C C . GLY A 1 331 ? 15.378 6.619 -10.499 1.00 88.75 331 GLY A C 1
ATOM 2603 O O . GLY A 1 331 ? 16.037 5.649 -10.887 1.00 88.75 331 GLY A O 1
ATOM 2604 N N . MET A 1 332 ? 14.628 7.327 -11.348 1.00 90.19 332 MET A N 1
ATOM 2605 C CA . MET A 1 332 ? 14.472 7.000 -12.770 1.00 90.19 332 MET A CA 1
ATOM 2606 C C . MET A 1 332 ? 15.789 7.109 -13.554 1.00 90.19 332 MET A C 1
ATOM 2608 O O . MET A 1 332 ? 16.107 6.229 -14.359 1.00 90.19 332 MET A O 1
ATOM 2612 N N . GLN A 1 333 ? 16.602 8.140 -13.301 1.00 89.19 333 GLN A N 1
ATOM 2613 C CA . GLN A 1 333 ? 17.950 8.252 -13.877 1.00 89.19 333 GLN A CA 1
ATOM 2614 C C . GLN A 1 333 ? 18.812 7.034 -13.521 1.00 89.19 333 GLN A C 1
ATOM 2616 O O . GLN A 1 333 ? 19.516 6.491 -14.381 1.00 89.19 333 GLN A O 1
ATOM 2621 N N . THR A 1 334 ? 18.715 6.561 -12.278 1.00 89.12 334 THR A N 1
ATOM 2622 C CA . THR A 1 334 ? 19.450 5.386 -11.806 1.00 89.12 334 THR A CA 1
ATOM 2623 C C . THR A 1 334 ? 18.977 4.110 -12.491 1.00 89.12 334 THR A C 1
ATOM 2625 O O . THR A 1 334 ? 19.797 3.396 -13.077 1.00 89.12 334 THR A O 1
ATOM 2628 N N . CYS A 1 335 ? 17.665 3.869 -12.543 1.00 91.31 335 CYS A N 1
ATOM 2629 C CA . CYS A 1 335 ? 17.088 2.769 -13.313 1.00 91.31 335 CYS A CA 1
ATOM 2630 C C . CYS A 1 335 ? 17.563 2.789 -14.781 1.00 91.31 335 CYS A C 1
ATOM 2632 O O . CYS A 1 335 ? 17.886 1.744 -15.353 1.00 91.31 335 CYS A O 1
ATOM 2634 N N . ARG A 1 336 ? 17.692 3.975 -15.398 1.00 91.44 336 ARG A N 1
ATOM 2635 C CA . ARG A 1 336 ? 18.149 4.105 -16.795 1.00 91.44 336 ARG A CA 1
ATOM 2636 C C . ARG A 1 336 ? 19.618 3.762 -16.937 1.00 91.44 336 ARG A C 1
ATOM 2638 O O . ARG A 1 336 ? 19.998 3.053 -17.869 1.00 91.44 336 ARG A O 1
ATOM 2645 N N . LYS A 1 337 ? 20.449 4.236 -16.011 1.00 90.88 337 LYS A N 1
ATOM 2646 C CA . LYS A 1 337 ? 21.875 3.904 -15.957 1.00 90.88 337 LYS A CA 1
ATOM 2647 C C . LYS A 1 337 ? 22.085 2.393 -15.821 1.00 90.88 337 LYS A C 1
ATOM 2649 O O . LYS A 1 337 ? 22.934 1.844 -16.521 1.00 90.88 337 LYS A O 1
ATOM 2654 N N . ILE A 1 338 ? 21.290 1.727 -14.981 1.00 91.31 338 ILE A N 1
ATOM 2655 C CA . ILE A 1 338 ? 21.330 0.270 -14.798 1.00 91.31 338 ILE A CA 1
ATOM 2656 C C . ILE A 1 338 ? 20.916 -0.443 -16.088 1.00 91.31 338 ILE A C 1
ATOM 2658 O O . ILE A 1 338 ? 21.694 -1.249 -16.603 1.00 91.31 338 ILE A O 1
ATOM 2662 N N . GLY A 1 339 ? 19.761 -0.099 -16.666 1.00 91.00 339 GLY A N 1
ATOM 2663 C CA . GLY A 1 339 ? 19.264 -0.711 -17.905 1.00 91.00 339 GLY A CA 1
ATOM 2664 C C . GLY A 1 339 ? 20.203 -0.539 -19.108 1.00 91.00 339 GLY A C 1
ATOM 2665 O O . GLY A 1 339 ? 20.279 -1.411 -19.967 1.00 91.00 339 GLY A O 1
ATOM 2666 N N . LEU A 1 340 ? 20.987 0.544 -19.155 1.00 92.00 340 LEU A N 1
ATOM 2667 C CA . LEU A 1 340 ? 21.964 0.810 -20.224 1.00 92.00 340 LEU A CA 1
ATOM 2668 C C . LEU A 1 340 ? 23.393 0.344 -19.912 1.00 92.00 340 LEU A C 1
ATOM 2670 O O . LEU A 1 340 ? 24.319 0.593 -20.701 1.00 92.00 340 LEU A O 1
ATOM 2674 N N . SER A 1 341 ? 23.591 -0.318 -18.774 1.00 93.81 341 SER A N 1
ATOM 2675 C CA . SER A 1 341 ? 24.886 -0.848 -18.364 1.00 93.81 341 SER A CA 1
ATOM 2676 C C . SER A 1 341 ? 25.397 -1.930 -19.325 1.00 93.81 341 SER A C 1
ATOM 2678 O O . SER A 1 341 ? 24.651 -2.550 -20.088 1.00 93.81 341 SER A O 1
ATOM 2680 N N . LYS A 1 342 ? 2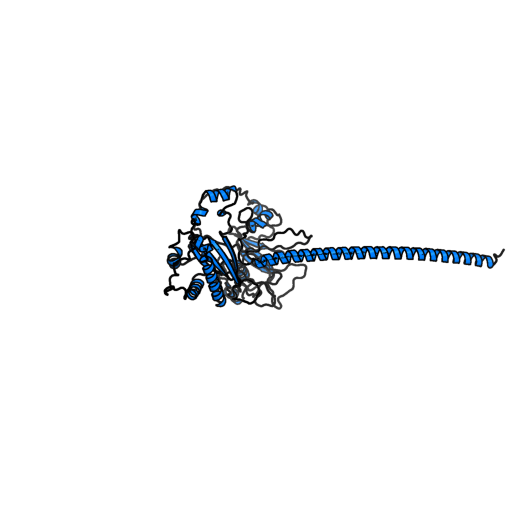6.713 -2.180 -19.297 1.00 96.00 342 LYS A N 1
ATOM 2681 C CA . LYS A 1 342 ? 27.346 -3.198 -20.151 1.00 96.00 342 LYS A CA 1
ATOM 2682 C C . LYS A 1 342 ? 26.758 -4.608 -19.939 1.00 96.00 342 LYS A C 1
ATOM 2684 O O . LYS A 1 342 ? 26.561 -5.276 -20.951 1.00 96.00 342 LYS A O 1
ATOM 2689 N N . PRO A 1 343 ? 26.478 -5.086 -18.706 1.00 93.69 343 PRO A N 1
ATOM 2690 C CA . PRO A 1 343 ? 25.819 -6.378 -18.499 1.00 93.69 343 PRO A CA 1
ATOM 2691 C C . PRO A 1 343 ? 24.410 -6.444 -19.093 1.00 93.69 343 PRO A C 1
ATOM 2693 O O . PRO A 1 343 ? 24.122 -7.388 -19.819 1.00 93.69 343 PRO A O 1
ATOM 2696 N N . MET A 1 344 ? 23.577 -5.422 -18.878 1.00 94.25 344 MET A N 1
ATOM 2697 C CA . MET A 1 344 ? 22.209 -5.391 -19.412 1.00 94.25 344 MET A CA 1
ATOM 2698 C C . MET A 1 344 ? 22.191 -5.397 -20.948 1.00 94.25 344 MET A C 1
ATOM 2700 O O . MET A 1 344 ? 21.455 -6.158 -21.571 1.00 94.25 344 MET A O 1
ATOM 2704 N N . LYS A 1 345 ? 23.105 -4.661 -21.592 1.00 94.31 345 LYS A N 1
ATOM 2705 C CA . LYS A 1 345 ? 23.260 -4.695 -23.057 1.00 94.31 345 LYS A CA 1
ATOM 2706 C C . LYS A 1 345 ? 23.611 -6.079 -23.612 1.00 94.31 345 LYS A C 1
ATOM 2708 O O . LYS A 1 345 ? 23.258 -6.371 -24.748 1.00 94.31 345 LYS A O 1
ATOM 2713 N N . LYS A 1 346 ? 24.301 -6.937 -22.846 1.00 95.25 346 LYS A N 1
ATOM 2714 C CA . LYS A 1 346 ? 24.633 -8.305 -23.292 1.00 95.25 346 LYS A CA 1
ATOM 2715 C C . LYS A 1 346 ? 23.409 -9.214 -23.396 1.00 95.25 346 LYS A C 1
ATOM 2717 O O . LYS A 1 346 ? 23.488 -10.205 -24.110 1.00 95.25 346 LYS A O 1
ATOM 2722 N N . VAL A 1 347 ? 22.323 -8.895 -22.691 1.00 93.88 347 VAL A N 1
ATOM 2723 C CA . VAL A 1 347 ? 21.054 -9.641 -22.743 1.00 93.88 347 VAL A CA 1
ATOM 2724 C C . VAL A 1 347 ? 19.979 -8.881 -23.530 1.00 93.88 347 VAL A C 1
ATOM 2726 O O . VAL A 1 347 ? 18.786 -9.097 -23.339 1.00 93.88 347 VAL A O 1
ATOM 2729 N N . GLY A 1 348 ? 20.402 -7.957 -24.399 1.00 95.44 348 GLY A N 1
ATOM 2730 C CA . GLY A 1 348 ? 19.515 -7.259 -25.330 1.00 95.44 348 GLY A CA 1
ATOM 2731 C C . GLY A 1 348 ? 18.643 -6.169 -24.713 1.00 95.44 348 GLY A C 1
ATOM 2732 O O . GLY A 1 348 ? 17.700 -5.719 -25.359 1.00 95.44 348 GLY A O 1
ATOM 2733 N N . VAL A 1 349 ? 18.930 -5.726 -23.480 1.00 95.81 349 VAL A N 1
ATOM 2734 C CA . VAL A 1 349 ? 18.118 -4.688 -22.828 1.00 95.81 349 VAL A CA 1
ATOM 2735 C C . VAL A 1 349 ? 18.139 -3.391 -23.634 1.00 95.81 349 VAL A C 1
ATOM 2737 O O . VAL A 1 349 ? 19.199 -2.810 -23.890 1.00 95.81 349 VAL A O 1
ATOM 2740 N N . ARG A 1 350 ? 16.946 -2.902 -23.971 1.00 93.12 350 ARG A N 1
ATOM 2741 C CA . ARG A 1 350 ? 16.702 -1.615 -24.629 1.00 93.12 350 ARG A CA 1
ATOM 2742 C C . ARG A 1 350 ? 15.510 -0.913 -23.958 1.00 93.12 350 ARG A C 1
ATOM 2744 O O . ARG A 1 350 ? 14.495 -1.562 -23.698 1.00 93.12 350 ARG A O 1
ATOM 2751 N N . PRO A 1 351 ? 15.611 0.391 -23.636 1.00 90.88 351 PRO A N 1
ATOM 2752 C CA . PRO A 1 351 ? 14.465 1.145 -23.142 1.00 90.88 351 PRO A CA 1
ATOM 2753 C C . PRO A 1 351 ? 13.407 1.249 -24.241 1.00 90.88 351 PRO A C 1
ATOM 2755 O O . PRO A 1 351 ? 13.721 1.144 -25.431 1.00 90.88 351 PRO A O 1
ATOM 2758 N N . PHE A 1 352 ? 12.160 1.498 -23.855 1.00 89.06 352 PHE A N 1
ATOM 2759 C CA . PHE A 1 352 ? 11.124 1.825 -24.830 1.00 89.06 352 PHE A CA 1
ATOM 2760 C C . PHE A 1 352 ? 11.531 3.081 -25.617 1.00 89.06 352 PHE A C 1
ATOM 2762 O O . PHE A 1 352 ? 11.901 4.099 -25.036 1.00 89.06 352 PHE A O 1
ATOM 2769 N N . ALA A 1 353 ? 11.449 3.015 -26.946 1.00 85.12 353 ALA A N 1
ATOM 2770 C CA . ALA A 1 353 ? 11.716 4.148 -27.839 1.00 85.12 353 ALA A CA 1
ATOM 2771 C C . ALA A 1 353 ? 10.504 5.086 -28.008 1.00 85.12 353 ALA A C 1
ATOM 2773 O O . ALA A 1 353 ? 10.605 6.136 -28.638 1.00 85.12 353 ALA A O 1
ATOM 2774 N N . THR A 1 354 ? 9.342 4.693 -27.486 1.00 84.62 354 THR A N 1
ATOM 2775 C CA . THR A 1 354 ? 8.108 5.483 -27.511 1.00 84.62 354 THR A CA 1
ATOM 2776 C C . THR A 1 354 ? 8.127 6.577 -26.452 1.00 84.62 354 THR A C 1
ATOM 2778 O O . THR A 1 354 ? 8.631 6.371 -25.349 1.00 84.62 354 THR A O 1
ATOM 2781 N N . ILE A 1 355 ? 7.492 7.704 -26.758 1.00 80.00 355 ILE A N 1
ATOM 2782 C CA . ILE A 1 355 ? 7.376 8.862 -25.869 1.00 80.00 355 ILE A CA 1
ATOM 2783 C C . ILE A 1 355 ? 5.917 8.987 -25.419 1.00 80.00 355 ILE A C 1
ATOM 2785 O O . ILE A 1 355 ? 5.000 8.648 -26.172 1.00 80.00 355 ILE A O 1
ATOM 2789 N N . PHE A 1 356 ? 5.692 9.469 -24.196 1.00 80.94 356 PHE A N 1
ATOM 2790 C CA . PHE A 1 356 ? 4.347 9.785 -23.723 1.00 80.94 356 PHE A CA 1
ATOM 2791 C C . PHE A 1 356 ? 3.606 10.735 -24.685 1.00 80.94 356 PHE A C 1
ATOM 2793 O O . PHE A 1 356 ? 4.151 11.789 -25.033 1.00 80.94 356 PHE A O 1
ATOM 2800 N N . PRO A 1 357 ? 2.363 10.404 -25.097 1.00 71.75 357 PRO A N 1
ATOM 2801 C CA . PRO A 1 357 ? 1.525 11.329 -25.854 1.00 71.75 357 PRO A CA 1
ATOM 2802 C C . PRO A 1 357 ? 1.384 12.646 -25.086 1.00 71.75 357 PRO A C 1
ATOM 2804 O O . PRO A 1 357 ? 1.207 12.603 -23.875 1.00 71.75 357 PRO A O 1
ATOM 2807 N N . GLU A 1 358 ? 1.453 13.779 -25.792 1.00 71.12 358 GLU A N 1
ATOM 2808 C CA . GLU A 1 358 ? 1.462 15.163 -25.260 1.00 71.12 358 GLU A CA 1
ATOM 2809 C C . GLU A 1 358 ? 2.838 15.732 -24.879 1.00 71.12 358 GLU A C 1
ATOM 2811 O O . GLU A 1 358 ? 2.960 16.945 -24.717 1.00 71.12 358 GLU A O 1
ATOM 2816 N N . PHE A 1 359 ? 3.905 14.928 -24.862 1.00 70.69 359 PHE A N 1
ATOM 2817 C CA . PHE A 1 359 ? 5.258 15.484 -24.822 1.00 70.69 359 PHE A CA 1
ATOM 2818 C C . PHE A 1 359 ? 5.654 15.969 -26.228 1.00 70.69 359 PHE A C 1
ATOM 2820 O O . PHE A 1 359 ? 5.990 15.180 -27.109 1.00 70.69 359 PHE A O 1
ATOM 2827 N N . THR A 1 360 ? 5.544 17.277 -26.470 1.00 56.31 360 THR A N 1
ATOM 2828 C CA . THR A 1 360 ? 5.673 17.888 -27.809 1.00 56.31 360 THR A CA 1
ATOM 2829 C C . THR A 1 360 ? 7.108 18.192 -28.241 1.00 56.31 360 THR A C 1
ATOM 2831 O O . THR A 1 360 ? 7.324 18.616 -29.377 1.00 56.31 360 THR A O 1
ATOM 2834 N N . ASN A 1 361 ? 8.090 18.006 -27.359 1.00 56.69 361 ASN A N 1
ATOM 2835 C CA . ASN A 1 361 ? 9.486 18.303 -27.661 1.00 56.69 361 ASN A CA 1
ATOM 2836 C C . ASN A 1 361 ? 10.160 17.110 -28.350 1.00 56.69 361 ASN A C 1
ATOM 2838 O O . ASN A 1 361 ? 9.970 15.955 -27.970 1.00 56.69 361 ASN A O 1
ATOM 2842 N N . ILE A 1 362 ? 10.989 17.404 -29.358 1.00 52.53 362 ILE A N 1
ATOM 2843 C CA . ILE A 1 362 ? 11.980 16.452 -29.883 1.00 52.53 362 ILE A CA 1
ATOM 2844 C C . ILE A 1 362 ? 12.825 15.982 -28.690 1.00 52.53 362 ILE A C 1
ATOM 2846 O O . ILE A 1 362 ? 13.070 16.781 -27.791 1.00 52.53 362 ILE A O 1
ATOM 2850 N N . PHE A 1 363 ? 13.239 14.710 -28.666 1.00 56.38 363 PHE A N 1
ATOM 2851 C CA . PHE A 1 363 ? 13.849 14.051 -27.502 1.00 56.38 363 PHE A CA 1
ATOM 2852 C C . PHE A 1 363 ? 15.383 13.919 -27.616 1.00 56.38 363 PHE A C 1
ATOM 2854 O O . PHE A 1 363 ? 15.888 12.850 -27.960 1.00 56.38 363 PHE A O 1
ATOM 2861 N N . PRO A 1 364 ? 16.169 14.979 -27.376 1.00 60.62 364 PRO A N 1
ATOM 2862 C CA . PRO A 1 364 ? 17.588 14.849 -27.096 1.00 60.62 364 PRO A CA 1
ATOM 2863 C C . PRO A 1 364 ? 17.808 14.493 -25.617 1.00 60.62 364 PRO A C 1
ATOM 2865 O O . PRO A 1 364 ? 17.036 14.896 -24.747 1.00 60.62 364 PRO A O 1
ATOM 2868 N N . ASP A 1 365 ? 18.903 13.786 -25.318 1.00 64.31 365 ASP A N 1
ATOM 2869 C CA . ASP A 1 365 ? 19.242 13.325 -23.958 1.00 64.31 365 ASP A CA 1
ATOM 2870 C C . ASP A 1 365 ? 19.302 14.460 -22.907 1.00 64.31 365 ASP A C 1
ATOM 2872 O O . ASP A 1 365 ? 19.175 14.192 -21.716 1.00 64.31 365 ASP A O 1
ATOM 2876 N N . PHE A 1 366 ? 19.459 15.729 -23.312 1.00 61.75 366 PHE A N 1
ATOM 2877 C CA . PHE A 1 366 ? 19.489 16.871 -22.387 1.00 61.75 366 PHE A CA 1
ATOM 2878 C C . PHE A 1 366 ? 18.113 17.289 -21.831 1.00 61.75 366 PHE A C 1
ATOM 2880 O O . PHE A 1 366 ? 18.078 18.051 -20.872 1.00 61.75 366 PHE A O 1
ATOM 2887 N N . LEU A 1 367 ? 16.993 16.804 -22.389 1.00 72.81 367 LEU A N 1
ATOM 2888 C CA . LEU A 1 367 ? 15.633 17.058 -21.870 1.00 72.81 367 LEU A CA 1
ATOM 2889 C C . LEU A 1 367 ? 15.094 15.906 -21.005 1.00 72.81 367 LEU A C 1
ATOM 2891 O O . LEU A 1 367 ? 13.903 15.855 -20.692 1.00 72.81 367 LEU A O 1
ATOM 2895 N N . LEU A 1 368 ? 15.953 14.955 -20.627 1.00 80.44 368 LEU A N 1
ATOM 2896 C CA . LEU A 1 368 ? 15.532 13.729 -19.954 1.00 80.44 368 LEU A CA 1
ATOM 2897 C C . LEU A 1 368 ? 14.873 13.989 -18.589 1.00 80.44 368 LEU A C 1
ATOM 2899 O O . LEU A 1 368 ? 13.889 13.334 -18.261 1.00 80.44 368 LEU A O 1
ATOM 2903 N N . ASP A 1 369 ? 15.358 14.970 -17.830 1.00 86.31 369 ASP A N 1
ATOM 2904 C CA . ASP A 1 369 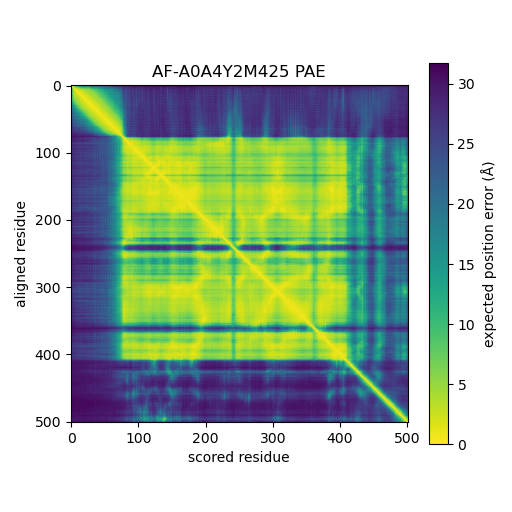? 14.823 15.299 -16.500 1.00 86.31 369 ASP A CA 1
ATOM 2905 C C . ASP A 1 369 ? 13.446 15.966 -16.585 1.00 86.31 369 ASP A C 1
ATOM 2907 O O . ASP A 1 369 ? 12.549 15.665 -15.793 1.00 86.31 369 ASP A O 1
ATOM 2911 N N . GLU A 1 370 ? 13.247 16.831 -17.584 1.00 87.12 370 GLU A N 1
ATOM 2912 C CA . GLU A 1 370 ? 11.944 17.438 -17.875 1.00 87.12 370 GLU A CA 1
ATOM 2913 C C . GLU A 1 370 ? 10.933 16.370 -18.289 1.00 87.12 370 GLU A C 1
ATOM 2915 O O . GLU A 1 370 ? 9.795 16.363 -17.816 1.00 87.12 370 GLU A O 1
ATOM 2920 N N . TYR A 1 371 ? 11.365 15.420 -19.121 1.00 86.25 371 TYR A N 1
ATOM 2921 C CA . TYR A 1 371 ? 10.540 14.281 -19.487 1.00 86.25 371 TYR A CA 1
ATOM 2922 C C . TYR A 1 371 ? 10.200 13.406 -18.278 1.00 86.25 371 TYR A C 1
ATOM 2924 O O . TYR A 1 371 ? 9.033 13.087 -18.072 1.00 86.25 371 TYR A O 1
ATOM 2932 N N . PHE A 1 372 ? 11.180 13.051 -17.445 1.00 89.75 372 PHE A N 1
ATOM 2933 C CA . PHE A 1 372 ? 10.958 12.255 -16.236 1.00 89.75 372 PHE A CA 1
ATOM 2934 C C . PHE A 1 372 ? 10.008 12.942 -15.257 1.00 89.75 372 PHE A C 1
ATOM 2936 O O . PHE A 1 372 ? 9.098 12.304 -14.728 1.00 89.75 372 PHE A O 1
ATOM 2943 N N . THR A 1 373 ? 10.138 14.257 -15.098 1.00 90.75 373 THR A N 1
ATOM 2944 C CA . THR A 1 373 ? 9.200 15.069 -14.318 1.00 90.75 373 THR A CA 1
ATOM 2945 C C . THR A 1 373 ? 7.784 15.002 -14.900 1.00 90.75 373 THR A C 1
ATOM 2947 O O . THR A 1 373 ? 6.815 14.807 -14.163 1.00 90.75 373 THR A O 1
ATOM 2950 N N . PHE A 1 374 ? 7.648 15.142 -16.222 1.00 89.06 374 PHE A N 1
ATOM 2951 C CA . PHE A 1 374 ? 6.359 15.079 -16.912 1.00 89.06 374 PHE A CA 1
ATOM 2952 C C . PHE A 1 374 ? 5.684 13.711 -16.746 1.00 89.06 374 PHE A C 1
ATOM 2954 O O . PHE A 1 374 ? 4.516 13.643 -16.357 1.00 89.06 374 PHE A O 1
ATOM 2961 N N . VAL A 1 375 ? 6.406 12.616 -17.000 1.00 87.75 375 VAL A N 1
ATOM 2962 C CA . VAL A 1 375 ? 5.828 11.265 -16.934 1.00 87.75 375 VAL A CA 1
ATOM 2963 C C . VAL A 1 375 ? 5.507 10.847 -15.505 1.00 87.75 375 VAL A C 1
ATOM 2965 O O . VAL A 1 375 ? 4.463 10.239 -15.299 1.00 87.75 375 VAL A O 1
ATOM 2968 N N . THR A 1 376 ? 6.320 11.254 -14.524 1.00 88.56 376 THR A N 1
ATOM 2969 C CA . THR A 1 376 ? 6.046 11.050 -13.091 1.00 88.56 376 THR A CA 1
ATOM 2970 C C . THR A 1 376 ? 4.684 11.616 -12.710 1.00 88.56 376 THR A C 1
ATOM 2972 O O . THR A 1 376 ? 3.884 10.944 -12.073 1.00 88.56 376 THR A O 1
ATOM 2975 N N . ARG A 1 377 ? 4.381 12.847 -13.135 1.00 87.69 377 ARG A N 1
ATOM 2976 C CA . ARG A 1 377 ? 3.088 13.488 -12.845 1.00 87.69 377 ARG A CA 1
ATOM 2977 C C . ARG A 1 377 ? 1.936 12.926 -13.676 1.00 87.69 377 ARG A C 1
ATOM 2979 O O . ARG A 1 377 ? 0.781 13.056 -13.286 1.00 87.69 377 ARG A O 1
ATOM 2986 N N . SER A 1 378 ? 2.244 12.332 -14.824 1.00 85.62 378 SER A N 1
ATOM 2987 C CA . SER A 1 378 ? 1.242 11.793 -15.747 1.00 85.62 378 SER A CA 1
ATOM 2988 C C . SER A 1 378 ? 0.820 10.368 -15.394 1.00 85.62 378 SER A C 1
ATOM 2990 O O . SER A 1 378 ? -0.324 9.986 -15.645 1.00 85.62 378 SER A O 1
ATOM 2992 N N . VAL A 1 379 ? 1.740 9.573 -14.844 1.00 83.81 379 VAL A N 1
ATOM 2993 C CA . VAL A 1 379 ? 1.526 8.181 -14.449 1.00 83.81 379 VAL A CA 1
ATOM 2994 C C . VAL A 1 379 ? 2.217 7.941 -13.120 1.00 83.81 379 VAL A C 1
ATOM 2996 O O . VAL A 1 379 ? 3.432 7.779 -13.051 1.00 83.81 379 VAL A O 1
ATOM 2999 N N . VAL A 1 380 ? 1.399 7.871 -12.078 1.00 83.94 380 VAL A N 1
ATOM 3000 C CA . VAL A 1 380 ? 1.817 7.460 -10.743 1.00 83.94 380 VAL A CA 1
ATOM 3001 C C . VAL A 1 380 ? 1.352 6.033 -10.520 1.00 83.94 380 VAL A C 1
ATOM 3003 O O . VAL A 1 380 ? 0.189 5.718 -10.780 1.00 83.94 380 VAL A O 1
ATOM 3006 N N . VAL A 1 381 ? 2.241 5.176 -10.025 1.00 84.44 381 VAL A N 1
ATOM 3007 C CA . VAL A 1 381 ? 1.882 3.822 -9.600 1.00 84.44 381 VAL A CA 1
ATOM 3008 C C . VAL A 1 381 ? 2.053 3.714 -8.094 1.00 84.44 381 VAL A C 1
ATOM 3010 O O . VAL A 1 381 ? 3.111 4.031 -7.556 1.00 84.44 381 VAL A O 1
ATOM 3013 N N . THR A 1 382 ? 0.984 3.282 -7.428 1.00 85.62 382 THR A N 1
ATOM 3014 C CA . THR A 1 382 ? 0.999 2.877 -6.020 1.00 85.62 382 THR A CA 1
ATOM 3015 C C . THR A 1 382 ? 1.618 1.490 -5.886 1.00 85.62 382 THR A C 1
ATOM 3017 O O . THR A 1 382 ? 1.342 0.604 -6.698 1.00 85.62 382 THR A O 1
ATOM 3020 N N . LEU A 1 383 ? 2.415 1.287 -4.839 1.00 79.75 383 LEU A N 1
ATOM 3021 C CA . LEU A 1 383 ? 2.916 -0.034 -4.450 1.00 79.75 383 LEU A CA 1
ATOM 3022 C C . LEU A 1 383 ? 1.953 -0.736 -3.479 1.00 79.75 383 LEU A C 1
ATOM 3024 O O . LEU A 1 383 ? 2.216 -1.832 -3.007 1.00 79.75 383 LEU A O 1
ATOM 3028 N N . SER A 1 384 ? 0.792 -0.129 -3.219 1.00 82.31 384 SER A N 1
ATOM 3029 C CA . SER A 1 384 ? -0.215 -0.628 -2.287 1.00 82.31 384 SER A CA 1
ATOM 3030 C C . SER A 1 384 ? 0.292 -0.759 -0.847 1.00 82.31 384 SER A C 1
ATOM 3032 O O . SER A 1 384 ? -0.074 -1.684 -0.124 1.00 82.31 384 SER A O 1
ATOM 3034 N N . HIS A 1 385 ? 1.110 0.208 -0.424 1.00 85.75 385 HIS A N 1
ATOM 3035 C CA . HIS A 1 385 ? 1.690 0.325 0.914 1.00 85.75 385 HIS A CA 1
ATOM 3036 C C . HIS A 1 385 ? 1.015 1.455 1.703 1.00 85.75 385 HIS A C 1
ATOM 3038 O O . HIS A 1 385 ? 1.669 2.229 2.403 1.00 85.75 385 HIS A O 1
ATOM 3044 N N . GLN A 1 386 ? -0.311 1.578 1.574 1.00 89.88 386 GLN A N 1
ATOM 3045 C CA . GLN A 1 386 ? -1.049 2.654 2.225 1.00 89.88 386 GLN A CA 1
ATOM 3046 C C . GLN A 1 386 ? -0.996 2.514 3.746 1.00 89.88 386 GLN A C 1
ATOM 3048 O O . GLN A 1 386 ? -1.365 1.463 4.270 1.00 89.88 386 GLN A O 1
ATOM 3053 N N . VAL A 1 387 ? -0.650 3.583 4.465 1.00 89.81 387 VAL A N 1
ATOM 3054 C CA . VAL A 1 387 ? -0.579 3.633 5.937 1.00 89.81 387 VAL A CA 1
ATOM 3055 C C . VAL A 1 387 ? -0.933 5.021 6.486 1.00 89.81 387 VAL A C 1
ATOM 3057 O O . VAL A 1 387 ? -1.052 5.993 5.740 1.00 89.81 387 VAL A O 1
ATOM 3060 N N . GLY A 1 388 ? -1.086 5.135 7.809 1.00 89.19 388 GLY A N 1
ATOM 3061 C CA . GLY A 1 388 ? -1.051 6.408 8.534 1.00 89.19 388 GLY A CA 1
ATOM 3062 C C . GLY A 1 388 ? -2.403 7.055 8.824 1.00 89.19 388 GLY A C 1
ATOM 3063 O O . GLY A 1 388 ? -2.442 8.025 9.584 1.00 89.19 388 GLY A O 1
ATOM 3064 N N . THR A 1 389 ? -3.501 6.509 8.296 1.00 92.19 389 THR A N 1
ATOM 3065 C CA . THR A 1 389 ? -4.850 7.091 8.420 1.00 92.19 389 THR A CA 1
ATOM 3066 C C . THR A 1 389 ? -5.441 7.053 9.824 1.00 92.19 389 THR A C 1
ATOM 3068 O O . THR A 1 389 ? -6.385 7.785 10.127 1.00 92.19 389 THR A O 1
ATOM 3071 N N . ALA A 1 390 ? -4.892 6.223 10.704 1.00 91.56 390 ALA A N 1
ATOM 3072 C CA . ALA A 1 390 ? -5.158 6.290 12.132 1.00 91.56 390 ALA A CA 1
ATOM 3073 C C . ALA A 1 390 ? -3.842 6.213 12.925 1.00 91.56 390 ALA A C 1
ATOM 3075 O O . ALA A 1 390 ? -3.641 5.354 13.781 1.00 91.56 390 ALA A O 1
ATOM 3076 N N . LYS A 1 391 ? -2.955 7.172 12.624 1.00 89.12 391 LYS A N 1
ATOM 3077 C CA . LYS A 1 391 ? -1.611 7.340 13.191 1.00 89.12 391 LYS A CA 1
ATOM 3078 C C . LYS A 1 391 ? -1.548 7.141 14.716 1.00 89.12 391 LYS A C 1
ATOM 3080 O O . LYS A 1 391 ? -2.284 7.776 15.483 1.00 89.12 391 LYS A O 1
ATOM 3085 N N . MET A 1 392 ? -0.584 6.320 15.138 1.00 88.69 392 MET A N 1
ATOM 3086 C CA . MET A 1 392 ? -0.117 6.225 16.522 1.00 88.69 392 MET A CA 1
ATOM 3087 C C . MET A 1 392 ? 0.832 7.384 16.854 1.00 88.69 392 MET A C 1
ATOM 3089 O O . MET A 1 392 ? 1.685 7.741 16.043 1.00 88.69 392 MET A O 1
ATOM 3093 N N . GLY A 1 393 ? 0.728 7.955 18.052 1.00 85.25 393 GLY A N 1
ATOM 3094 C CA . GLY A 1 393 ? 1.624 9.033 18.469 1.00 85.25 393 GLY A CA 1
ATOM 3095 C C . GLY A 1 393 ? 1.523 9.392 19.945 1.00 85.25 393 GLY A C 1
ATOM 3096 O O . GLY A 1 393 ? 0.852 8.717 20.730 1.00 85.25 393 GLY A O 1
ATOM 3097 N N . ASP A 1 394 ? 2.208 10.470 20.334 1.00 88.69 394 ASP A N 1
ATOM 3098 C CA . ASP A 1 394 ? 2.051 11.053 21.667 1.00 88.69 394 ASP A CA 1
ATOM 3099 C C . ASP A 1 394 ? 0.580 11.483 21.846 1.00 88.69 394 ASP A C 1
ATOM 3101 O O . ASP A 1 394 ? 0.051 12.191 20.986 1.00 88.69 394 ASP A O 1
ATOM 3105 N N . PRO A 1 395 ? -0.107 11.104 22.939 1.00 86.06 395 PRO A N 1
ATOM 3106 C CA . PRO A 1 395 ? -1.476 11.548 23.211 1.00 86.06 395 PRO A CA 1
ATOM 3107 C C . PRO A 1 395 ? -1.677 13.073 23.201 1.00 86.06 395 PRO A C 1
ATOM 3109 O O . PRO A 1 395 ? -2.806 13.537 23.034 1.00 86.06 395 PRO A O 1
ATOM 3112 N N . LYS A 1 396 ? -0.605 13.854 23.401 1.00 88.19 396 LYS A N 1
ATOM 3113 C CA . LYS A 1 396 ? -0.597 15.323 23.350 1.00 88.19 396 LYS A CA 1
ATOM 3114 C C . LYS A 1 396 ? -0.401 15.893 21.943 1.00 88.19 396 LYS A C 1
ATOM 3116 O O . LYS A 1 396 ? -0.635 17.086 21.760 1.00 88.19 396 LYS A O 1
ATOM 3121 N N . ASP A 1 397 ? 0.037 15.088 20.978 1.00 90.50 397 ASP A N 1
ATOM 3122 C CA . ASP A 1 397 ? 0.132 15.497 19.576 1.00 90.50 397 ASP A CA 1
ATOM 3123 C C . ASP A 1 397 ? -1.293 15.570 18.986 1.00 90.50 397 ASP A C 1
ATOM 3125 O O . ASP A 1 397 ? -2.023 14.573 19.010 1.00 90.50 397 ASP A O 1
ATOM 3129 N N . PRO A 1 398 ? -1.729 16.736 18.467 1.00 91.56 398 PRO A N 1
ATOM 3130 C CA . PRO A 1 398 ? -3.070 16.904 17.909 1.00 91.56 398 PRO A CA 1
ATOM 3131 C C . PRO A 1 398 ? -3.321 16.062 16.649 1.00 91.56 398 PRO A C 1
ATOM 3133 O O . PRO A 1 398 ? -4.473 15.910 16.252 1.00 91.56 398 PRO A O 1
ATOM 3136 N N . THR A 1 399 ? -2.275 15.513 16.026 1.00 92.12 399 THR A N 1
ATOM 3137 C CA . THR A 1 399 ? -2.367 14.615 14.864 1.00 92.12 399 THR A CA 1
ATOM 3138 C C . THR A 1 399 ? -2.527 13.136 15.251 1.00 92.12 399 THR A C 1
ATOM 3140 O O . THR A 1 399 ? -2.697 12.283 14.381 1.00 92.12 399 THR A O 1
ATOM 3143 N N . THR A 1 400 ? -2.484 12.810 16.547 1.00 88.12 400 THR A N 1
ATOM 3144 C CA . THR A 1 400 ? -2.555 11.434 17.053 1.00 88.12 400 THR A CA 1
ATOM 3145 C C . THR A 1 400 ? -3.987 10.906 17.094 1.00 88.12 400 THR A C 1
ATOM 3147 O O . THR A 1 400 ? -4.849 11.454 17.789 1.00 88.12 400 THR A O 1
ATOM 3150 N N . VAL A 1 401 ? -4.219 9.760 16.446 1.00 88.81 401 VAL A N 1
ATOM 3151 C CA . VAL A 1 401 ? -5.490 9.024 16.513 1.00 88.81 401 VAL A CA 1
ATOM 3152 C C . VAL A 1 401 ? -5.464 7.959 17.608 1.00 88.81 401 VAL A C 1
ATOM 3154 O O . VAL A 1 401 ? -6.461 7.801 18.319 1.00 88.81 401 VAL A O 1
ATOM 3157 N N . VAL A 1 402 ? -4.340 7.256 17.789 1.00 82.88 402 VAL A N 1
ATOM 3158 C CA . VAL A 1 402 ? -4.173 6.244 18.847 1.00 82.88 402 VAL A CA 1
ATOM 3159 C C . VAL A 1 402 ? -2.913 6.436 19.683 1.00 82.88 402 VAL A C 1
ATOM 3161 O O . VAL A 1 402 ? -1.890 6.911 19.204 1.00 82.88 402 VAL A O 1
ATOM 3164 N N . ASP A 1 403 ? -2.992 6.066 20.958 1.00 80.50 403 ASP A N 1
ATOM 3165 C CA . ASP A 1 403 ? -1.863 6.140 21.885 1.00 80.50 403 ASP A CA 1
ATOM 3166 C C . ASP A 1 403 ? -0.821 5.025 21.630 1.00 80.50 403 ASP A C 1
ATOM 3168 O O . ASP A 1 403 ? -1.085 4.102 20.856 1.00 80.50 403 ASP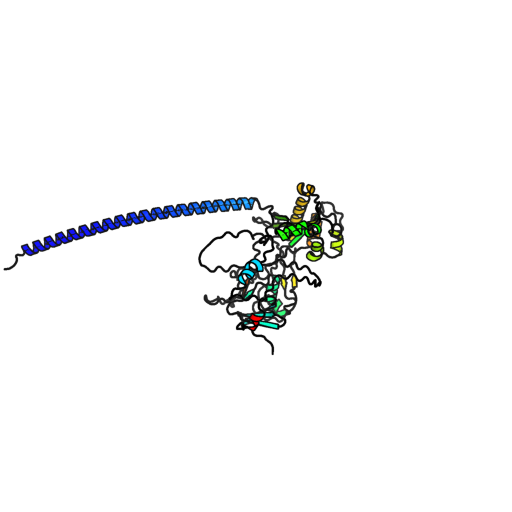 A O 1
ATOM 3172 N N . PRO A 1 404 ? 0.348 5.034 22.303 1.00 83.31 404 PRO A N 1
ATOM 3173 C CA . PRO A 1 404 ? 1.369 3.992 22.137 1.00 83.31 404 PRO A CA 1
ATOM 3174 C C . PRO A 1 404 ? 0.957 2.586 22.609 1.00 83.31 404 PRO A C 1
ATOM 3176 O O . PRO A 1 404 ? 1.721 1.634 22.481 1.00 83.31 404 PRO A O 1
ATOM 3179 N N . GLN A 1 405 ? -0.225 2.432 23.214 1.00 79.19 405 GLN A N 1
ATOM 3180 C CA . GLN A 1 405 ? -0.839 1.133 23.506 1.00 79.19 405 GLN A CA 1
ATOM 3181 C C . GLN A 1 405 ? -1.908 0.777 22.470 1.00 79.19 405 GLN A C 1
ATOM 3183 O O . GLN A 1 405 ? -2.664 -0.175 22.673 1.00 79.19 405 GLN A O 1
ATOM 3188 N N . LEU A 1 406 ? -1.945 1.521 21.363 1.00 78.88 406 LEU A N 1
ATOM 3189 C CA . LEU A 1 406 ? -2.855 1.370 20.246 1.00 78.88 406 LEU A CA 1
ATOM 3190 C C . LEU A 1 406 ? -4.315 1.623 20.612 1.00 78.88 406 LEU A C 1
ATOM 3192 O O . LEU A 1 406 ? -5.212 1.211 19.893 1.00 78.88 406 LEU A O 1
ATOM 3196 N N . ARG A 1 407 ? -4.597 2.310 21.716 1.00 77.75 407 ARG A N 1
ATOM 3197 C CA . ARG A 1 407 ? -5.967 2.637 22.121 1.00 77.75 407 ARG A CA 1
ATOM 3198 C C . ARG A 1 407 ? -6.367 3.963 21.495 1.00 77.75 407 ARG A C 1
ATOM 3200 O O . ARG A 1 407 ? -5.542 4.868 21.409 1.00 77.75 407 ARG A O 1
ATOM 3207 N N . LYS A 1 408 ? -7.642 4.112 21.121 1.00 77.88 408 LYS A N 1
ATOM 3208 C CA . LYS A 1 408 ? -8.207 5.404 20.692 1.00 77.88 408 LYS A CA 1
ATOM 3209 C C . LYS A 1 408 ? -7.757 6.529 21.635 1.00 77.88 408 LYS A C 1
ATOM 3211 O O . LYS A 1 408 ? -7.996 6.431 22.841 1.00 77.88 408 LYS A O 1
ATOM 3216 N N . ASN A 1 409 ? -7.156 7.582 21.083 1.00 71.44 409 ASN A N 1
ATOM 3217 C CA . ASN A 1 409 ? -6.672 8.713 21.860 1.00 71.44 409 ASN A CA 1
ATOM 3218 C C . ASN A 1 409 ? -7.835 9.426 22.575 1.00 71.44 409 ASN A C 1
ATOM 3220 O O . ASN A 1 409 ? -8.967 9.490 22.083 1.00 71.44 409 ASN A O 1
ATOM 3224 N N . CYS A 1 410 ? -7.545 9.959 23.757 1.00 63.97 410 CYS A N 1
ATOM 3225 C CA . CYS A 1 410 ? -8.472 10.719 24.580 1.00 63.97 410 CYS A CA 1
ATOM 3226 C C . CYS A 1 410 ? -7.774 12.027 24.962 1.00 63.97 410 CYS A C 1
ATOM 3228 O O . CYS A 1 410 ? -6.842 12.018 25.764 1.00 63.97 410 CYS A O 1
ATOM 3230 N N . THR A 1 411 ? -8.208 13.155 24.408 1.00 54.22 411 THR A N 1
ATOM 3231 C CA . THR A 1 411 ? -7.640 14.474 24.720 1.00 54.22 411 THR A CA 1
ATOM 3232 C C . THR A 1 411 ? -8.495 15.206 25.768 1.00 54.22 411 THR A C 1
ATOM 3234 O O . THR A 1 411 ? -9.720 15.094 25.788 1.00 54.22 411 THR A O 1
ATOM 3237 N N . GLY A 1 412 ? -7.856 15.948 26.683 1.00 52.25 412 GLY A N 1
ATOM 3238 C CA . GLY A 1 412 ? -8.535 16.826 27.653 1.00 52.25 412 GLY A CA 1
ATOM 3239 C C . GLY A 1 412 ? -9.215 16.133 28.850 1.00 52.25 412 GLY A C 1
ATOM 3240 O O . GLY A 1 412 ? -8.814 15.053 29.281 1.00 52.25 412 GLY A O 1
ATOM 3241 N N . ALA A 1 413 ? -10.252 16.775 29.407 1.00 40.78 413 ALA A N 1
ATOM 3242 C CA . ALA A 1 413 ? -11.012 16.326 30.591 1.00 40.78 413 ALA A CA 1
ATOM 3243 C C . ALA A 1 413 ? -11.763 14.986 30.405 1.00 40.78 413 ALA A C 1
ATOM 3245 O O . ALA A 1 413 ? -12.354 14.457 31.342 1.00 40.78 413 ALA A O 1
ATOM 3246 N N . ASP A 1 414 ? -11.712 14.433 29.194 1.00 44.25 414 ASP A N 1
ATOM 3247 C CA . ASP A 1 414 ? -12.338 13.185 28.774 1.00 44.25 414 ASP A CA 1
ATOM 3248 C C . ASP A 1 414 ? -11.462 11.940 28.991 1.00 44.25 414 ASP A C 1
ATOM 3250 O O . ASP A 1 414 ? -11.888 10.808 28.741 1.00 44.25 414 ASP A O 1
ATOM 3254 N N . CYS A 1 415 ? -10.231 12.139 29.464 1.00 47.06 415 CYS A N 1
ATOM 3255 C CA . CYS A 1 415 ? -9.265 11.089 29.740 1.00 47.06 415 CYS A CA 1
ATOM 3256 C C . CYS A 1 415 ? -9.503 10.484 31.136 1.00 47.06 415 CYS A C 1
ATOM 3258 O O . CYS A 1 415 ? -8.907 10.908 32.125 1.00 47.06 415 CYS A O 1
ATOM 3260 N N . VAL A 1 416 ? -10.374 9.476 31.247 1.00 41.03 416 VAL A N 1
ATOM 3261 C CA . VAL A 1 416 ? -10.406 8.625 32.450 1.00 41.03 416 VAL A CA 1
ATOM 3262 C C . VAL A 1 416 ? -9.390 7.496 32.249 1.00 41.03 416 VAL A C 1
ATOM 3264 O O . VAL A 1 416 ? -9.626 6.631 31.400 1.00 41.03 416 VAL A O 1
ATOM 3267 N N . PRO A 1 417 ? -8.265 7.455 32.988 1.00 33.34 417 PRO A N 1
ATOM 3268 C CA . PRO A 1 417 ? -7.304 6.369 32.852 1.00 33.34 417 PRO A CA 1
ATOM 3269 C C . PRO A 1 417 ? -7.973 5.031 33.207 1.00 33.34 417 PRO A C 1
ATOM 3271 O O . PRO A 1 417 ? -8.749 4.962 34.168 1.00 33.34 417 PRO A O 1
ATOM 3274 N N . PRO A 1 418 ? -7.695 3.940 32.471 1.00 38.03 418 PRO A N 1
ATOM 3275 C CA . PRO A 1 418 ? -8.261 2.646 32.804 1.00 38.03 418 PRO A CA 1
ATOM 3276 C C . PRO A 1 418 ? -7.740 2.205 34.174 1.00 38.03 418 PRO A C 1
ATOM 3278 O O . PRO A 1 418 ? -6.542 2.015 34.388 1.00 38.03 418 PRO A O 1
ATOM 3281 N N . VAL A 1 419 ? -8.661 2.012 35.120 1.00 33.09 419 VAL A N 1
ATOM 3282 C CA . VAL A 1 419 ? -8.376 1.307 36.372 1.00 33.09 419 VAL A CA 1
ATOM 3283 C C . VAL A 1 419 ? -7.803 -0.063 35.995 1.00 33.09 419 VAL A C 1
ATOM 3285 O O . VAL A 1 419 ? -8.436 -0.790 35.229 1.00 33.09 419 VAL A O 1
ATOM 3288 N N . ARG A 1 420 ? -6.629 -0.416 36.548 1.00 35.62 420 ARG A N 1
ATOM 3289 C CA . ARG A 1 420 ? -5.760 -1.591 36.265 1.00 35.62 420 ARG A CA 1
ATOM 3290 C C . ARG A 1 420 ? -6.426 -2.988 36.181 1.00 35.62 420 ARG A C 1
ATOM 3292 O O . ARG A 1 420 ? -5.727 -3.985 36.043 1.00 35.62 420 ARG A O 1
ATOM 3299 N N . ARG A 1 421 ? -7.752 -3.109 36.277 1.00 31.08 421 ARG A N 1
ATOM 3300 C CA . ARG A 1 421 ? -8.518 -4.363 36.193 1.00 31.08 421 ARG A CA 1
ATOM 3301 C C . ARG A 1 421 ? -9.578 -4.411 35.087 1.00 31.08 421 ARG A C 1
ATOM 3303 O O . ARG A 1 421 ? -10.283 -5.414 35.006 1.00 31.08 421 ARG A O 1
ATOM 3310 N N . ARG A 1 422 ? -9.738 -3.377 34.253 1.00 34.59 422 ARG A N 1
ATOM 3311 C CA . ARG A 1 422 ? -10.746 -3.380 33.176 1.00 34.59 422 ARG A CA 1
ATOM 3312 C C . ARG A 1 422 ? -10.141 -2.842 31.876 1.00 34.59 422 ARG A C 1
ATOM 3314 O O . ARG A 1 422 ? -9.818 -1.657 31.833 1.00 34.59 422 ARG A O 1
ATOM 3321 N N . PRO A 1 423 ? -9.941 -3.684 30.847 1.00 32.88 423 PRO A N 1
ATOM 3322 C CA . PRO A 1 423 ? -9.476 -3.208 29.556 1.00 32.88 423 PRO A CA 1
ATOM 3323 C C . PRO A 1 423 ? -10.605 -2.400 28.906 1.00 32.88 423 PRO A C 1
ATOM 3325 O O . PRO A 1 423 ? -11.687 -2.932 28.672 1.00 32.88 423 PRO A O 1
ATOM 3328 N N . ASN A 1 424 ? -10.367 -1.102 28.719 1.00 37.12 424 ASN A N 1
ATOM 3329 C CA . ASN A 1 424 ? -11.302 -0.126 28.167 1.00 37.12 424 ASN A CA 1
ATOM 3330 C C . ASN A 1 424 ? -10.628 0.513 26.948 1.00 37.12 424 ASN A C 1
ATOM 3332 O O . ASN A 1 424 ? -9.964 1.538 27.093 1.00 37.12 424 ASN A O 1
ATOM 3336 N N . ALA A 1 425 ? -10.740 -0.098 25.771 1.00 36.03 425 ALA A N 1
ATOM 3337 C CA . ALA A 1 425 ? -10.222 0.497 24.545 1.00 36.03 425 ALA A CA 1
ATOM 3338 C C . ALA A 1 425 ? -10.920 -0.058 23.301 1.00 36.03 425 ALA A C 1
ATOM 3340 O O . ALA A 1 425 ? -11.213 -1.250 23.211 1.00 36.03 425 ALA A O 1
ATOM 3341 N N . VAL A 1 426 ? -11.154 0.828 22.332 1.00 37.12 426 VAL A N 1
ATOM 3342 C CA . VAL A 1 426 ? -11.068 0.436 20.925 1.00 37.12 426 VAL A CA 1
ATOM 3343 C C . VAL A 1 426 ? -9.576 0.444 20.629 1.00 37.12 426 VAL A C 1
ATOM 3345 O O . VAL A 1 426 ? -8.958 1.508 20.716 1.00 37.12 426 VAL A O 1
ATOM 3348 N N . GLU A 1 427 ? -8.997 -0.733 20.404 1.00 38.69 427 GLU A N 1
ATOM 3349 C CA . GLU A 1 427 ? -7.598 -0.842 19.996 1.00 38.69 427 GLU A CA 1
ATOM 3350 C C . GLU A 1 427 ? -7.530 -0.813 18.466 1.00 38.69 427 GLU A C 1
ATOM 3352 O O . GLU A 1 427 ? -8.246 -1.544 17.778 1.00 38.69 427 GLU A O 1
ATOM 3357 N N . TYR A 1 428 ? -6.677 0.042 17.925 1.00 39.88 428 TYR A N 1
ATOM 3358 C CA . TYR A 1 428 ? -6.410 0.142 16.507 1.00 39.88 428 TYR A CA 1
ATOM 3359 C C . TYR A 1 428 ? -5.057 -0.448 16.170 1.00 39.88 428 TYR A C 1
ATOM 3361 O O . TYR A 1 428 ? -4.052 -0.042 16.736 1.00 39.88 428 TYR A O 1
ATOM 3369 N N . ARG A 1 429 ? -5.006 -1.374 15.219 1.00 34.12 429 ARG A N 1
ATOM 3370 C CA . ARG A 1 429 ? -3.739 -1.953 14.785 1.00 34.12 429 ARG A CA 1
ATOM 3371 C C . ARG A 1 429 ? -3.606 -1.780 13.280 1.00 34.12 429 ARG A C 1
ATOM 3373 O O . ARG A 1 429 ? -3.968 -2.667 12.508 1.00 34.12 429 ARG A O 1
ATOM 3380 N N . GLU A 1 430 ? -3.109 -0.615 12.879 1.00 31.66 430 GLU A N 1
ATOM 3381 C CA . GLU A 1 430 ? -2.426 -0.484 11.593 1.00 31.66 430 GLU A CA 1
ATOM 3382 C C . GLU A 1 430 ? -1.147 -1.323 11.686 1.00 31.66 430 GLU A C 1
ATOM 3384 O O . GLU A 1 430 ? -0.444 -1.289 12.700 1.00 31.66 430 GLU A O 1
ATOM 3389 N N . SER A 1 431 ? -0.870 -2.126 10.665 1.00 28.81 431 SER A N 1
ATOM 3390 C CA . SER A 1 431 ? 0.499 -2.563 10.451 1.00 28.81 431 SER A CA 1
ATOM 3391 C C . SER A 1 431 ? 1.316 -1.302 10.207 1.00 28.81 431 SER A C 1
ATOM 3393 O O . SER A 1 431 ? 1.100 -0.621 9.206 1.00 28.81 431 SER A O 1
ATOM 3395 N N . GLU A 1 432 ? 2.277 -1.001 11.081 1.00 25.45 432 GLU A N 1
ATOM 3396 C CA . GLU A 1 432 ? 3.522 -0.485 10.522 1.00 25.45 432 GLU A CA 1
ATOM 3397 C C . GLU A 1 432 ? 3.919 -1.489 9.436 1.00 25.45 432 GLU A C 1
ATOM 3399 O O . GLU A 1 432 ? 3.758 -2.701 9.660 1.00 25.45 432 GLU A O 1
ATOM 3404 N N . PRO A 1 433 ? 4.387 -1.046 8.263 1.00 32.16 433 PRO A N 1
ATOM 3405 C CA . PRO A 1 433 ? 5.168 -1.943 7.456 1.00 32.16 433 PRO A CA 1
ATOM 3406 C C . PRO A 1 433 ? 6.367 -2.277 8.352 1.00 32.16 433 PRO A C 1
ATOM 3408 O O . PRO A 1 433 ? 7.357 -1.557 8.390 1.00 32.16 433 PRO A O 1
ATOM 3411 N N . MET A 1 434 ? 6.275 -3.380 9.111 1.00 27.03 434 MET A N 1
ATOM 3412 C CA . MET A 1 434 ? 7.363 -4.345 9.128 1.00 27.03 434 MET A CA 1
ATOM 3413 C C . MET A 1 434 ? 7.758 -4.379 7.674 1.00 27.03 434 MET A C 1
ATOM 3415 O O . MET A 1 434 ? 6.938 -4.822 6.865 1.00 27.03 434 MET A O 1
ATOM 3419 N N . VAL A 1 435 ? 8.861 -3.686 7.381 1.00 27.36 435 VAL A N 1
ATOM 3420 C CA . VAL A 1 435 ? 9.410 -3.441 6.054 1.00 27.36 435 VAL A CA 1
ATOM 3421 C C . VAL A 1 435 ? 8.969 -4.597 5.180 1.00 27.36 435 VAL A C 1
ATOM 3423 O O . VAL A 1 435 ? 9.131 -5.745 5.605 1.00 27.36 435 VAL A O 1
ATOM 3426 N N . ALA A 1 436 ? 8.372 -4.322 4.022 1.00 27.41 436 ALA A N 1
ATOM 3427 C CA . ALA A 1 436 ? 7.936 -5.372 3.104 1.00 27.41 436 ALA A CA 1
ATOM 3428 C C . ALA A 1 436 ? 9.053 -6.414 2.809 1.00 27.41 436 ALA A C 1
ATOM 3430 O O . ALA A 1 436 ? 8.744 -7.502 2.339 1.00 27.41 436 ALA A O 1
ATOM 3431 N N . ASP A 1 437 ? 10.294 -6.148 3.242 1.00 30.53 437 ASP A N 1
ATOM 3432 C CA . ASP A 1 437 ? 11.477 -7.007 3.205 1.00 30.53 437 ASP A CA 1
ATOM 3433 C C . ASP A 1 437 ? 11.988 -7.648 4.512 1.00 30.53 437 ASP A C 1
ATOM 3435 O O . ASP A 1 437 ? 12.907 -8.458 4.444 1.00 30.53 437 ASP A O 1
ATOM 3439 N N . LEU A 1 438 ? 11.438 -7.389 5.704 1.00 23.78 438 LEU A N 1
ATOM 3440 C CA . LEU A 1 438 ? 11.905 -8.035 6.955 1.00 23.78 438 LEU A CA 1
ATOM 3441 C C . LEU A 1 438 ? 11.091 -9.281 7.344 1.00 23.78 438 LEU A C 1
ATOM 3443 O O . LEU A 1 438 ? 10.900 -9.596 8.519 1.00 23.78 438 LEU A O 1
ATOM 3447 N N . CYS A 1 439 ? 10.641 -10.050 6.351 1.00 23.66 439 CYS A N 1
ATOM 3448 C CA . CYS A 1 439 ? 10.165 -11.420 6.562 1.00 23.66 439 CYS A CA 1
ATOM 3449 C C . CYS A 1 439 ? 11.318 -12.428 6.439 1.00 23.66 439 CYS A C 1
ATOM 3451 O O . CYS A 1 439 ? 11.258 -13.342 5.622 1.00 23.66 439 CYS A O 1
ATOM 3453 N N . SER A 1 440 ? 12.365 -12.280 7.256 1.00 26.22 440 SER A N 1
ATOM 3454 C CA . SER A 1 440 ? 13.498 -13.211 7.241 1.00 26.22 440 SER A CA 1
ATOM 3455 C C . SER A 1 440 ? 14.234 -13.330 8.576 1.00 26.22 440 SER A C 1
ATOM 3457 O O . SER A 1 440 ? 15.455 -13.353 8.588 1.00 26.22 440 SER A O 1
ATOM 3459 N N . ASP A 1 441 ? 13.524 -13.429 9.702 1.00 21.39 441 ASP A N 1
ATOM 3460 C CA . ASP A 1 441 ? 14.139 -13.977 10.917 1.00 21.39 441 ASP A CA 1
ATOM 3461 C C . ASP A 1 441 ? 13.104 -14.645 11.828 1.00 21.39 441 ASP A C 1
ATOM 3463 O O . ASP A 1 441 ? 12.423 -14.026 12.644 1.00 21.39 441 ASP A O 1
ATOM 3467 N N . SER A 1 442 ? 12.987 -15.965 11.691 1.00 22.91 442 SER A N 1
ATOM 3468 C CA . SER A 1 442 ? 12.381 -16.824 12.706 1.00 22.91 442 SER A CA 1
ATOM 3469 C C . SER A 1 442 ? 13.449 -17.772 13.242 1.00 22.91 442 SER A C 1
ATOM 3471 O O . SER A 1 442 ? 13.485 -18.951 12.889 1.00 22.91 442 SER A O 1
ATOM 3473 N N . GLY A 1 443 ? 14.336 -17.231 14.078 1.00 21.55 443 GLY A N 1
ATOM 3474 C CA . GLY A 1 443 ? 15.156 -18.005 15.004 1.00 21.55 443 GLY A CA 1
ATOM 3475 C C . GLY A 1 443 ? 14.345 -18.354 16.253 1.00 21.55 443 GLY A C 1
ATOM 3476 O O . GLY A 1 443 ? 13.727 -17.486 16.873 1.00 21.55 443 GLY A O 1
ATOM 3477 N N . GLU A 1 444 ? 14.317 -19.634 16.619 1.00 23.70 444 GLU A N 1
ATOM 3478 C CA . GLU A 1 444 ? 13.748 -20.100 17.883 1.00 23.70 444 GLU A CA 1
ATOM 3479 C C . GLU A 1 444 ? 14.511 -19.488 19.067 1.00 23.70 444 GLU A C 1
ATOM 3481 O O . GLU A 1 444 ? 15.627 -19.892 19.382 1.00 23.70 444 GLU A O 1
ATOM 3486 N N . LEU A 1 445 ? 13.883 -18.551 19.779 1.00 21.44 445 LEU A N 1
ATOM 3487 C CA . LEU A 1 445 ? 14.280 -18.184 21.136 1.00 21.44 445 LEU A CA 1
ATOM 3488 C C . LEU A 1 445 ? 13.183 -18.627 22.099 1.00 21.44 445 LEU A C 1
ATOM 3490 O O . LEU A 1 445 ? 12.188 -17.941 22.336 1.00 21.44 445 LEU A O 1
ATOM 3494 N N . GLY A 1 446 ? 13.368 -19.829 22.644 1.00 26.97 446 GLY A N 1
ATOM 3495 C CA . GLY A 1 446 ? 12.570 -20.339 23.748 1.00 26.97 446 GLY A CA 1
ATOM 3496 C C . GLY A 1 446 ? 12.824 -19.513 25.004 1.00 26.97 446 GLY A C 1
ATOM 3497 O O . GLY A 1 446 ? 13.851 -19.680 25.653 1.00 26.97 446 GLY A O 1
ATOM 3498 N N . LEU A 1 447 ? 11.881 -18.642 25.369 1.00 25.05 447 LEU A N 1
ATOM 3499 C CA . LEU A 1 447 ? 11.893 -17.939 26.651 1.00 25.05 447 LEU A CA 1
ATOM 3500 C C . LEU A 1 447 ? 10.505 -17.941 27.315 1.00 25.05 447 LEU A C 1
ATOM 3502 O O . LEU A 1 447 ? 9.455 -17.772 26.701 1.00 25.05 447 LEU A O 1
ATOM 3506 N N . SER A 1 448 ? 10.552 -18.198 28.618 1.00 24.38 448 SER A N 1
ATOM 3507 C CA . SER A 1 448 ? 9.493 -18.537 29.569 1.00 24.38 448 SER A CA 1
ATOM 3508 C C . SER A 1 448 ? 8.192 -17.715 29.527 1.00 24.38 448 SER A C 1
ATOM 3510 O O . SER A 1 448 ? 8.204 -16.498 29.704 1.00 24.38 448 SER A O 1
ATOM 3512 N N . GLY A 1 449 ? 7.051 -18.415 29.525 1.00 25.28 449 GLY A N 1
ATOM 3513 C CA . GLY A 1 449 ? 5.982 -18.237 30.525 1.00 25.28 449 GLY A CA 1
ATOM 3514 C C . GLY A 1 449 ? 5.223 -16.904 30.626 1.00 25.28 449 GLY A C 1
ATOM 3515 O O . GLY A 1 449 ? 4.424 -16.756 31.549 1.00 25.28 449 GLY A O 1
ATOM 3516 N N . LYS A 1 450 ? 5.416 -15.941 29.721 1.00 22.92 450 LYS A N 1
ATOM 3517 C CA . LYS A 1 450 ? 4.619 -14.705 29.658 1.00 22.92 450 LYS A CA 1
ATOM 3518 C C . LYS A 1 450 ? 3.811 -14.688 28.364 1.00 22.92 450 LYS A C 1
ATOM 3520 O O . LYS A 1 450 ? 4.320 -14.982 27.293 1.00 22.92 450 LYS A O 1
ATOM 3525 N N . SER A 1 451 ? 2.521 -14.383 28.462 1.00 20.94 451 SER A N 1
ATOM 3526 C CA . SER A 1 451 ? 1.632 -14.244 27.309 1.00 20.94 451 SER A CA 1
ATOM 3527 C C . SER A 1 451 ? 2.008 -12.990 26.515 1.00 20.94 451 SER A C 1
ATOM 3529 O O . SER A 1 451 ? 1.587 -11.886 26.866 1.00 20.94 451 SER A O 1
ATOM 3531 N N . TYR A 1 452 ? 2.809 -13.156 25.468 1.00 21.22 452 TYR A N 1
ATOM 3532 C CA . TYR A 1 452 ? 3.111 -12.108 24.499 1.00 21.22 452 TYR A CA 1
ATOM 3533 C C . TYR A 1 452 ? 1.933 -11.975 23.520 1.00 21.22 452 TYR A C 1
ATOM 3535 O O . TYR A 1 452 ? 1.486 -12.959 22.927 1.00 21.22 452 TYR A O 1
ATOM 3543 N N . ARG A 1 453 ? 1.377 -10.763 23.388 1.00 24.36 453 ARG A N 1
ATOM 3544 C CA . ARG A 1 453 ? 0.378 -10.437 22.358 1.00 24.36 453 ARG A CA 1
ATOM 3545 C C . ARG A 1 453 ? 1.130 -10.228 21.038 1.00 24.36 453 ARG A C 1
ATOM 3547 O O . ARG A 1 453 ? 1.613 -9.131 20.792 1.00 24.36 453 ARG A O 1
ATOM 3554 N N . PHE A 1 454 ? 1.257 -11.271 20.221 1.00 20.91 454 PHE A N 1
ATOM 3555 C CA . PHE A 1 454 ? 1.784 -11.140 18.859 1.00 20.91 454 PHE A CA 1
ATOM 3556 C C . PHE A 1 454 ? 0.716 -10.550 17.932 1.00 20.91 454 PHE A C 1
ATOM 3558 O O . PHE A 1 454 ? -0.456 -10.924 18.014 1.00 20.91 454 PHE A O 1
ATOM 3565 N N . ASN A 1 455 ? 1.129 -9.604 17.089 1.00 27.42 455 ASN A N 1
ATOM 3566 C CA . ASN A 1 455 ? 0.272 -8.807 16.220 1.00 27.42 455 ASN A CA 1
ATOM 3567 C C . ASN A 1 455 ? 0.518 -9.118 14.758 1.00 27.42 455 ASN A C 1
ATOM 3569 O O . ASN A 1 455 ? 1.662 -9.120 14.325 1.00 27.42 455 ASN A O 1
ATOM 3573 N N . ILE A 1 456 ? -0.564 -9.344 14.017 1.00 24.84 456 ILE A N 1
ATOM 3574 C CA . ILE A 1 456 ? -0.530 -9.576 12.576 1.00 24.84 456 ILE A CA 1
ATOM 3575 C C . ILE A 1 456 ? -1.748 -8.867 11.992 1.00 24.84 456 ILE A C 1
ATOM 3577 O O . ILE A 1 456 ? -2.832 -9.437 11.898 1.00 24.84 456 ILE A O 1
ATOM 3581 N N . SER A 1 457 ? -1.575 -7.588 11.681 1.00 23.55 457 SER A N 1
ATOM 3582 C CA . SER A 1 457 ? -2.390 -6.899 10.685 1.00 23.55 457 SER A CA 1
ATOM 3583 C C . SER A 1 457 ? -1.567 -6.969 9.405 1.00 2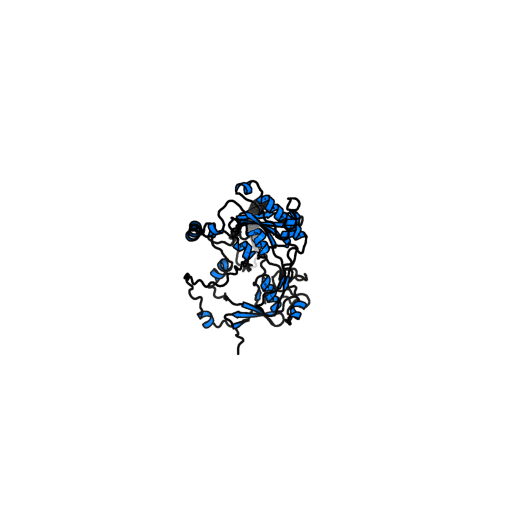3.55 457 SER A C 1
ATOM 3585 O O . SER A 1 457 ? -0.370 -6.708 9.456 1.00 23.55 457 SER A O 1
ATOM 3587 N N . VAL A 1 458 ? -2.146 -7.429 8.303 1.00 26.88 458 VAL A N 1
ATOM 3588 C CA . VAL A 1 458 ? -1.467 -7.414 7.006 1.00 26.88 458 VAL A CA 1
ATOM 3589 C C . VAL A 1 458 ? -2.391 -6.718 6.034 1.00 26.88 458 VAL A C 1
ATOM 3591 O O . VAL A 1 458 ? -3.484 -7.201 5.742 1.00 26.88 458 VAL A O 1
ATOM 3594 N N . THR A 1 459 ? -1.938 -5.569 5.553 1.00 27.14 459 THR A N 1
ATOM 3595 C CA . THR A 1 459 ? -2.293 -5.068 4.233 1.00 27.14 459 THR A CA 1
ATOM 3596 C C . THR A 1 459 ? -1.678 -6.029 3.218 1.00 27.14 459 THR A C 1
ATOM 3598 O O . THR A 1 459 ? -0.503 -5.924 2.890 1.00 27.14 459 THR A O 1
ATOM 3601 N N . GLU A 1 460 ? -2.436 -7.036 2.769 1.00 25.53 460 GLU A N 1
ATOM 3602 C CA . GLU A 1 460 ? -2.088 -7.692 1.505 1.00 25.53 460 GLU A CA 1
ATOM 3603 C C . GLU A 1 460 ? -2.430 -6.681 0.403 1.00 25.53 460 GLU A C 1
ATOM 3605 O O . GLU A 1 460 ? -3.545 -6.141 0.429 1.00 25.53 460 GLU A O 1
ATOM 3610 N N . PRO A 1 461 ? -1.528 -6.398 -0.551 1.00 25.86 461 PRO A N 1
ATOM 3611 C CA . PRO A 1 461 ? -1.886 -5.597 -1.705 1.00 25.86 461 PRO A CA 1
ATOM 3612 C C . PRO A 1 461 ? -2.993 -6.341 -2.462 1.00 25.86 461 PRO A C 1
ATOM 3614 O O . PRO A 1 461 ? -2.797 -7.405 -3.054 1.00 25.86 461 PRO A O 1
ATOM 3617 N N . PHE A 1 462 ? -4.210 -5.808 -2.370 1.00 23.25 462 PHE A N 1
ATOM 3618 C CA . PHE A 1 462 ? -5.380 -6.308 -3.078 1.00 23.25 462 PHE A CA 1
ATOM 3619 C C . PHE A 1 462 ? -5.215 -5.957 -4.563 1.00 23.25 462 PHE A C 1
ATOM 3621 O O . PHE A 1 462 ? -5.776 -4.981 -5.057 1.00 23.25 462 PHE A O 1
ATOM 3628 N N . TYR A 1 463 ? -4.452 -6.756 -5.308 1.00 29.42 463 TYR A N 1
ATOM 3629 C CA . TYR A 1 463 ? -4.474 -6.701 -6.767 1.00 29.42 463 TYR A CA 1
ATOM 3630 C C . TYR A 1 463 ? -5.766 -7.357 -7.257 1.00 29.42 463 TYR A C 1
ATOM 3632 O O . TYR A 1 463 ? -5.825 -8.539 -7.597 1.00 29.42 463 TYR A O 1
ATOM 3640 N N . ALA A 1 464 ? -6.845 -6.576 -7.249 1.00 21.78 464 ALA A N 1
ATOM 3641 C CA . ALA A 1 464 ? -8.097 -6.945 -7.879 1.00 21.78 464 ALA A CA 1
ATOM 3642 C C . ALA A 1 464 ? -7.903 -6.971 -9.403 1.00 21.78 464 ALA A C 1
ATOM 3644 O O . ALA A 1 464 ? -8.070 -5.962 -10.087 1.00 21.78 464 ALA A O 1
ATOM 3645 N N . LEU A 1 465 ? -7.597 -8.147 -9.953 1.00 21.94 465 LEU A N 1
ATOM 3646 C CA . LEU A 1 465 ? -7.962 -8.463 -11.331 1.00 21.94 465 LEU A CA 1
ATOM 3647 C C . LEU A 1 465 ? -9.484 -8.294 -11.439 1.00 21.94 465 LEU A C 1
ATOM 3649 O O . LEU A 1 465 ? -10.258 -9.092 -10.908 1.00 21.94 465 LEU A O 1
ATOM 3653 N N . LYS A 1 466 ? -9.919 -7.212 -12.094 1.00 22.36 466 LYS A N 1
ATOM 3654 C CA . LYS A 1 466 ? -11.307 -7.001 -12.521 1.00 22.36 466 LYS A CA 1
ATOM 3655 C C . LYS A 1 466 ? -11.642 -8.010 -13.625 1.00 22.36 466 LYS A C 1
ATOM 3657 O O . LYS A 1 466 ? -11.849 -7.638 -14.777 1.00 22.36 466 LYS A O 1
ATOM 3662 N N . GLU A 1 467 ? -11.757 -9.290 -13.290 1.00 23.03 467 GLU A N 1
ATOM 3663 C CA . GLU A 1 467 ? -12.394 -10.235 -14.200 1.00 23.03 467 GLU A CA 1
ATOM 3664 C C . GLU A 1 467 ? -13.913 -10.091 -14.099 1.00 23.03 467 GLU A C 1
ATOM 3666 O O . GLU A 1 467 ? -14.580 -10.503 -13.147 1.00 23.03 467 GLU A O 1
ATOM 3671 N N . LYS A 1 468 ? -14.474 -9.472 -15.140 1.00 20.05 468 LYS A N 1
ATOM 3672 C CA . LYS A 1 468 ? -15.873 -9.641 -15.513 1.00 20.05 468 LYS A CA 1
ATOM 3673 C C . LYS A 1 468 ? -16.163 -11.139 -15.651 1.00 20.05 468 LYS A C 1
ATOM 3675 O O . LYS A 1 468 ? -15.627 -11.778 -16.544 1.00 20.05 468 LYS A O 1
ATOM 3680 N N . LEU A 1 469 ? -17.074 -11.644 -14.820 1.00 23.05 469 LEU A N 1
ATOM 3681 C CA . LEU A 1 469 ? -18.106 -12.619 -15.193 1.00 23.05 469 LEU A CA 1
ATOM 3682 C C . LEU A 1 469 ? -17.712 -13.619 -16.300 1.00 23.05 469 LEU A C 1
ATOM 3684 O O . LEU A 1 469 ? -18.189 -13.514 -17.425 1.00 23.05 469 LEU A O 1
ATOM 3688 N N . TYR A 1 470 ? -16.958 -14.658 -15.948 1.00 19.84 470 TYR A N 1
ATOM 3689 C CA . TYR A 1 470 ? -17.138 -15.972 -16.564 1.00 19.84 470 TYR A CA 1
ATOM 3690 C C . TYR A 1 470 ? -17.170 -17.034 -15.469 1.00 19.84 470 TYR A C 1
ATOM 3692 O O . TYR A 1 470 ? -16.156 -17.480 -14.942 1.00 19.84 470 TYR A O 1
ATOM 3700 N N . TRP A 1 471 ? -18.390 -17.452 -15.132 1.00 21.33 471 TRP A N 1
ATOM 3701 C CA . TRP A 1 471 ? -18.660 -18.697 -14.425 1.00 21.33 471 TRP A CA 1
ATOM 3702 C C . TRP A 1 471 ? -18.196 -19.879 -15.287 1.00 21.33 471 TRP A C 1
ATOM 3704 O O . TRP A 1 471 ? -19.000 -20.534 -15.947 1.00 21.33 471 TRP A O 1
ATOM 3714 N N . CYS A 1 472 ? -16.902 -20.191 -15.271 1.00 18.45 472 CYS A N 1
ATOM 3715 C CA . CYS A 1 472 ? -16.426 -21.497 -15.700 1.00 18.45 472 CYS A CA 1
ATOM 3716 C C . CYS A 1 472 ? -16.489 -22.442 -14.498 1.00 18.45 472 CYS A C 1
ATOM 3718 O O . CYS A 1 472 ? -15.612 -22.474 -13.638 1.00 18.45 472 CYS A O 1
ATOM 3720 N N . ARG A 1 473 ? -17.580 -23.217 -14.442 1.00 22.52 473 ARG A N 1
ATOM 3721 C CA . ARG A 1 473 ? -17.701 -24.424 -13.618 1.00 22.52 473 ARG A CA 1
ATOM 3722 C C . ARG A 1 473 ? -16.559 -25.386 -13.963 1.00 22.52 473 ARG A C 1
ATOM 3724 O O . ARG A 1 473 ? -16.719 -26.255 -14.813 1.00 22.52 473 ARG A O 1
ATOM 3731 N N . LEU A 1 474 ? -15.451 -25.300 -13.242 1.00 19.62 474 LEU A N 1
ATOM 3732 C CA . LEU A 1 474 ? -14.531 -26.416 -13.070 1.00 19.62 474 LEU A CA 1
ATOM 3733 C C . LEU A 1 474 ? -14.603 -26.848 -11.609 1.00 19.62 474 LEU A C 1
ATOM 3735 O O . LEU A 1 474 ? -14.026 -26.243 -10.710 1.00 19.62 474 LEU A O 1
ATOM 3739 N N . ARG A 1 475 ? -15.392 -27.907 -11.385 1.00 22.52 475 ARG A N 1
ATOM 3740 C CA . ARG A 1 475 ? -15.368 -28.713 -10.164 1.00 22.52 475 ARG A CA 1
ATOM 3741 C C . ARG A 1 475 ? -13.962 -29.295 -10.016 1.00 22.52 475 ARG A C 1
ATOM 3743 O O . ARG A 1 475 ? -13.696 -30.393 -10.489 1.00 22.52 475 ARG A O 1
ATOM 3750 N N . LEU A 1 476 ? -13.082 -28.580 -9.330 1.00 21.06 476 LEU A N 1
ATOM 3751 C CA . LEU A 1 476 ? -11.955 -29.191 -8.642 1.00 21.06 476 LEU A CA 1
ATOM 3752 C C . LEU A 1 476 ? -12.384 -29.383 -7.193 1.00 21.06 476 LEU A C 1
ATOM 3754 O O . LEU A 1 476 ? -12.331 -28.485 -6.358 1.00 21.06 476 LEU A O 1
ATOM 3758 N N . THR A 1 477 ? -12.907 -30.578 -6.933 1.00 23.36 477 THR A N 1
ATOM 3759 C CA . THR A 1 477 ? -13.164 -31.119 -5.602 1.00 23.36 477 THR A CA 1
ATOM 3760 C C . THR A 1 477 ? -11.854 -31.204 -4.823 1.00 23.36 477 THR A C 1
ATOM 3762 O O . THR A 1 477 ? -11.201 -32.243 -4.809 1.00 23.36 477 THR A O 1
ATOM 3765 N N . PHE A 1 478 ? -11.489 -30.128 -4.133 1.00 22.19 478 PHE A N 1
ATOM 3766 C CA . PHE A 1 478 ? -10.793 -30.249 -2.860 1.00 22.19 478 PHE A CA 1
ATOM 3767 C C . PHE A 1 478 ? -11.860 -30.247 -1.778 1.00 22.19 478 PHE A C 1
ATOM 3769 O O . PHE A 1 478 ? -12.661 -29.323 -1.703 1.00 22.19 478 PHE A O 1
ATOM 3776 N N . SER A 1 479 ? -11.904 -31.345 -1.023 1.00 25.34 479 SER A N 1
ATOM 3777 C CA . SER A 1 479 ? -12.843 -31.663 0.053 1.00 25.34 479 SER A CA 1
ATOM 3778 C C . SER A 1 479 ? -13.199 -30.446 0.919 1.00 25.34 479 SER A C 1
ATOM 3780 O O . SER A 1 479 ? -12.639 -30.235 1.995 1.00 25.34 479 SER A O 1
ATOM 3782 N N . SER A 1 480 ? -14.220 -29.708 0.491 1.00 27.77 480 SER A N 1
ATOM 3783 C CA . SER A 1 480 ? -15.099 -28.927 1.339 1.00 27.77 480 SER A CA 1
ATOM 3784 C C . SER A 1 480 ? -15.901 -29.917 2.176 1.00 27.77 480 SER A C 1
ATOM 3786 O O . SER A 1 480 ? -17.075 -30.197 1.941 1.00 27.77 480 SER A O 1
ATOM 3788 N N . ARG A 1 481 ? -15.252 -30.476 3.201 1.00 25.30 481 ARG A N 1
ATOM 3789 C CA . ARG A 1 481 ? -15.984 -30.967 4.361 1.00 25.30 481 ARG A CA 1
ATOM 3790 C C . ARG A 1 481 ? -16.558 -29.728 5.026 1.00 25.30 481 ARG A C 1
ATOM 3792 O O . ARG A 1 481 ? -15.902 -29.118 5.857 1.00 25.30 481 ARG A O 1
ATOM 3799 N N . ILE A 1 482 ? -17.741 -29.336 4.550 1.00 31.30 482 ILE A N 1
ATOM 3800 C CA . ILE A 1 482 ? -18.864 -28.827 5.335 1.00 31.30 482 ILE A CA 1
ATOM 3801 C C . ILE A 1 482 ? -18.354 -28.237 6.653 1.00 31.30 482 ILE A C 1
ATOM 3803 O O . ILE A 1 482 ? -18.375 -28.894 7.698 1.00 31.30 482 ILE A O 1
ATOM 3807 N N . ILE A 1 483 ? -17.837 -27.007 6.600 1.00 31.55 483 ILE A N 1
ATOM 3808 C CA . ILE A 1 483 ? -17.544 -26.226 7.801 1.00 31.55 483 ILE A CA 1
ATOM 3809 C C . ILE A 1 483 ? -18.908 -25.747 8.315 1.00 31.55 483 ILE A C 1
ATOM 3811 O O . ILE A 1 483 ? -19.369 -24.648 8.055 1.00 31.55 483 ILE A O 1
ATOM 3815 N N . ARG A 1 484 ? -19.599 -26.709 8.937 1.00 36.56 484 ARG A N 1
ATOM 3816 C CA . ARG A 1 484 ? -20.785 -26.651 9.795 1.00 36.56 484 ARG A CA 1
ATOM 3817 C C . ARG A 1 484 ? -21.739 -25.458 9.600 1.00 36.56 484 ARG A C 1
ATOM 3819 O O . ARG A 1 484 ? -21.833 -24.595 10.471 1.00 36.56 484 ARG A O 1
ATOM 3826 N N . GLU A 1 485 ? -22.644 -25.591 8.630 1.00 34.16 485 GLU A N 1
ATOM 3827 C CA . GLU A 1 485 ? -24.003 -25.013 8.709 1.00 34.16 485 GLU A CA 1
ATOM 3828 C C . GLU A 1 485 ? -24.746 -25.442 9.996 1.00 34.16 485 GLU A C 1
ATOM 3830 O O . GLU A 1 485 ? -25.662 -24.768 10.465 1.00 34.16 485 GLU A O 1
ATOM 3835 N N . GLU A 1 486 ? -24.328 -26.540 10.638 1.00 30.70 486 GLU A N 1
ATOM 3836 C CA . GLU A 1 486 ? -24.928 -27.001 11.890 1.00 30.70 486 GLU A CA 1
ATOM 3837 C C . GLU A 1 486 ? -24.435 -26.278 13.153 1.00 30.70 486 GLU A C 1
ATOM 3839 O O . GLU A 1 486 ? -25.123 -26.355 14.168 1.00 30.70 486 GLU A O 1
ATOM 3844 N N . LYS A 1 487 ? -23.290 -25.572 13.164 1.00 31.88 487 LYS A N 1
ATOM 3845 C CA . LYS A 1 487 ? -22.801 -24.961 14.422 1.00 31.88 487 LYS A CA 1
ATOM 3846 C C . LYS A 1 487 ? -23.510 -23.652 14.758 1.00 31.88 487 LYS A C 1
ATOM 3848 O O . LYS A 1 487 ? -23.756 -23.416 15.935 1.00 31.88 487 LYS A O 1
ATOM 3853 N N . ILE A 1 488 ? -23.917 -22.875 13.753 1.00 37.69 488 ILE A N 1
ATOM 3854 C CA . ILE A 1 488 ? -24.748 -21.677 13.961 1.00 37.69 488 ILE A CA 1
ATOM 3855 C C . ILE A 1 488 ? -26.191 -22.080 14.321 1.00 37.69 488 ILE A C 1
ATOM 3857 O O . ILE A 1 488 ? -26.823 -21.430 15.146 1.00 37.69 488 ILE A O 1
ATOM 3861 N N . LYS A 1 489 ? -26.691 -23.222 13.814 1.00 32.09 489 LYS A N 1
ATOM 3862 C CA . LYS A 1 489 ? -28.006 -23.763 14.214 1.00 32.09 489 LYS A CA 1
ATOM 3863 C C . LYS A 1 489 ? -28.011 -24.497 15.565 1.00 32.09 489 LYS A C 1
ATOM 3865 O O . LYS A 1 489 ? -29.064 -24.558 16.194 1.00 32.09 489 LYS A O 1
ATOM 3870 N N . ARG A 1 490 ? -26.883 -25.056 16.037 1.00 31.08 490 ARG A N 1
ATOM 3871 C CA . ARG A 1 490 ? -26.814 -25.828 17.304 1.00 31.08 490 ARG A CA 1
ATOM 3872 C C . ARG A 1 490 ? -26.108 -25.153 18.474 1.00 31.08 490 ARG A C 1
ATOM 3874 O O . ARG A 1 490 ? -26.293 -25.614 19.593 1.00 31.08 490 ARG A O 1
ATOM 3881 N N . ASN A 1 491 ? -25.398 -24.049 18.276 1.00 30.12 491 ASN A N 1
ATOM 3882 C CA . ASN A 1 491 ? -24.977 -23.195 19.377 1.00 30.12 491 ASN A CA 1
ATOM 3883 C C . ASN A 1 491 ? -25.611 -21.826 19.183 1.00 30.12 491 ASN A C 1
ATOM 3885 O O . ASN A 1 491 ? -25.183 -21.053 18.332 1.00 30.12 491 ASN A O 1
ATOM 3889 N N . ARG A 1 492 ? -26.601 -21.502 20.024 1.00 32.75 492 ARG A N 1
ATOM 3890 C CA . ARG A 1 492 ? -26.883 -20.105 20.355 1.00 32.75 492 ARG A CA 1
ATOM 3891 C C . ARG A 1 492 ? -25.549 -19.500 20.789 1.00 32.75 492 ARG A C 1
ATOM 3893 O O . ARG A 1 492 ? -25.114 -19.772 21.904 1.00 32.75 492 ARG A O 1
ATOM 3900 N N . ILE A 1 493 ? -24.889 -18.738 19.918 1.00 41.22 493 ILE A N 1
ATOM 3901 C CA . ILE A 1 493 ? -23.833 -17.814 20.328 1.00 41.22 493 ILE A CA 1
ATOM 3902 C C . ILE A 1 493 ? -24.526 -16.893 21.340 1.00 41.22 493 ILE A C 1
ATOM 3904 O O . ILE A 1 493 ? -25.443 -16.163 20.949 1.00 41.22 493 ILE A O 1
ATOM 3908 N N . PRO A 1 494 ? -24.224 -16.974 22.649 1.00 36.66 494 PRO A N 1
ATOM 3909 C CA . PRO A 1 494 ? -24.967 -16.208 23.635 1.00 36.66 494 PRO A CA 1
ATOM 3910 C C . PRO A 1 494 ? -24.681 -14.723 23.395 1.00 36.66 494 PRO A C 1
ATOM 3912 O O . PRO A 1 494 ? -23.576 -14.259 23.667 1.00 36.66 494 PRO A O 1
ATOM 3915 N N . GLY A 1 495 ? -25.660 -13.985 22.864 1.00 45.19 495 GLY A N 1
ATOM 3916 C CA . GLY A 1 495 ? -25.563 -12.535 22.674 1.00 45.19 495 GLY A CA 1
ATOM 3917 C C . GLY A 1 495 ? -25.700 -12.008 21.245 1.00 45.19 495 GLY A C 1
ATOM 3918 O O . GLY A 1 495 ? -25.597 -10.795 21.086 1.00 45.19 495 GLY A O 1
ATOM 3919 N N . ILE A 1 496 ? -25.960 -12.850 20.238 1.00 42.38 496 ILE A N 1
ATOM 3920 C CA . ILE A 1 496 ? -26.382 -12.359 18.916 1.00 42.38 496 ILE A CA 1
ATOM 3921 C C . ILE A 1 496 ? -27.853 -11.950 19.001 1.00 42.38 496 ILE A 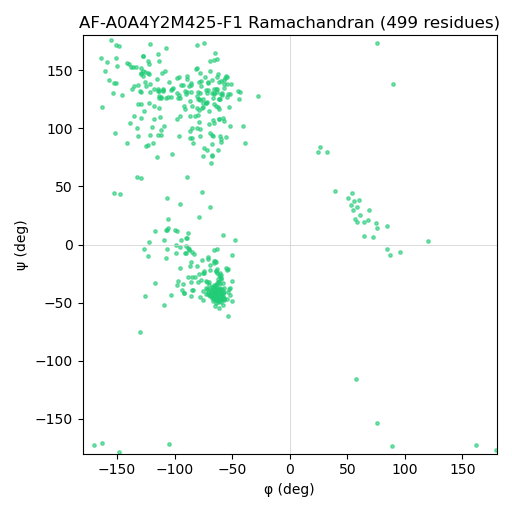C 1
ATOM 3923 O O . ILE A 1 496 ? -28.715 -12.781 19.297 1.00 42.38 496 ILE A O 1
ATOM 3927 N N . ARG A 1 497 ? -28.135 -10.665 18.780 1.00 42.09 497 ARG A N 1
ATOM 3928 C CA . ARG A 1 497 ? -29.496 -10.162 18.571 1.00 42.09 497 ARG A CA 1
ATOM 3929 C C . ARG A 1 497 ? -29.680 -9.905 17.082 1.00 42.09 497 ARG A C 1
ATOM 3931 O O . ARG A 1 497 ? -28.878 -9.197 16.482 1.00 42.09 497 ARG A O 1
ATOM 3938 N N . THR A 1 498 ? -30.727 -10.484 16.516 1.00 39.47 498 THR A N 1
ATOM 3939 C CA . THR A 1 498 ? -31.260 -10.116 15.205 1.00 39.47 498 THR A CA 1
ATOM 3940 C C . THR A 1 498 ? -32.214 -8.944 15.419 1.00 39.47 498 THR A C 1
ATOM 3942 O O . THR A 1 498 ? -33.182 -9.080 16.172 1.00 39.47 498 THR A O 1
ATOM 3945 N N . ASN A 1 499 ? -31.944 -7.790 14.813 1.00 36.66 499 ASN A N 1
ATOM 3946 C CA . ASN A 1 499 ? -32.907 -6.690 14.791 1.00 36.66 499 ASN A CA 1
ATOM 3947 C C . ASN A 1 499 ? -33.862 -6.929 13.614 1.00 36.66 499 ASN A C 1
ATOM 3949 O O . ASN A 1 499 ? -33.579 -6.534 12.492 1.00 36.66 499 ASN A O 1
ATOM 3953 N N . GLY A 1 500 ? -34.979 -7.609 13.869 1.00 32.25 500 GLY A N 1
ATOM 3954 C CA . GLY A 1 500 ? -36.045 -7.808 12.888 1.00 32.25 500 GLY A CA 1
ATOM 3955 C C . GLY A 1 500 ? -37.330 -8.243 13.582 1.00 32.25 500 GLY A C 1
ATOM 3956 O O . GLY A 1 500 ? -37.327 -9.254 14.287 1.00 32.25 500 GLY A O 1
ATOM 3957 N N . GLY A 1 501 ? -38.375 -7.421 13.447 1.00 29.53 501 GLY A N 1
ATOM 3958 C CA . GLY A 1 501 ? -39.759 -7.764 13.785 1.00 29.53 501 GLY A CA 1
ATOM 3959 C C . GLY A 1 501 ? -40.445 -8.538 12.672 1.00 29.53 501 GLY A C 1
ATOM 3960 O O . GLY A 1 501 ? -39.900 -8.550 11.545 1.00 29.53 501 GLY A O 1
#